Protein AF-A0A1V9ZNE9-F1 (afdb_monomer)

Nearest PDB structures (foldseek):
  8hpk-assembly1_A  TM=1.799E-01  e=5.594E+00  Oxalobacter formigenes

InterPro domains:
  IPR006694 Fatty acid hydroxylase [PF04116] (125-257)
  IPR006694 Fatty acid hydroxylase [PF04116] (416-547)
  IPR050307 Sterol desaturase-related [PTHR11863] (35-259)

Radius of gyration: 28.85 Å; Cα contacts (8 Å, |Δi|>4): 715; chains: 1; bounding box: 55×77×63 Å

Secondary structure (DSSP, 8-state):
--HHHHHHHHHS--HHHHHHHHHHHHHS-HHIIIIIIHHHHHHIIIIIHHHHHHHHHT-GGGGGGBSSTTS---HHHHHHHHHHHHHHIIIIIHHHHHHHHHHHHHTT-B-SSSPPPHHHHHHHHHHHHHHHHHHHHHHHHHHTSTTTTTTTTTTGGG-SS--GGGGG---HHHHHHHHHHHHHHHHHH--BHHHHHHHHHHHHHHHHHHHSSB--TTSHHHH-TTS-HHHHHHHHHHH-SS---SS-SHHHHHHT---S-SS-SHHHHHHHHHHHHTT-TTHHHHHHHHHHHHHHHHHHH---GGGHHHHHHHHHHS-HHIIIIIIHHHHHHHHHHHHHHHHHHHHT-GGGGGGBSSTT-PPPHHHHHHHHHHHHHHIIIIIHHHHHHHHHHHHHTT-B-SSSPPPHHHHHHHHHHHHHHHHHHHHHHHHHHTSTTTTTTTTTTGGG-SS--GGGGG-S-HHHHHHHHHHHHHHHHHH--BHHHHHHHHHHHHHHHHHHHS-B--TT-HHHHSTTB-HHHHHHHHHHHSSS---SSBSHHHHHHTTTHHHHHHHHHHHHTT------TTHHHHS------

Sequence (581 aa):
MNPITYFVQSYDTLEAFEHYWVVLNENFSEFTIYYWCTLALSTLCLFGGSLFCAMLDSIPTLRKYKLQPTKPPNVAMYLCCLKLAVFNHLLVHMGLLAISIPLFQYLEISVIAPLPKPSTIIWQFIVCMICEDFCTYWTHRFLHWKKIYKYIHKLHHEYQAPFGMTSIYTHPIEEFIIVSGMMAGPYLVCRHILSIWIWTSYRTFETLEAHSGYDFPFAPGHFIPILSGPARHDYHHDKFDGNYGSMFPFWDWICGTDYRNPIGLSILCLRYCVRMLERSSTFCHLSFSFMDIIASTIQKYDTLEALEPYWAVLNAHCSEYTIYFWCTCAVSTLNLFGGSLVCAILDCIPALRKYKIQPTKPPTVGMYLRCLKLAILNHLLVHMGLLVTNIPLFQYLDISVTLPLPKPSSVFMQLILCMICEDFMFYWVHRFLHWKKIYKYIHKVHHEYQAPFGLTSIYTHPFEETLVMAAMISGPLLFCRHILSFWVWMSYRILETIDAHSGYDFPISLHRVIPIISGAVRHDYHHEKFDCNFGSMFSFWDWFCGTDAVFRKIQWEKAVKGEESSLDIFDYFTMPKIKSV

Solvent-accessible surface area (backbone atoms only — not comparable to full-atom values): 30984 Å² total; per-residue (Å²): 132,60,73,63,60,56,55,49,64,74,63,50,54,53,64,90,53,42,60,61,48,50,52,49,54,76,77,40,54,71,66,45,48,66,45,56,50,46,48,53,50,51,50,46,45,49,55,49,49,24,50,51,37,55,54,52,76,70,38,76,85,51,49,85,33,32,74,54,71,91,56,74,86,51,71,67,59,55,56,55,29,47,57,51,31,53,49,39,46,66,53,46,50,50,47,50,51,61,65,40,48,65,52,38,61,73,62,56,44,32,84,63,82,78,69,74,31,58,48,55,41,53,52,39,46,54,50,26,53,55,40,21,32,53,39,41,24,56,50,46,50,53,39,61,33,84,91,46,15,82,80,37,45,44,60,44,50,70,46,39,60,37,36,18,53,46,62,51,25,54,34,64,70,49,48,50,53,54,55,53,27,60,43,50,18,42,73,74,62,45,50,32,50,67,48,44,50,55,45,52,46,50,51,48,49,50,47,29,45,31,19,37,34,42,54,56,93,82,42,64,33,78,80,41,60,68,36,39,43,24,62,44,43,38,50,19,39,64,63,74,64,45,37,45,33,61,56,35,46,64,62,14,60,71,68,74,28,43,74,89,62,76,65,79,61,65,66,66,40,54,57,47,54,53,55,49,69,76,68,49,87,73,63,70,61,61,50,53,62,40,48,49,53,51,46,49,55,42,61,74,68,34,61,48,68,92,51,44,69,61,49,50,53,47,57,75,76,40,55,70,65,45,49,67,46,58,49,46,49,49,54,52,49,48,38,49,56,48,49,24,47,52,40,55,53,51,76,70,39,76,88,52,48,84,32,32,75,58,66,90,57,75,88,50,72,69,56,51,56,54,28,48,57,47,30,52,49,40,45,63,56,48,52,49,44,49,48,63,70,41,48,66,52,38,61,73,65,55,39,37,84,61,86,75,72,73,32,54,62,57,41,50,50,37,40,54,52,24,51,57,43,20,29,56,44,32,24,54,52,46,50,53,40,59,34,83,92,46,15,82,80,34,47,45,56,43,48,69,45,43,64,40,36,18,53,46,60,52,26,52,32,68,71,51,49,53,53,54,48,53,21,61,46,50,19,40,75,74,59,39,53,33,49,67,43,42,49,53,44,50,46,51,50,47,43,48,46,25,46,28,20,35,27,45,56,56,95,81,38,63,28,71,77,42,44,50,37,36,39,17,70,47,40,32,48,18,36,64,69,65,82,38,41,46,38,63,51,37,42,60,64,15,58,76,70,54,37,30,57,68,61,52,50,54,30,49,55,29,46,74,71,74,40,90,54,81,70,41,62,61,50,74,73,75,53,80,68,76,75,87,128

pLDDT: mean 85.42, std 15.39, range [34.12, 97.44]

Structure (mmCIF, N/CA/C/O backbone):
data_AF-A0A1V9ZNE9-F1
#
_entry.id   AF-A0A1V9ZNE9-F1
#
loop_
_atom_site.group_PDB
_atom_site.id
_atom_site.type_symbol
_atom_site.label_atom_id
_atom_site.label_alt_id
_atom_site.label_comp_id
_atom_site.label_asym_id
_atom_site.label_entity_id
_atom_site.label_seq_id
_atom_site.pdbx_PDB_ins_code
_atom_site.Cartn_x
_atom_site.Cartn_y
_atom_site.Cartn_z
_atom_site.occupancy
_atom_site.B_iso_or_equiv
_atom_site.auth_seq_id
_atom_site.auth_comp_id
_atom_site.auth_asym_id
_atom_site.auth_atom_id
_atom_site.pdbx_PDB_model_num
ATOM 1 N N . MET A 1 1 ? 2.927 23.445 -34.138 1.00 47.28 1 MET A N 1
ATOM 2 C CA . MET A 1 1 ? 2.984 23.531 -32.661 1.00 47.28 1 MET A CA 1
ATOM 3 C C . MET A 1 1 ? 1.568 23.748 -32.150 1.00 47.28 1 MET A C 1
ATOM 5 O O . MET A 1 1 ? 0.883 24.598 -32.702 1.00 47.28 1 MET A O 1
ATOM 9 N N . ASN A 1 2 ? 1.097 22.942 -31.194 1.00 46.50 2 ASN A N 1
ATOM 10 C CA . ASN A 1 2 ? -0.248 23.074 -30.621 1.00 46.50 2 ASN A CA 1
ATOM 11 C C . ASN A 1 2 ? -0.296 24.346 -29.731 1.00 46.50 2 ASN A C 1
ATOM 13 O O . ASN A 1 2 ? 0.620 24.520 -28.925 1.00 46.50 2 ASN A O 1
ATOM 17 N N . PRO A 1 3 ? -1.310 25.230 -29.856 1.00 39.09 3 PRO A N 1
ATOM 18 C CA . PRO A 1 3 ? -1.438 26.462 -29.062 1.00 39.09 3 PRO A CA 1
ATOM 19 C C . PRO A 1 3 ? -1.342 26.247 -27.547 1.00 39.09 3 PRO A C 1
ATOM 21 O O . PRO A 1 3 ? -0.860 27.114 -26.825 1.00 39.09 3 PRO A O 1
ATOM 24 N N . ILE A 1 4 ? -1.746 25.070 -27.066 1.00 39.81 4 ILE A N 1
ATOM 25 C CA . ILE A 1 4 ? -1.694 24.726 -25.645 1.00 39.81 4 ILE A CA 1
ATOM 26 C C . ILE A 1 4 ? -0.266 24.386 -25.197 1.00 39.81 4 ILE A C 1
ATOM 28 O O . ILE A 1 4 ? 0.125 24.717 -24.084 1.00 39.81 4 ILE A O 1
ATOM 32 N N . THR A 1 5 ? 0.553 23.792 -26.068 1.00 39.88 5 THR A N 1
ATOM 33 C CA . THR A 1 5 ? 1.974 23.537 -25.777 1.00 39.88 5 THR A CA 1
ATOM 34 C C . THR A 1 5 ? 2.748 24.848 -25.626 1.00 39.88 5 THR A C 1
ATOM 36 O O . THR A 1 5 ? 3.584 24.952 -24.736 1.00 39.88 5 THR A O 1
ATOM 39 N N . TYR A 1 6 ? 2.412 25.866 -26.429 1.00 38.25 6 TYR A N 1
ATOM 40 C CA . TYR A 1 6 ? 2.955 27.221 -26.277 1.00 38.25 6 TYR A CA 1
ATOM 41 C C . TYR A 1 6 ? 2.477 27.878 -24.971 1.00 38.25 6 TYR A C 1
ATOM 43 O O . TYR A 1 6 ? 3.281 28.466 -24.259 1.00 38.25 6 TYR A O 1
ATOM 51 N N . PHE A 1 7 ? 1.198 27.705 -24.610 1.00 40.41 7 PHE A N 1
ATOM 52 C CA . PHE A 1 7 ? 0.625 28.234 -23.365 1.00 40.41 7 PHE A CA 1
ATOM 53 C C . PHE A 1 7 ? 1.251 27.605 -22.105 1.00 40.41 7 PHE A C 1
ATOM 55 O O . PHE A 1 7 ? 1.555 28.300 -21.147 1.00 40.41 7 PHE A O 1
ATOM 62 N N . VAL A 1 8 ? 1.500 26.293 -22.086 1.00 46.03 8 VAL A N 1
ATOM 63 C CA . VAL A 1 8 ? 2.139 25.619 -20.937 1.00 46.03 8 VAL A CA 1
ATOM 64 C C . VAL A 1 8 ? 3.619 25.990 -20.834 1.00 46.03 8 VAL A C 1
ATOM 66 O O . VAL A 1 8 ? 4.097 26.267 -19.740 1.00 46.03 8 VAL A O 1
ATOM 69 N N . GLN A 1 9 ? 4.337 26.074 -21.960 1.00 47.53 9 GLN A N 1
ATOM 70 C CA . GLN A 1 9 ? 5.734 26.524 -21.968 1.00 47.53 9 GLN A CA 1
ATOM 71 C C . GLN A 1 9 ? 5.891 27.985 -21.529 1.00 47.53 9 GLN A C 1
ATOM 73 O O . GLN A 1 9 ? 6.892 28.301 -20.899 1.00 47.53 9 GLN A O 1
ATOM 78 N N . SER A 1 10 ? 4.914 28.858 -21.803 1.00 49.44 10 SER A N 1
ATOM 79 C CA . SER A 1 10 ? 4.980 30.270 -21.404 1.00 49.44 10 SER A CA 1
ATOM 80 C C . SER A 1 10 ? 4.686 30.533 -19.921 1.00 49.44 10 SER A C 1
ATOM 82 O O . SER A 1 10 ? 4.943 31.640 -19.461 1.00 49.44 10 SER A O 1
ATOM 84 N N . TYR A 1 11 ? 4.123 29.563 -19.182 1.00 53.66 11 TYR A N 1
ATOM 85 C CA . TYR A 1 11 ? 3.752 29.714 -17.760 1.00 53.66 11 TYR A CA 1
ATOM 86 C C . TYR A 1 11 ? 4.406 28.689 -16.811 1.00 53.66 11 TYR A C 1
ATOM 88 O O . TYR A 1 11 ? 4.315 28.855 -15.597 1.00 53.66 11 TYR A O 1
ATOM 96 N N . ASP A 1 12 ? 5.079 27.648 -17.319 1.00 57.81 12 ASP A N 1
ATOM 97 C CA . ASP A 1 12 ? 5.848 26.673 -16.515 1.00 57.81 12 ASP A CA 1
ATOM 98 C C . ASP A 1 12 ? 7.299 27.134 -16.264 1.00 57.81 12 ASP A C 1
ATOM 100 O O . ASP A 1 12 ? 8.198 26.328 -16.014 1.00 57.81 12 ASP A O 1
ATOM 104 N N . THR A 1 13 ? 7.538 28.445 -16.328 1.00 65.25 13 THR A N 1
ATOM 105 C CA . THR A 1 13 ? 8.817 29.067 -15.988 1.00 65.25 13 THR A CA 1
ATOM 106 C C . THR A 1 13 ? 8.611 30.117 -14.902 1.00 65.25 13 THR A C 1
ATOM 108 O O . THR A 1 13 ? 7.599 30.815 -14.849 1.00 65.25 13 THR A O 1
ATOM 111 N N . LEU A 1 14 ? 9.579 30.217 -13.992 1.00 71.25 14 LEU A N 1
ATOM 112 C CA . LEU A 1 14 ? 9.636 31.279 -12.987 1.00 71.25 14 LEU A CA 1
ATOM 113 C C . LEU A 1 14 ? 10.514 32.443 -13.474 1.00 71.25 14 LEU A C 1
ATOM 115 O O . LEU A 1 14 ? 11.045 33.173 -12.648 1.00 71.25 14 LEU A O 1
ATOM 119 N N . GLU A 1 15 ? 10.657 32.643 -14.790 1.00 72.62 15 GLU A N 1
ATOM 120 C CA . GLU A 1 15 ? 11.562 33.638 -15.405 1.00 72.62 15 GLU A CA 1
ATOM 121 C C . GLU A 1 15 ? 11.383 35.052 -14.827 1.00 72.62 15 GLU A C 1
ATOM 123 O O . GLU A 1 15 ? 12.358 35.750 -14.553 1.00 72.62 15 GLU A O 1
ATOM 128 N N . ALA A 1 16 ? 10.139 35.458 -14.546 1.00 70.38 16 ALA A N 1
ATOM 129 C CA . ALA A 1 16 ? 9.845 36.749 -13.915 1.00 70.38 16 ALA A CA 1
ATOM 130 C C . ALA A 1 16 ? 10.444 36.889 -12.498 1.00 70.38 16 ALA A C 1
ATOM 132 O O . ALA A 1 16 ? 10.744 37.997 -12.056 1.00 70.38 16 ALA A O 1
ATOM 133 N N . PHE A 1 17 ? 10.627 35.772 -11.791 1.00 75.88 17 PHE A N 1
ATOM 134 C CA . PHE A 1 17 ? 11.255 35.697 -10.471 1.00 75.88 17 PHE A CA 1
ATOM 135 C C . PHE A 1 17 ? 12.752 35.375 -10.539 1.00 75.88 17 PHE A C 1
ATOM 137 O O . PHE A 1 17 ? 13.480 35.701 -9.601 1.00 75.88 17 PHE A O 1
ATOM 144 N N . GLU A 1 18 ? 13.232 34.791 -11.642 1.00 81.38 18 GLU A N 1
ATOM 145 C CA . GLU A 1 18 ? 14.645 34.443 -11.822 1.00 81.38 18 GLU A CA 1
ATOM 146 C C . GLU A 1 18 ? 15.549 35.667 -11.746 1.00 81.38 18 GLU A C 1
ATOM 148 O O . GLU A 1 18 ? 16.607 35.580 -11.134 1.00 81.38 18 GLU A O 1
ATOM 153 N N . HIS A 1 19 ? 15.126 36.825 -12.263 1.00 80.50 19 HIS A N 1
ATOM 154 C CA . HIS A 1 19 ? 15.922 38.048 -12.139 1.00 80.50 19 HIS A CA 1
ATOM 155 C C . HIS A 1 19 ? 16.188 38.422 -10.669 1.00 80.50 19 HIS A C 1
ATOM 157 O O . HIS A 1 19 ? 17.327 38.700 -10.299 1.00 80.50 19 HIS A O 1
ATOM 163 N N . TYR A 1 20 ? 15.168 38.360 -9.807 1.00 83.19 20 TYR A N 1
ATOM 164 C CA . TYR A 1 20 ? 15.330 38.617 -8.371 1.00 83.19 20 TYR A CA 1
ATOM 165 C C . TYR A 1 20 ? 16.184 37.547 -7.687 1.00 83.19 20 TYR A C 1
ATOM 167 O O . TYR A 1 20 ? 16.946 37.851 -6.770 1.00 83.19 20 TYR A O 1
ATOM 175 N N . TRP A 1 21 ? 16.078 36.298 -8.142 1.00 87.81 21 TRP A N 1
ATOM 176 C CA . TRP A 1 21 ? 16.867 35.190 -7.619 1.00 87.81 21 TRP A CA 1
ATOM 177 C C . TRP A 1 21 ? 18.348 35.296 -7.999 1.00 87.81 21 TRP A C 1
ATOM 179 O O . TRP A 1 21 ? 19.220 35.057 -7.169 1.00 87.81 21 TRP A O 1
ATOM 189 N N . VAL A 1 22 ? 18.649 35.727 -9.227 1.00 85.44 22 VAL A N 1
ATOM 190 C CA . VAL A 1 22 ? 20.015 36.029 -9.676 1.00 85.44 22 VAL A CA 1
ATOM 191 C C . VAL A 1 22 ? 20.612 37.148 -8.829 1.00 85.44 22 VAL A C 1
ATOM 193 O O . VAL A 1 22 ? 21.712 36.977 -8.316 1.00 85.44 22 VAL A O 1
ATOM 196 N N . VAL A 1 23 ? 19.866 38.230 -8.575 1.00 85.69 23 VAL A N 1
ATOM 197 C CA . VAL A 1 23 ? 20.317 39.304 -7.671 1.00 85.69 23 VAL A CA 1
ATOM 198 C C . VAL A 1 23 ? 20.616 38.758 -6.271 1.00 85.69 23 VAL A C 1
ATOM 200 O O . VAL A 1 23 ? 21.634 39.110 -5.679 1.00 85.69 23 VAL A O 1
ATOM 203 N N . LEU A 1 24 ? 19.772 37.876 -5.732 1.00 85.44 24 LEU A N 1
ATOM 204 C CA . LEU A 1 24 ? 20.017 37.238 -4.436 1.00 85.44 24 LEU A CA 1
ATOM 205 C C . LEU A 1 24 ? 21.321 36.414 -4.445 1.00 85.44 24 LEU A C 1
ATOM 207 O O . LEU A 1 24 ? 22.127 36.544 -3.526 1.00 85.44 24 LEU A O 1
ATOM 211 N N . ASN A 1 25 ? 21.571 35.649 -5.507 1.00 86.62 25 ASN A N 1
ATOM 212 C CA . ASN A 1 25 ? 22.773 34.822 -5.662 1.00 86.62 25 ASN A CA 1
ATOM 213 C C . ASN A 1 25 ? 24.056 35.627 -5.909 1.00 86.62 25 ASN A C 1
ATOM 215 O O . ASN A 1 25 ? 25.136 35.190 -5.524 1.00 86.62 25 ASN A O 1
ATOM 219 N N . GLU A 1 26 ? 23.956 36.797 -6.540 1.00 88.56 26 GLU A N 1
ATOM 220 C CA . GLU A 1 26 ? 25.091 37.704 -6.748 1.00 88.56 26 GLU A CA 1
ATOM 221 C C . GLU A 1 26 ? 25.496 38.430 -5.458 1.00 88.56 26 GLU A C 1
ATOM 223 O O . GLU A 1 26 ? 26.668 38.756 -5.271 1.00 88.56 26 GLU A O 1
ATOM 228 N N . ASN A 1 27 ? 24.539 38.680 -4.558 1.00 91.31 27 ASN A N 1
ATOM 229 C CA . ASN A 1 27 ? 24.769 39.446 -3.330 1.00 91.31 27 ASN A CA 1
ATOM 230 C C . ASN A 1 27 ? 25.056 38.577 -2.097 1.00 91.31 27 ASN A C 1
ATOM 232 O O . ASN A 1 27 ? 25.618 39.078 -1.120 1.00 91.31 27 ASN A O 1
ATOM 236 N N . PHE A 1 28 ? 24.690 37.294 -2.115 1.00 93.44 28 PHE A N 1
ATOM 237 C CA . PHE A 1 28 ? 24.854 36.398 -0.972 1.00 93.44 28 PHE A CA 1
ATOM 238 C C . PHE A 1 28 ? 25.607 35.124 -1.341 1.00 93.44 28 PHE A C 1
ATOM 240 O O . PHE A 1 28 ? 25.345 34.488 -2.356 1.00 93.44 28 PHE A O 1
ATOM 247 N N . SER A 1 29 ? 26.523 34.708 -0.462 1.00 93.81 29 SER A N 1
ATOM 248 C CA . SER A 1 29 ? 27.171 33.404 -0.589 1.00 93.81 29 SER A CA 1
ATOM 249 C C . SER A 1 29 ? 26.166 32.265 -0.417 1.00 93.81 29 SER A C 1
ATOM 251 O O . SER A 1 29 ? 25.190 32.390 0.323 1.00 93.81 29 SER A O 1
ATOM 253 N N . GLU A 1 30 ? 26.461 31.111 -1.012 1.00 91.00 30 GLU A N 1
ATOM 254 C CA . GLU A 1 30 ? 25.652 29.896 -0.864 1.00 91.00 30 GLU A CA 1
ATOM 255 C C . GLU A 1 30 ? 25.427 29.522 0.614 1.00 91.00 30 GLU A C 1
ATOM 257 O O . GLU A 1 30 ? 24.307 29.211 1.013 1.00 91.00 30 GLU A O 1
ATOM 262 N N . PHE A 1 31 ? 26.451 29.670 1.465 1.00 93.19 31 PHE A N 1
ATOM 263 C CA . PHE A 1 31 ? 26.307 29.505 2.916 1.00 93.19 31 PHE A CA 1
ATOM 264 C C . PHE A 1 31 ? 25.274 30.470 3.516 1.00 93.19 31 PHE A C 1
ATOM 266 O O . PHE A 1 31 ? 24.458 30.069 4.343 1.00 93.19 31 PHE A O 1
ATOM 273 N N . THR A 1 32 ? 25.296 31.741 3.108 1.00 95.00 32 THR A N 1
ATOM 274 C CA . THR A 1 32 ? 24.338 32.742 3.595 1.00 95.00 32 THR A CA 1
ATOM 275 C C . THR A 1 32 ? 22.912 32.382 3.189 1.00 95.00 32 THR A C 1
ATOM 277 O O . THR A 1 32 ? 22.004 32.501 4.010 1.00 95.00 32 THR A O 1
ATOM 280 N N . ILE A 1 33 ? 22.720 31.868 1.973 1.00 93.44 33 ILE A N 1
ATOM 281 C CA . ILE A 1 33 ? 21.411 31.421 1.487 1.00 93.44 33 ILE A CA 1
ATOM 282 C C . ILE A 1 33 ? 20.943 30.186 2.267 1.00 93.44 33 ILE A C 1
ATOM 284 O O . ILE A 1 33 ? 19.847 30.194 2.830 1.00 93.44 33 ILE A O 1
ATOM 288 N N . TYR A 1 34 ? 21.778 29.147 2.371 1.00 93.19 34 TYR A N 1
ATOM 289 C CA . TYR A 1 34 ? 21.414 27.934 3.104 1.00 93.19 34 TYR A CA 1
ATOM 290 C C . TYR A 1 34 ? 21.128 28.187 4.570 1.00 93.19 34 TYR A C 1
ATOM 292 O O . TYR A 1 34 ? 20.164 27.633 5.092 1.00 93.19 34 TYR A O 1
ATOM 300 N N . TYR A 1 35 ? 21.950 28.994 5.232 1.00 95.19 35 TYR A N 1
ATOM 301 C CA . TYR A 1 35 ? 21.864 29.169 6.670 1.00 95.19 35 TYR A CA 1
ATOM 302 C C . TYR A 1 35 ? 21.014 30.380 7.047 1.00 95.19 35 TYR A C 1
ATOM 304 O O . TYR A 1 35 ? 19.928 30.231 7.598 1.00 95.19 35 TYR A O 1
ATOM 312 N N . TRP A 1 36 ? 21.469 31.593 6.738 1.00 94.94 36 TRP A N 1
ATOM 313 C CA . TRP A 1 36 ? 20.833 32.810 7.242 1.00 94.94 36 TRP A CA 1
ATOM 314 C C . TRP A 1 36 ? 19.489 33.105 6.580 1.00 94.94 36 TRP A C 1
ATOM 316 O O . TRP A 1 36 ? 18.545 33.458 7.286 1.00 94.94 36 TRP A O 1
ATOM 326 N N . CYS A 1 37 ? 19.363 32.926 5.263 1.00 94.44 37 CYS A N 1
ATOM 327 C CA . CYS A 1 37 ? 18.088 33.153 4.579 1.00 94.44 37 CYS A CA 1
ATOM 328 C C . CYS A 1 37 ? 17.046 32.090 4.956 1.00 94.44 37 CYS A C 1
ATOM 330 O O . CYS A 1 37 ? 15.913 32.448 5.277 1.00 94.44 37 CYS A O 1
ATOM 332 N N . THR A 1 38 ? 17.426 30.806 5.006 1.00 93.88 38 THR A N 1
ATOM 333 C CA . THR A 1 38 ? 16.529 29.737 5.486 1.00 93.88 38 THR A CA 1
ATOM 334 C C . THR A 1 38 ? 16.110 29.961 6.938 1.00 93.88 38 THR A C 1
ATOM 336 O O . THR A 1 38 ? 14.929 29.822 7.259 1.00 93.88 38 THR A O 1
ATOM 339 N N . LEU A 1 39 ? 17.048 30.348 7.813 1.00 94.44 39 LEU A N 1
ATOM 340 C CA . LEU A 1 39 ? 16.741 30.661 9.206 1.00 94.44 39 LEU A CA 1
ATOM 341 C C . LEU A 1 39 ? 15.738 31.812 9.277 1.00 94.44 39 LEU A C 1
ATOM 343 O O . LEU A 1 39 ? 14.674 31.624 9.854 1.00 94.44 39 LEU A O 1
ATOM 347 N N . ALA A 1 40 ? 16.013 32.941 8.618 1.00 95.25 40 ALA A N 1
ATOM 348 C CA . ALA A 1 40 ? 15.128 34.105 8.609 1.00 95.25 40 ALA A CA 1
ATOM 349 C C . ALA A 1 40 ? 13.717 33.776 8.095 1.00 95.25 40 ALA A C 1
ATOM 351 O O . ALA A 1 40 ? 12.732 34.199 8.702 1.00 95.25 40 ALA A O 1
ATOM 352 N N . LEU A 1 41 ? 13.610 32.985 7.021 1.00 94.88 41 LEU A N 1
ATOM 353 C CA . LEU A 1 41 ? 12.326 32.512 6.503 1.00 94.88 41 LEU A CA 1
ATOM 354 C C . LEU A 1 41 ? 11.588 31.660 7.543 1.00 94.88 41 LEU A C 1
ATOM 356 O O . LEU A 1 41 ? 10.417 31.913 7.823 1.00 94.88 41 LEU A O 1
ATOM 360 N N . SER A 1 42 ? 12.272 30.686 8.150 1.00 91.75 42 SER A N 1
ATOM 361 C CA . SER A 1 42 ? 11.678 29.824 9.177 1.00 91.75 42 SER A CA 1
ATOM 362 C C . SER A 1 42 ? 11.228 30.620 10.408 1.00 91.75 42 SER A C 1
ATOM 364 O O . SER A 1 42 ? 10.124 30.406 10.906 1.00 91.75 42 SER A O 1
ATOM 366 N N . THR A 1 43 ? 12.025 31.600 10.855 1.00 93.88 43 THR A N 1
ATOM 367 C CA . THR A 1 43 ? 11.687 32.515 11.952 1.00 93.88 43 THR A CA 1
ATOM 368 C C . THR A 1 43 ? 10.433 33.318 11.611 1.00 93.88 43 THR A C 1
ATOM 370 O O . THR A 1 43 ? 9.524 33.419 12.436 1.00 93.88 43 THR A O 1
ATOM 373 N N . LEU A 1 44 ? 10.358 33.870 10.395 1.00 94.81 44 LEU A N 1
ATOM 374 C CA . LEU A 1 44 ? 9.219 34.666 9.945 1.00 94.81 44 LEU A CA 1
ATOM 375 C C . LEU A 1 44 ? 7.937 33.831 9.876 1.00 94.81 44 LEU A C 1
ATOM 377 O O . LEU A 1 44 ? 6.916 34.254 10.414 1.00 94.81 44 LEU A O 1
ATOM 381 N N . CYS A 1 45 ? 7.985 32.649 9.255 1.00 94.06 45 CYS A N 1
ATOM 382 C CA . CYS A 1 45 ? 6.835 31.748 9.183 1.00 94.06 45 CYS A CA 1
ATOM 383 C C . CYS A 1 45 ? 6.348 31.367 10.584 1.00 94.06 45 CYS A C 1
ATOM 385 O O . CYS A 1 45 ? 5.155 31.459 10.874 1.00 94.06 45 CYS A O 1
ATOM 387 N N . LEU A 1 46 ? 7.276 31.002 11.467 1.00 91.31 46 LEU A N 1
ATOM 388 C CA . LEU A 1 46 ? 6.945 30.458 12.772 1.00 91.31 46 LEU A CA 1
ATOM 389 C C . LEU A 1 46 ? 6.424 31.514 13.752 1.00 91.31 46 LEU A C 1
ATOM 391 O O . LEU A 1 46 ? 5.299 31.414 14.251 1.00 91.31 46 LEU A O 1
ATOM 395 N N . PHE A 1 47 ? 7.222 32.547 14.027 1.00 93.19 47 PHE A N 1
ATOM 396 C CA . PHE A 1 47 ? 6.844 33.584 14.988 1.00 93.19 47 PHE A CA 1
ATOM 397 C C . PHE A 1 47 ? 5.818 34.551 14.398 1.00 93.19 47 PHE A C 1
ATOM 399 O O . PHE A 1 47 ? 4.907 3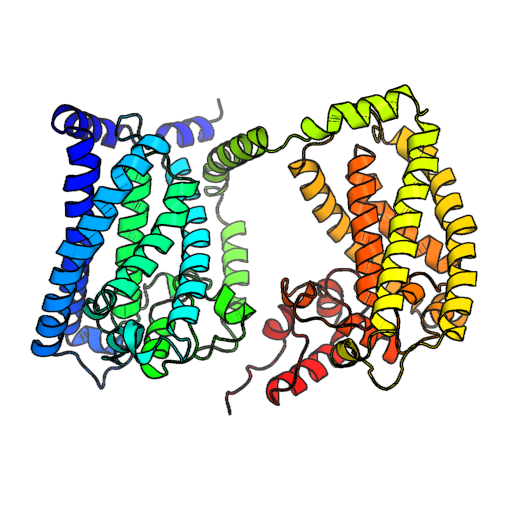4.977 15.108 1.00 93.19 47 PHE A O 1
ATOM 406 N N . GLY A 1 48 ? 5.909 34.856 13.099 1.00 92.62 48 GLY A N 1
ATOM 407 C CA . GLY A 1 48 ? 4.915 35.675 12.405 1.00 92.62 48 GLY A CA 1
ATOM 408 C C . GLY A 1 48 ? 3.552 34.989 12.342 1.00 92.62 48 GLY A C 1
ATOM 409 O O . GLY A 1 48 ? 2.540 35.608 12.667 1.00 92.62 48 GLY A O 1
ATOM 410 N N . GLY A 1 49 ? 3.511 33.694 12.016 1.00 91.19 49 GLY A N 1
ATOM 411 C CA . GLY A 1 49 ? 2.270 32.921 12.021 1.00 91.19 49 GLY A CA 1
ATOM 412 C C . GLY A 1 49 ? 1.688 32.709 13.428 1.00 91.19 49 GLY A C 1
ATOM 413 O O . GLY A 1 49 ? 0.473 32.799 13.617 1.00 91.19 49 GLY A O 1
ATOM 414 N N . SER A 1 50 ? 2.537 32.540 14.448 1.00 91.25 50 SER A N 1
ATOM 415 C CA . SER A 1 50 ? 2.098 32.502 15.854 1.00 91.25 50 SER A CA 1
ATOM 416 C C . SER A 1 50 ? 1.497 33.835 16.311 1.00 91.25 50 SER A C 1
ATOM 418 O O . SER A 1 50 ? 0.458 33.854 16.975 1.00 91.25 50 SER A O 1
ATOM 420 N N . LEU A 1 51 ? 2.115 34.960 15.930 1.00 91.06 51 LEU A N 1
ATOM 421 C CA . LEU A 1 51 ? 1.584 36.297 16.199 1.00 91.06 51 LEU A CA 1
ATOM 422 C C . LEU A 1 51 ? 0.242 36.508 15.492 1.00 91.06 51 LEU A C 1
ATOM 424 O O . LEU A 1 51 ? -0.693 37.025 16.102 1.00 91.06 51 LEU A O 1
ATOM 428 N N . PHE A 1 52 ? 0.120 36.059 14.242 1.00 91.00 52 PHE A N 1
ATOM 429 C CA . PHE A 1 52 ? -1.144 36.092 13.513 1.00 91.00 52 PHE A CA 1
ATOM 430 C C . PHE A 1 52 ? -2.246 35.328 14.263 1.00 91.00 52 PHE A C 1
ATOM 432 O O . PHE A 1 52 ? -3.323 35.879 14.481 1.00 91.00 52 PHE A O 1
ATOM 439 N N . CYS A 1 53 ? -1.970 34.120 14.768 1.00 90.38 53 CYS A N 1
ATOM 440 C CA . CYS A 1 53 ? -2.929 33.371 15.591 1.00 90.38 53 CYS A CA 1
ATOM 441 C C . CYS A 1 53 ? -3.335 34.128 16.872 1.00 90.38 53 CYS A C 1
ATOM 443 O O . CYS A 1 53 ? -4.519 34.172 17.212 1.00 90.38 53 CYS A O 1
ATOM 445 N N . ALA A 1 54 ? -2.386 34.789 17.543 1.00 90.19 54 ALA A N 1
ATOM 446 C CA . ALA A 1 54 ? -2.669 35.620 18.717 1.00 90.19 54 ALA A CA 1
ATOM 447 C C . ALA A 1 54 ? -3.561 36.832 18.388 1.00 90.19 54 ALA A C 1
ATOM 449 O O . ALA A 1 54 ? -4.428 37.221 19.179 1.00 90.19 54 ALA A O 1
ATOM 450 N N . MET A 1 55 ? -3.388 37.419 17.200 1.00 90.31 55 MET A N 1
ATOM 451 C CA . MET A 1 55 ? -4.271 38.475 16.706 1.00 90.31 55 MET A CA 1
ATOM 452 C C . MET A 1 55 ? -5.692 37.950 16.480 1.00 90.31 55 MET A C 1
ATOM 454 O O . MET A 1 55 ? -6.642 38.631 16.862 1.00 90.31 55 MET A O 1
ATOM 458 N N . LEU A 1 56 ? -5.857 36.738 15.933 1.00 90.19 56 LEU A N 1
ATOM 459 C CA . LEU A 1 56 ? -7.179 36.120 15.754 1.00 90.19 56 LEU A CA 1
ATOM 460 C C . LEU A 1 56 ? -7.912 35.944 17.094 1.00 90.19 56 LEU A C 1
ATOM 462 O O . LEU A 1 56 ? -9.092 36.282 17.187 1.00 90.19 56 LEU A O 1
ATOM 466 N N . ASP A 1 57 ? -7.208 35.515 18.149 1.00 89.44 57 ASP A N 1
ATOM 467 C CA . ASP A 1 57 ? -7.763 35.390 19.511 1.00 89.44 57 ASP A CA 1
ATOM 468 C C . ASP A 1 57 ? -8.253 36.713 20.112 1.00 89.44 57 ASP A C 1
ATOM 470 O O . ASP A 1 57 ? -9.147 36.728 20.966 1.00 89.44 57 ASP A O 1
ATOM 474 N N . SER A 1 58 ? -7.716 37.832 19.629 1.00 87.00 58 SER A N 1
ATOM 475 C CA . SER A 1 58 ? -8.098 39.171 20.073 1.00 87.00 58 SER A CA 1
ATOM 476 C C . SER A 1 58 ? -9.366 39.698 19.388 1.00 87.00 58 SER A C 1
ATOM 478 O O . SER A 1 58 ? -9.894 40.723 19.815 1.00 87.00 58 SER A O 1
ATOM 480 N N . ILE A 1 59 ? -9.891 39.018 18.357 1.00 89.75 59 ILE A N 1
ATOM 481 C CA . ILE A 1 59 ? -11.056 39.460 17.574 1.00 89.75 59 ILE A CA 1
ATOM 482 C C . ILE A 1 59 ? -12.327 38.725 18.051 1.00 89.75 59 ILE A C 1
ATOM 484 O O . ILE A 1 59 ? -12.524 37.549 17.731 1.00 89.75 59 ILE A O 1
ATOM 488 N N . PRO A 1 60 ? -13.266 39.392 18.759 1.00 88.00 60 PRO A N 1
ATOM 489 C CA . PRO A 1 60 ? -14.422 38.716 19.358 1.00 88.00 60 PRO A CA 1
ATOM 490 C C . PRO A 1 60 ? -15.341 38.012 18.352 1.00 88.00 60 PRO A C 1
ATOM 492 O O . PRO A 1 60 ? -15.909 36.969 18.668 1.00 88.00 60 PRO A O 1
ATOM 495 N N . THR A 1 61 ? -15.476 38.545 17.133 1.00 90.19 61 THR A N 1
ATOM 496 C CA . THR A 1 61 ? -16.352 37.979 16.092 1.00 90.19 61 THR A CA 1
ATOM 497 C C . THR A 1 61 ? -15.846 36.651 15.528 1.00 90.19 61 THR A C 1
ATOM 499 O O . THR A 1 61 ? -16.643 35.910 14.951 1.00 90.19 61 THR A O 1
ATOM 502 N N . LEU A 1 62 ? -14.560 36.325 15.703 1.00 89.12 62 LEU A N 1
ATOM 503 C CA . LEU A 1 62 ? -13.972 35.063 15.246 1.00 89.12 62 LEU A CA 1
ATOM 504 C C . LEU A 1 62 ? -14.136 33.928 16.261 1.00 89.12 62 LEU A C 1
ATOM 506 O O . LEU A 1 62 ? -14.032 32.767 15.878 1.00 89.12 62 LEU A O 1
ATOM 510 N N . ARG A 1 63 ? -14.500 34.224 17.519 1.00 86.50 63 ARG A N 1
ATOM 511 C CA . ARG A 1 63 ? -14.691 33.211 18.578 1.00 86.50 63 ARG A CA 1
ATOM 512 C C . ARG A 1 63 ? -15.717 32.134 18.232 1.00 86.50 63 ARG A C 1
ATOM 514 O O . ARG A 1 63 ? -15.622 31.029 18.747 1.00 86.50 63 ARG A O 1
ATOM 521 N N . LYS A 1 64 ? -16.668 32.426 17.338 1.00 89.56 64 LYS A N 1
ATOM 522 C CA . LYS A 1 64 ? -17.630 31.436 16.822 1.00 89.56 64 LYS A CA 1
ATOM 523 C C . LYS A 1 64 ? -16.977 30.268 16.069 1.00 89.56 64 LYS A C 1
ATOM 525 O O . LYS A 1 64 ? -17.614 29.235 15.926 1.00 89.56 64 LYS A O 1
ATOM 530 N N . TYR A 1 65 ? -15.750 30.446 15.580 1.00 90.00 65 TYR A N 1
ATOM 531 C CA . TYR A 1 65 ? -14.964 29.414 14.899 1.00 90.00 65 TYR A CA 1
ATOM 532 C C . TYR A 1 65 ? -13.952 28.738 15.834 1.00 90.00 65 TYR A C 1
ATOM 534 O O . TYR A 1 65 ? -13.178 27.898 15.387 1.00 90.00 65 TYR A O 1
ATOM 542 N N . LYS A 1 66 ? -13.909 29.115 17.120 1.00 91.81 66 LYS A N 1
ATOM 543 C CA . LYS A 1 66 ? -13.006 28.501 18.096 1.00 91.81 66 LYS A CA 1
ATOM 544 C C . LYS A 1 66 ? -13.544 27.123 18.481 1.00 91.81 66 LYS A C 1
ATOM 546 O O . LYS A 1 66 ? -14.717 26.996 18.826 1.00 91.81 66 LYS A O 1
ATOM 551 N N . LEU A 1 67 ? -12.679 26.116 18.466 1.00 91.00 67 LEU A N 1
ATOM 552 C CA . LEU A 1 67 ? -13.040 24.729 18.763 1.00 91.00 67 LEU A CA 1
ATOM 553 C C . LEU A 1 67 ? -13.352 24.507 20.251 1.00 91.00 67 LEU A C 1
ATOM 555 O O . LEU A 1 67 ? -14.332 23.845 20.587 1.00 91.00 67 LEU A O 1
ATOM 559 N N . GLN A 1 68 ? -12.573 25.133 21.139 1.00 91.31 68 GLN A N 1
ATOM 560 C CA . GLN A 1 68 ? -12.762 25.095 22.595 1.00 91.31 68 GLN A CA 1
ATOM 561 C C . GLN A 1 68 ? -13.036 26.507 23.160 1.00 91.31 68 GLN A C 1
ATOM 563 O O . GLN A 1 68 ? -12.180 27.099 23.822 1.00 91.31 68 GLN A O 1
ATOM 568 N N . PRO A 1 69 ? -14.229 27.094 22.926 1.00 86.69 69 PRO A N 1
ATOM 569 C CA . PRO A 1 69 ? -14.510 28.505 23.229 1.00 86.69 69 PRO A CA 1
ATOM 570 C C . PRO A 1 69 ? -14.532 28.842 24.730 1.00 86.69 69 PRO A C 1
ATOM 572 O O . PRO A 1 69 ? -14.452 30.013 25.098 1.00 86.69 69 PRO A O 1
ATOM 575 N N . THR A 1 70 ? -14.633 27.839 25.606 1.00 87.56 70 THR A N 1
ATOM 576 C CA . THR A 1 70 ? -14.640 28.002 27.069 1.00 87.56 70 THR A CA 1
ATOM 577 C C . THR A 1 70 ? -13.241 28.102 27.685 1.00 87.56 70 THR A C 1
ATOM 579 O O . THR A 1 70 ? -13.132 28.430 28.865 1.00 87.56 70 THR A O 1
ATOM 582 N N . LYS A 1 71 ? -12.178 27.852 26.908 1.00 88.56 71 LYS A N 1
ATOM 583 C CA . LYS A 1 71 ? -10.776 27.864 27.357 1.00 88.56 71 LYS A CA 1
ATOM 584 C C . LYS A 1 71 ? -9.928 28.859 26.532 1.00 88.56 71 LYS A C 1
ATOM 586 O O . LYS A 1 71 ? -9.015 28.439 25.826 1.00 88.56 71 LYS A O 1
ATOM 591 N N . PRO A 1 72 ? -10.225 30.175 26.547 1.00 85.69 72 PRO A N 1
ATOM 592 C CA . PRO A 1 72 ? -9.459 31.142 25.764 1.00 85.69 72 PRO A CA 1
ATOM 593 C C . PRO A 1 72 ? -8.030 31.306 26.314 1.00 85.69 72 PRO A C 1
ATOM 595 O O . PRO A 1 72 ? -7.849 31.336 27.536 1.00 85.69 72 PRO A O 1
ATOM 598 N N . PRO A 1 73 ? -7.017 31.471 25.446 1.00 90.56 73 PRO A N 1
ATOM 599 C CA . PRO A 1 73 ? -5.658 31.732 25.895 1.00 90.56 73 PRO A CA 1
ATOM 600 C C . PRO A 1 73 ? -5.524 33.147 26.473 1.00 90.56 73 PRO A C 1
ATOM 602 O O . PRO A 1 73 ? -6.265 34.066 26.118 1.00 90.56 73 PRO A O 1
ATOM 605 N N . ASN A 1 74 ? -4.546 33.334 27.360 1.00 90.56 74 ASN A N 1
ATOM 606 C CA . ASN A 1 74 ? -4.197 34.635 27.931 1.00 90.56 74 ASN A CA 1
ATOM 607 C C . ASN A 1 74 ? -2.727 34.997 27.657 1.00 90.56 74 ASN A C 1
ATOM 609 O O . ASN A 1 74 ? -1.921 34.160 27.251 1.00 90.56 74 ASN A O 1
ATOM 613 N N . VAL A 1 75 ? -2.365 36.259 27.904 1.00 89.81 75 VAL A N 1
ATOM 614 C CA . VAL A 1 75 ? -1.019 36.787 27.619 1.00 89.81 75 VAL A CA 1
ATOM 615 C C . VAL A 1 75 ? 0.082 36.014 28.355 1.00 89.81 75 VAL A C 1
ATOM 617 O O . VAL A 1 75 ? 1.153 35.797 27.793 1.00 89.81 75 VAL A O 1
ATOM 620 N N . ALA A 1 76 ? -0.164 35.552 29.585 1.00 92.88 76 ALA A N 1
ATOM 621 C CA . ALA A 1 76 ? 0.833 34.797 30.341 1.00 92.88 76 ALA A CA 1
ATOM 622 C C . ALA A 1 76 ? 1.144 33.438 29.689 1.00 92.88 76 ALA A C 1
ATOM 624 O O . ALA A 1 76 ? 2.308 33.044 29.649 1.00 92.88 76 ALA A O 1
ATOM 625 N N . MET A 1 77 ? 0.138 32.767 29.117 1.00 94.38 77 MET A N 1
ATOM 626 C CA . MET A 1 77 ? 0.317 31.510 28.374 1.00 94.38 77 MET A CA 1
ATOM 627 C C . MET A 1 77 ? 1.155 31.727 27.107 1.00 94.38 77 MET A C 1
ATOM 629 O O . MET A 1 77 ? 2.104 30.985 26.859 1.00 94.38 77 MET A O 1
ATOM 633 N N . TYR A 1 78 ? 0.874 32.797 26.353 1.00 91.38 78 TYR A N 1
ATOM 634 C CA . TYR A 1 78 ? 1.676 33.185 25.188 1.00 91.38 78 TYR A CA 1
ATOM 635 C C . TYR A 1 78 ? 3.136 33.471 25.559 1.00 91.38 78 TYR A C 1
ATOM 637 O O . TYR A 1 78 ? 4.045 32.968 24.904 1.00 91.38 78 TYR A O 1
ATOM 645 N N . LEU A 1 79 ? 3.374 34.232 26.633 1.00 91.50 79 LEU A N 1
ATOM 646 C CA . LEU A 1 79 ? 4.726 34.533 27.114 1.00 91.50 79 LEU A CA 1
ATOM 647 C C . LEU A 1 79 ? 5.458 33.289 27.633 1.00 91.50 79 LEU A C 1
ATOM 649 O O . LEU A 1 79 ? 6.677 33.200 27.491 1.00 91.50 79 LEU A O 1
ATOM 653 N N . CYS A 1 80 ? 4.741 32.337 28.237 1.00 93.62 80 CYS A N 1
ATOM 654 C CA . CYS A 1 80 ? 5.304 31.057 28.657 1.00 93.62 80 CYS A CA 1
ATOM 655 C C . CYS A 1 80 ? 5.786 30.251 27.445 1.00 93.62 80 CYS A C 1
ATOM 657 O O . CYS A 1 80 ? 6.961 29.883 27.387 1.00 93.62 80 CYS A O 1
ATOM 659 N N . CYS A 1 81 ? 4.916 30.071 26.446 1.00 94.44 81 CYS A N 1
ATOM 660 C CA . CYS A 1 81 ? 5.250 29.317 25.242 1.00 94.44 81 CYS A CA 1
ATOM 661 C C . CYS A 1 81 ? 6.384 29.981 24.452 1.00 94.44 81 CYS A C 1
ATOM 663 O O . CYS A 1 81 ? 7.320 29.307 24.032 1.00 94.44 81 CYS A O 1
ATOM 665 N N . LEU A 1 82 ? 6.357 31.314 24.337 1.00 92.56 82 LEU A N 1
ATOM 666 C CA . LEU A 1 82 ? 7.371 32.089 23.623 1.00 92.56 82 LEU A CA 1
ATOM 667 C C . LEU A 1 82 ? 8.785 31.876 24.185 1.00 92.56 82 LEU A C 1
ATOM 669 O O . LEU A 1 82 ? 9.734 31.772 23.414 1.00 92.56 82 LEU A O 1
ATOM 673 N N . LYS A 1 83 ? 8.947 31.795 25.513 1.00 92.94 83 LYS A N 1
ATOM 674 C CA . LYS A 1 83 ? 10.268 31.585 26.134 1.00 92.94 83 LYS A CA 1
ATOM 675 C C . LYS A 1 83 ? 10.901 30.267 25.691 1.00 92.94 83 LYS A C 1
ATOM 677 O O . LYS A 1 83 ? 12.078 30.252 25.336 1.00 92.94 83 LYS A O 1
ATOM 682 N N . LEU A 1 84 ? 10.126 29.182 25.706 1.00 93.81 84 LEU A N 1
ATOM 683 C CA . LEU A 1 84 ? 10.611 27.870 25.281 1.00 93.81 84 LEU A CA 1
ATOM 684 C C . LEU A 1 84 ? 10.789 27.803 23.761 1.00 93.81 84 LEU A C 1
ATOM 686 O O . LEU A 1 84 ? 11.801 27.292 23.295 1.00 93.81 84 LEU A O 1
ATOM 690 N N . ALA A 1 85 ? 9.869 28.391 22.997 1.00 92.19 85 ALA A N 1
ATOM 691 C CA . ALA A 1 85 ? 9.965 28.473 21.544 1.00 92.19 85 ALA A CA 1
ATOM 692 C C . ALA A 1 85 ? 11.248 29.183 21.084 1.00 92.19 85 ALA A C 1
ATOM 694 O O . ALA A 1 85 ? 11.949 28.693 20.205 1.00 92.19 85 ALA A O 1
ATOM 695 N N . VAL A 1 86 ? 11.602 30.314 21.708 1.00 93.75 86 VAL A N 1
ATOM 696 C CA . VAL A 1 86 ? 12.861 31.022 21.422 1.00 93.75 86 VAL A CA 1
ATOM 697 C C . VAL A 1 86 ? 14.068 30.154 21.778 1.00 93.75 86 VAL A C 1
ATOM 699 O O . VAL A 1 86 ? 15.019 30.094 21.002 1.00 93.75 86 VAL A O 1
ATOM 702 N N . PHE A 1 87 ? 14.029 29.441 22.907 1.00 94.06 87 PHE A N 1
ATOM 703 C CA . PHE A 1 87 ? 15.091 28.505 23.279 1.00 94.06 87 PHE A CA 1
ATOM 704 C C . PHE A 1 87 ? 15.260 27.378 22.243 1.00 94.06 87 PHE A C 1
ATOM 706 O O . PHE A 1 87 ? 16.373 27.155 21.768 1.00 94.06 87 PHE A O 1
ATOM 713 N N . ASN A 1 88 ? 14.170 26.720 21.838 1.00 93.31 88 ASN A N 1
ATOM 714 C CA . ASN A 1 88 ? 14.187 25.663 20.823 1.00 93.31 88 ASN A CA 1
ATOM 715 C C . ASN A 1 88 ? 14.655 26.193 19.463 1.00 93.31 88 ASN A C 1
ATOM 717 O O . ASN A 1 88 ? 15.455 25.547 18.790 1.00 93.31 88 ASN A O 1
ATOM 721 N N . HIS A 1 89 ? 14.233 27.395 19.076 1.00 92.19 89 HIS A N 1
ATOM 722 C CA . HIS A 1 89 ? 14.652 28.004 17.820 1.00 92.19 89 HIS A CA 1
ATOM 723 C C . HIS A 1 89 ? 16.164 28.285 17.792 1.00 92.19 89 HIS A C 1
ATOM 725 O O . HIS A 1 89 ? 16.845 27.940 16.826 1.00 92.19 89 HIS A O 1
ATOM 731 N N . LEU A 1 90 ? 16.708 28.854 18.873 1.00 91.25 90 LEU A N 1
ATOM 732 C CA . LEU A 1 90 ? 18.135 29.176 18.971 1.00 91.25 90 LEU A CA 1
ATOM 733 C C . LEU A 1 90 ? 19.023 27.935 19.113 1.00 91.25 90 LEU A C 1
ATOM 735 O O . LEU A 1 90 ? 20.137 27.926 18.598 1.00 91.25 90 LEU A O 1
ATOM 739 N N . LEU A 1 91 ? 18.563 26.901 19.822 1.00 90.50 91 LEU A N 1
ATOM 740 C CA . LEU A 1 91 ? 19.366 25.706 20.082 1.00 90.50 91 LEU A CA 1
ATOM 741 C C . LEU A 1 91 ? 19.155 24.619 19.022 1.00 90.50 91 LEU A C 1
ATOM 743 O O . LEU A 1 91 ? 20.117 24.128 18.435 1.00 90.50 91 LEU A O 1
ATOM 747 N N . VAL A 1 92 ? 17.902 24.229 18.789 1.00 91.94 92 VAL A N 1
ATOM 748 C CA . VAL A 1 92 ? 17.547 23.072 17.959 1.00 91.94 92 VAL A CA 1
ATOM 749 C C . VAL A 1 92 ? 17.494 23.454 16.486 1.00 91.94 92 VAL A C 1
ATOM 751 O O . VAL A 1 92 ? 18.178 22.817 15.693 1.00 91.94 92 VAL A O 1
ATOM 754 N N . HIS A 1 93 ? 16.750 24.497 16.097 1.00 90.44 93 HIS A N 1
ATOM 755 C CA . HIS A 1 93 ? 16.602 24.837 14.670 1.00 90.44 93 HIS A CA 1
ATOM 756 C C . HIS A 1 93 ? 17.908 25.331 14.058 1.00 90.44 93 HIS A C 1
ATOM 758 O O . HIS A 1 93 ? 18.310 24.838 13.007 1.00 90.44 93 HIS A O 1
ATOM 764 N N . MET A 1 94 ? 18.604 26.256 14.726 1.00 93.31 94 MET A N 1
ATOM 765 C CA . MET A 1 94 ? 19.918 26.713 14.263 1.00 93.31 94 MET A CA 1
ATOM 766 C C . MET A 1 94 ? 20.930 25.559 14.205 1.00 93.31 94 MET A C 1
ATOM 768 O O . MET A 1 94 ? 21.657 25.430 13.221 1.00 93.31 94 MET A O 1
ATOM 772 N N . GLY A 1 95 ? 20.942 24.682 15.217 1.00 92.31 95 GLY A N 1
ATOM 773 C CA . GLY A 1 95 ? 21.817 23.509 15.248 1.00 92.31 95 GLY A CA 1
ATOM 774 C C . GLY A 1 95 ? 21.525 22.516 14.120 1.00 92.31 95 GLY A C 1
ATOM 775 O O . GLY A 1 95 ? 22.437 22.116 13.398 1.00 92.31 95 GLY A O 1
ATOM 776 N N . LEU A 1 96 ? 20.255 22.157 13.919 1.00 91.62 96 LEU A N 1
ATOM 777 C CA . LEU A 1 96 ? 19.823 21.270 12.837 1.00 91.62 96 LEU A CA 1
ATOM 778 C C . LEU A 1 96 ? 20.120 21.856 11.462 1.00 91.62 96 LEU A C 1
ATOM 780 O O . LEU A 1 96 ? 20.589 21.134 10.583 1.00 91.62 96 LEU A O 1
ATOM 784 N N . LEU A 1 97 ? 19.899 23.157 11.273 1.00 92.62 97 LEU A N 1
ATOM 785 C CA . LEU A 1 97 ? 20.212 23.818 10.015 1.00 92.62 97 LEU A CA 1
ATOM 786 C C . LEU A 1 97 ? 21.718 23.790 9.737 1.00 92.62 97 LEU A C 1
ATOM 788 O O . LEU A 1 97 ? 22.113 23.457 8.625 1.00 92.62 97 LEU A O 1
ATOM 792 N N . ALA A 1 98 ? 22.561 24.040 10.747 1.00 92.81 98 ALA A N 1
ATOM 793 C CA . ALA A 1 98 ? 24.015 23.939 10.611 1.00 92.81 98 ALA A CA 1
ATOM 794 C C . ALA A 1 98 ? 24.461 22.517 10.223 1.00 92.81 98 ALA A C 1
ATOM 796 O O . ALA A 1 98 ? 25.296 22.354 9.334 1.00 92.81 98 ALA A O 1
ATOM 797 N N . ILE A 1 99 ? 23.868 21.488 10.841 1.00 90.38 99 ILE A N 1
ATOM 798 C CA . ILE A 1 99 ? 24.125 20.071 10.525 1.00 90.38 99 ILE A CA 1
ATOM 799 C C . ILE A 1 99 ? 23.615 19.699 9.123 1.00 90.38 99 ILE A C 1
ATOM 801 O O . ILE A 1 99 ? 24.173 18.812 8.479 1.00 90.38 99 ILE A O 1
ATOM 805 N N . SER A 1 100 ? 22.580 20.379 8.630 1.00 90.31 100 SER A N 1
ATOM 806 C CA . SER A 1 100 ? 21.984 20.100 7.321 1.00 90.31 100 SER A CA 1
ATOM 807 C C . SER A 1 100 ? 22.797 20.671 6.156 1.00 90.31 100 SER A C 1
ATOM 809 O O . SER A 1 100 ? 22.657 20.177 5.044 1.00 90.31 100 SER A O 1
ATOM 811 N N . ILE A 1 101 ? 23.690 21.647 6.374 1.00 91.44 101 ILE A N 1
ATOM 812 C CA . ILE A 1 101 ? 24.491 22.251 5.288 1.00 91.44 101 ILE A CA 1
ATOM 813 C C . ILE A 1 101 ? 25.384 21.221 4.571 1.00 91.44 101 ILE A C 1
ATOM 815 O O . ILE A 1 101 ? 25.291 21.138 3.345 1.00 91.44 101 ILE A O 1
ATOM 819 N N . PRO A 1 102 ? 26.205 20.396 5.261 1.00 91.19 102 PRO A N 1
ATOM 820 C CA . PRO A 1 102 ? 26.966 19.342 4.589 1.00 91.19 102 PRO A CA 1
ATOM 821 C C . PRO A 1 102 ? 26.075 18.362 3.820 1.00 91.19 102 PRO A C 1
ATOM 823 O O . PRO A 1 102 ? 26.465 17.862 2.768 1.00 91.19 102 PRO A O 1
ATOM 826 N N . LEU A 1 103 ? 24.864 18.103 4.324 1.00 88.25 103 LEU A N 1
ATOM 827 C CA . LEU A 1 103 ? 23.899 17.244 3.647 1.00 88.25 103 LEU A CA 1
ATOM 828 C C . LEU A 1 103 ? 23.328 17.914 2.389 1.00 88.25 103 LEU A C 1
ATOM 830 O O . LEU A 1 103 ? 23.202 17.246 1.369 1.00 88.25 103 LEU A O 1
ATOM 834 N N . PHE A 1 104 ? 23.037 19.217 2.418 1.00 91.38 104 PHE A N 1
ATOM 835 C CA . PHE A 1 104 ? 22.617 19.969 1.229 1.00 91.38 104 PHE A CA 1
ATOM 836 C C . PHE A 1 104 ? 23.681 19.922 0.136 1.00 91.38 104 PHE A C 1
ATOM 838 O O . PHE A 1 104 ? 23.352 19.686 -1.023 1.00 91.38 104 PHE A O 1
ATOM 845 N N . GLN A 1 105 ? 24.949 20.070 0.520 1.00 88.62 105 GLN A N 1
ATOM 846 C CA . GLN A 1 105 ? 26.079 19.964 -0.398 1.00 88.62 105 GLN A CA 1
ATOM 847 C C . GLN A 1 105 ? 26.208 18.547 -0.969 1.00 88.62 105 GLN A C 1
ATOM 849 O O . GLN A 1 105 ? 26.344 18.384 -2.177 1.00 88.62 105 GLN A O 1
ATOM 854 N N . TYR A 1 106 ? 26.107 17.516 -0.124 1.00 88.50 106 TYR A N 1
ATOM 855 C CA . TYR A 1 106 ? 26.162 16.115 -0.556 1.00 88.50 106 TYR A CA 1
ATOM 856 C C . TYR A 1 106 ? 25.009 15.728 -1.493 1.00 88.50 106 TYR A C 1
ATOM 858 O O . TYR A 1 106 ? 25.193 14.947 -2.422 1.00 88.50 106 TYR A O 1
ATOM 866 N N . LEU A 1 107 ? 23.813 16.267 -1.252 1.00 85.88 107 LEU A N 1
ATOM 867 C CA . LEU A 1 107 ? 22.631 16.041 -2.082 1.00 85.88 107 LEU A CA 1
ATOM 868 C C . LEU A 1 107 ? 22.576 16.957 -3.311 1.00 85.88 107 LEU A C 1
ATOM 870 O O . LEU A 1 107 ? 21.595 16.884 -4.055 1.00 85.88 107 LEU A O 1
ATOM 874 N N . GLU A 1 108 ? 23.590 17.796 -3.526 1.00 92.38 108 GLU A N 1
ATOM 875 C CA . GLU A 1 108 ? 23.656 18.739 -4.645 1.00 92.38 108 GLU A CA 1
ATOM 876 C C . GLU A 1 108 ? 22.387 19.608 -4.736 1.00 92.38 108 GLU A C 1
ATOM 878 O O . GLU A 1 108 ? 21.811 19.811 -5.807 1.00 92.38 108 GLU A O 1
ATOM 883 N N . ILE A 1 109 ? 21.895 20.089 -3.588 1.00 92.38 109 ILE A N 1
ATOM 884 C CA . ILE A 1 109 ? 20.801 21.062 -3.569 1.00 92.38 109 ILE A CA 1
ATOM 885 C C . ILE A 1 109 ? 21.317 22.330 -4.244 1.00 92.38 109 ILE A C 1
ATOM 887 O O . ILE A 1 109 ? 22.351 22.842 -3.860 1.00 92.38 109 ILE A O 1
ATOM 891 N N . SER A 1 110 ? 20.628 22.847 -5.256 1.00 92.62 110 SER A N 1
ATOM 892 C CA . SER A 1 110 ? 21.034 24.098 -5.898 1.00 92.62 110 SER A CA 1
ATOM 893 C C . SER A 1 110 ? 20.455 25.314 -5.169 1.00 92.62 110 SER A C 1
ATOM 895 O O . SER A 1 110 ? 19.294 25.311 -4.749 1.00 92.62 110 SER A O 1
ATOM 897 N N . VAL A 1 111 ? 21.240 26.387 -5.073 1.00 92.25 111 VAL A N 1
ATOM 898 C CA . VAL A 1 111 ? 20.746 27.750 -4.788 1.00 92.25 111 VAL A CA 1
ATOM 899 C C . VAL A 1 111 ? 20.749 28.634 -6.032 1.00 92.25 111 VAL A C 1
ATOM 901 O O . VAL A 1 111 ? 20.168 29.715 -6.016 1.00 92.25 111 VAL A O 1
ATOM 904 N N . ILE A 1 112 ? 21.401 28.194 -7.108 1.00 88.44 112 ILE A N 1
ATOM 905 C CA . ILE A 1 112 ? 21.579 28.981 -8.325 1.00 88.44 112 ILE A CA 1
ATOM 906 C C . ILE A 1 112 ? 20.473 28.717 -9.346 1.00 88.44 112 ILE A C 1
ATOM 908 O O . ILE A 1 112 ? 19.889 27.633 -9.381 1.00 88.44 112 ILE A O 1
ATOM 912 N N . ALA A 1 113 ? 20.217 29.719 -10.190 1.00 82.25 113 ALA A N 1
ATOM 913 C CA . ALA A 1 113 ? 19.310 29.604 -11.328 1.00 82.25 113 ALA A CA 1
ATOM 914 C C . ALA A 1 113 ? 19.802 28.528 -12.332 1.00 82.25 113 ALA A C 1
ATOM 916 O O . ALA A 1 113 ? 21.013 28.297 -12.422 1.00 82.25 113 ALA A O 1
ATOM 917 N N . PRO A 1 114 ? 18.905 27.893 -13.113 1.00 86.81 114 PRO A N 1
ATOM 918 C CA . PRO A 1 114 ? 17.475 28.190 -13.247 1.00 86.81 114 PRO A CA 1
ATOM 919 C C . PRO A 1 114 ? 16.646 27.732 -12.044 1.00 86.81 114 PRO A C 1
ATOM 921 O O . PRO A 1 114 ? 16.968 26.742 -11.384 1.00 86.81 114 PRO A O 1
ATOM 924 N N . LEU A 1 115 ? 15.559 28.454 -11.770 1.00 86.94 115 LEU A N 1
ATOM 925 C CA . LEU A 1 115 ? 14.630 28.056 -10.717 1.00 86.94 115 LEU A CA 1
ATOM 926 C C . LEU A 1 115 ? 13.910 26.754 -11.108 1.00 86.94 115 LEU A C 1
ATOM 928 O O . LEU A 1 115 ? 13.647 26.514 -12.291 1.00 86.94 115 LEU A O 1
ATOM 932 N N . PRO A 1 116 ? 13.545 25.898 -10.135 1.00 85.19 116 PRO A N 1
ATOM 933 C CA . PRO A 1 116 ? 12.757 24.716 -10.425 1.00 85.19 116 PRO A CA 1
ATOM 934 C C . PRO A 1 116 ? 11.425 25.153 -11.029 1.00 85.19 116 PRO A C 1
ATOM 936 O O . PRO A 1 116 ? 10.759 26.058 -10.522 1.00 85.19 116 PRO A O 1
ATOM 939 N N . LYS A 1 117 ? 11.030 24.489 -12.114 1.00 83.38 117 LYS A N 1
ATOM 940 C CA . LYS A 1 117 ? 9.738 24.738 -12.751 1.00 83.38 117 LYS A CA 1
ATOM 941 C C . LYS A 1 117 ? 8.607 24.587 -11.727 1.00 83.38 117 LYS A C 1
ATOM 943 O O . LYS A 1 117 ? 8.708 23.710 -10.862 1.00 83.38 117 LYS A O 1
ATOM 948 N N . PRO A 1 118 ? 7.513 25.360 -11.828 1.00 79.88 118 PRO A N 1
ATOM 949 C CA . PRO A 1 118 ? 6.346 25.180 -10.970 1.00 79.88 118 PRO A CA 1
ATOM 950 C C . PRO A 1 118 ? 5.874 23.721 -10.918 1.00 79.88 118 PRO A C 1
ATOM 952 O O . PRO A 1 118 ? 5.609 23.199 -9.837 1.00 79.88 118 PRO A O 1
ATOM 955 N N . SER A 1 119 ? 5.866 23.025 -12.060 1.00 72.31 119 SER A N 1
ATOM 956 C CA . SER A 1 119 ? 5.574 21.587 -12.127 1.00 72.31 119 SER A CA 1
ATOM 957 C C . SER A 1 119 ? 6.518 20.728 -11.272 1.00 72.31 119 SER A C 1
ATOM 959 O O . SER A 1 119 ? 6.053 19.823 -10.576 1.00 72.31 119 SER A O 1
ATOM 961 N N . THR A 1 120 ? 7.820 21.040 -11.256 1.00 77.69 120 THR A N 1
ATOM 962 C CA . THR A 1 120 ? 8.819 20.374 -10.407 1.00 77.69 120 THR A CA 1
ATOM 963 C C . THR A 1 120 ? 8.532 20.571 -8.922 1.00 77.69 120 THR A C 1
ATOM 965 O O . THR A 1 120 ? 8.542 19.616 -8.147 1.00 77.69 120 THR A O 1
ATOM 968 N N . ILE A 1 121 ? 8.247 21.812 -8.530 1.00 82.31 121 ILE A N 1
ATOM 969 C CA . ILE A 1 121 ? 7.945 22.162 -7.139 1.00 82.31 121 ILE A CA 1
ATOM 970 C C . ILE A 1 121 ? 6.692 21.412 -6.669 1.00 82.31 121 ILE A C 1
ATOM 972 O O . ILE A 1 121 ? 6.700 20.836 -5.584 1.00 82.31 121 ILE A O 1
ATOM 976 N N . ILE A 1 122 ? 5.634 21.372 -7.488 1.00 80.31 122 ILE A N 1
ATOM 977 C CA . ILE A 1 122 ? 4.353 20.738 -7.137 1.00 80.31 122 ILE A CA 1
ATOM 978 C C . ILE A 1 122 ? 4.525 19.251 -6.826 1.00 80.31 122 ILE A C 1
ATOM 980 O O . ILE A 1 122 ? 3.985 18.765 -5.833 1.00 80.31 122 ILE A O 1
ATOM 984 N N . TRP A 1 123 ? 5.271 18.505 -7.641 1.00 76.31 123 TRP A N 1
ATOM 985 C CA . TRP A 1 123 ? 5.412 17.077 -7.376 1.00 76.31 123 TRP A CA 1
ATOM 986 C C . TRP A 1 123 ? 6.326 16.771 -6.200 1.00 76.31 123 TRP A C 1
ATOM 988 O O . TRP A 1 123 ? 6.031 15.860 -5.425 1.00 76.31 123 TRP A O 1
ATOM 998 N N . GLN A 1 124 ? 7.408 17.543 -6.048 1.00 85.62 124 GLN A N 1
ATOM 999 C CA . GLN A 1 124 ? 8.291 17.437 -4.888 1.00 85.62 124 GLN A CA 1
ATOM 1000 C C . GLN A 1 124 ? 7.474 17.654 -3.623 1.00 85.62 124 GLN A C 1
ATOM 1002 O O . GLN A 1 124 ? 7.552 16.859 -2.695 1.00 85.62 124 GLN A O 1
ATOM 1007 N N . PHE A 1 125 ? 6.612 18.668 -3.638 1.00 86.38 125 PHE A N 1
ATOM 1008 C CA . PHE A 1 125 ? 5.702 18.977 -2.552 1.00 86.38 125 PHE A CA 1
ATOM 1009 C C . PHE A 1 125 ? 4.761 17.810 -2.214 1.00 86.38 125 PHE A C 1
ATOM 1011 O O . PHE A 1 125 ? 4.641 17.467 -1.044 1.00 86.38 125 PHE A O 1
ATOM 1018 N N . ILE A 1 126 ? 4.154 17.144 -3.205 1.00 83.75 126 ILE A N 1
ATOM 1019 C CA . ILE A 1 126 ? 3.289 15.970 -2.969 1.00 83.75 126 ILE A CA 1
ATOM 1020 C C . ILE A 1 126 ? 4.065 14.822 -2.310 1.00 83.75 126 ILE A C 1
ATOM 1022 O O . ILE A 1 126 ? 3.578 14.223 -1.352 1.00 83.75 126 ILE A O 1
ATOM 1026 N N . VAL A 1 127 ? 5.276 14.515 -2.788 1.00 78.19 127 VAL A N 1
ATOM 1027 C CA . VAL A 1 127 ? 6.107 13.471 -2.164 1.00 78.19 127 VAL A CA 1
ATOM 1028 C C . VAL A 1 127 ? 6.501 13.876 -0.744 1.00 78.19 127 VAL A C 1
ATOM 1030 O O . VAL A 1 127 ? 6.428 13.050 0.164 1.00 78.19 127 VAL A O 1
ATOM 1033 N N . CYS A 1 128 ? 6.843 15.148 -0.524 1.00 89.94 128 CYS A N 1
ATOM 1034 C CA . CYS A 1 128 ? 7.118 15.671 0.808 1.00 89.94 128 CYS A CA 1
ATOM 1035 C C . CYS A 1 128 ? 5.923 15.503 1.756 1.00 89.94 128 CYS A C 1
ATOM 1037 O O . CYS A 1 128 ? 6.139 15.060 2.881 1.00 89.94 128 CYS A O 1
ATOM 1039 N N . MET A 1 129 ? 4.687 15.759 1.303 1.00 88.50 129 MET A N 1
ATOM 1040 C CA . MET A 1 129 ? 3.473 15.516 2.098 1.00 88.50 129 MET A CA 1
ATOM 1041 C C . MET A 1 129 ? 3.346 14.048 2.519 1.00 88.50 129 MET A C 1
ATOM 1043 O O . MET A 1 129 ? 3.060 13.766 3.676 1.00 88.50 129 MET A O 1
ATOM 1047 N N . ILE A 1 130 ? 3.580 13.104 1.603 1.00 84.31 130 ILE A N 1
ATOM 1048 C CA . ILE A 1 130 ? 3.467 11.665 1.895 1.00 84.31 130 ILE A CA 1
ATOM 1049 C C . ILE A 1 130 ? 4.550 11.216 2.886 1.00 84.31 130 ILE A C 1
ATOM 1051 O O . ILE A 1 130 ? 4.261 10.491 3.839 1.00 84.31 130 ILE A O 1
ATOM 1055 N N . CYS A 1 131 ? 5.800 11.634 2.661 1.00 85.44 131 CYS A N 1
ATOM 1056 C CA . CYS A 1 131 ? 6.921 11.289 3.533 1.00 85.44 131 CYS A CA 1
ATOM 1057 C C . CYS A 1 131 ? 6.755 11.880 4.935 1.00 85.44 131 CYS A C 1
ATOM 1059 O O . CYS A 1 131 ? 6.976 11.176 5.919 1.00 85.44 131 CYS A O 1
ATOM 1061 N N . GLU A 1 132 ? 6.370 13.153 5.029 1.00 90.81 132 GLU A N 1
ATOM 1062 C CA . GLU A 1 132 ? 6.165 13.813 6.316 1.00 90.81 132 GLU A CA 1
ATOM 1063 C C . GLU A 1 132 ? 5.002 13.198 7.078 1.00 90.81 132 GLU A C 1
ATOM 1065 O O . GLU A 1 132 ? 5.185 12.879 8.245 1.00 90.81 132 GLU A O 1
ATOM 1070 N N . ASP A 1 133 ? 3.864 12.934 6.437 1.00 89.56 133 ASP A N 1
ATOM 1071 C CA . ASP A 1 133 ? 2.711 12.361 7.131 1.00 89.56 133 ASP A CA 1
ATOM 1072 C C . ASP A 1 133 ? 3.025 10.969 7.706 1.00 89.56 133 ASP A C 1
ATOM 1074 O O . ASP A 1 133 ? 2.684 10.670 8.853 1.00 89.56 133 ASP A O 1
ATOM 1078 N N . PHE A 1 134 ? 3.777 10.147 6.959 1.00 86.75 134 PHE A N 1
ATOM 1079 C CA . PHE A 1 134 ? 4.320 8.884 7.464 1.00 86.75 134 PHE A CA 1
ATOM 1080 C C . PHE A 1 134 ? 5.243 9.103 8.671 1.00 86.75 134 PHE A C 1
ATOM 1082 O O . PHE A 1 134 ? 5.042 8.498 9.727 1.00 86.75 134 PHE A O 1
ATOM 1089 N N . CYS A 1 135 ? 6.264 9.955 8.536 1.00 88.88 135 CYS A N 1
ATOM 1090 C CA . CYS A 1 135 ? 7.234 10.195 9.603 1.00 88.88 135 CYS A CA 1
ATOM 1091 C C . CYS A 1 135 ? 6.568 10.762 10.862 1.00 88.88 135 CYS A C 1
ATOM 1093 O O . CYS A 1 135 ? 6.832 10.280 11.968 1.00 88.88 135 CYS A O 1
ATOM 1095 N N . THR A 1 136 ? 5.688 11.746 10.704 1.00 90.12 136 THR A N 1
ATOM 1096 C CA . THR A 1 136 ? 4.977 12.408 11.794 1.00 90.12 136 THR A CA 1
ATOM 1097 C C . THR A 1 136 ? 4.058 11.433 12.506 1.00 90.12 136 THR A C 1
ATOM 1099 O O . THR A 1 136 ? 4.158 11.320 13.721 1.00 90.12 136 THR A O 1
ATOM 1102 N N . TYR A 1 137 ? 3.263 10.630 11.794 1.00 91.38 137 TYR A N 1
ATOM 1103 C CA . TYR A 1 137 ? 2.392 9.648 12.440 1.00 91.38 137 TYR A CA 1
ATOM 1104 C C . TYR A 1 137 ? 3.161 8.686 13.365 1.00 91.38 137 TYR A C 1
ATOM 1106 O O . TYR A 1 137 ? 2.819 8.518 14.541 1.00 91.38 137 TYR A O 1
ATOM 1114 N N . TRP A 1 138 ? 4.228 8.060 12.860 1.00 90.00 138 TRP A N 1
ATOM 1115 C CA . TRP A 1 138 ? 4.972 7.059 13.630 1.00 90.00 138 TRP A CA 1
ATOM 1116 C C . TRP A 1 138 ? 5.771 7.670 14.776 1.00 90.00 138 TRP A C 1
ATOM 1118 O O . TRP A 1 138 ? 5.806 7.098 15.868 1.00 90.00 138 TRP A O 1
ATOM 1128 N N . THR A 1 139 ? 6.395 8.827 14.555 1.00 92.12 139 THR A N 1
ATOM 1129 C CA . THR A 1 139 ? 7.140 9.520 15.613 1.00 92.12 139 THR A CA 1
ATOM 1130 C C . THR A 1 139 ? 6.203 10.067 16.683 1.00 92.12 139 THR A C 1
ATOM 1132 O O . THR A 1 139 ? 6.466 9.866 17.865 1.00 92.12 139 THR A O 1
ATOM 1135 N N . HIS A 1 140 ? 5.068 10.649 16.302 1.00 93.12 140 HIS A N 1
ATOM 1136 C CA . HIS A 1 140 ? 4.059 11.147 17.228 1.00 93.12 140 HIS A CA 1
ATOM 1137 C C . HIS A 1 140 ? 3.466 10.010 18.069 1.00 93.12 140 HIS A C 1
ATOM 1139 O O . HIS A 1 140 ? 3.473 10.069 19.300 1.00 93.12 140 HIS A O 1
ATOM 1145 N N . ARG A 1 141 ? 3.072 8.895 17.442 1.00 91.31 141 ARG A N 1
ATOM 1146 C CA . ARG A 1 141 ? 2.607 7.703 18.169 1.00 91.31 141 ARG A CA 1
ATOM 1147 C C . ARG A 1 141 ? 3.676 7.137 19.108 1.00 91.31 141 ARG A C 1
ATOM 1149 O O . ARG A 1 141 ? 3.361 6.712 20.220 1.00 91.31 141 ARG A O 1
ATOM 1156 N N . PHE A 1 142 ? 4.940 7.129 18.684 1.00 91.50 142 PHE A N 1
ATOM 1157 C CA . PHE A 1 142 ? 6.056 6.716 19.534 1.00 91.50 142 PHE A CA 1
ATOM 1158 C C . PHE A 1 142 ? 6.223 7.646 20.741 1.00 91.50 142 PHE A C 1
ATOM 1160 O O . PHE A 1 142 ? 6.379 7.154 21.856 1.00 91.50 142 PHE A O 1
ATOM 1167 N N . LEU A 1 143 ? 6.122 8.963 20.550 1.00 93.75 143 LEU A N 1
ATOM 1168 C CA . LEU A 1 143 ? 6.178 9.975 21.610 1.00 93.75 143 LEU A CA 1
ATOM 1169 C C . LEU A 1 143 ? 5.070 9.805 22.665 1.00 93.75 143 LEU A C 1
ATOM 1171 O O . LEU A 1 143 ? 5.298 10.081 23.844 1.00 93.75 143 LEU A O 1
ATOM 1175 N N . HIS A 1 144 ? 3.923 9.239 22.283 1.00 93.31 144 HIS A N 1
ATOM 1176 C CA . HIS A 1 144 ? 2.841 8.829 23.192 1.00 93.31 144 HIS A CA 1
ATOM 1177 C C . HIS A 1 144 ? 3.057 7.487 23.895 1.00 93.31 144 HIS A C 1
ATOM 1179 O O . HIS A 1 144 ? 2.261 7.071 24.743 1.00 93.31 144 HIS A O 1
ATOM 1185 N N . TRP A 1 145 ? 4.156 6.789 23.617 1.00 91.94 145 TRP A N 1
ATOM 1186 C CA . TRP A 1 145 ? 4.461 5.553 24.319 1.00 91.94 145 TRP A CA 1
ATOM 1187 C C . TRP A 1 145 ? 4.682 5.823 25.810 1.00 91.94 145 TRP A C 1
ATOM 1189 O O . TRP A 1 145 ? 5.527 6.630 26.207 1.00 91.94 145 TRP A O 1
ATOM 1199 N N . LYS A 1 146 ? 3.957 5.082 26.661 1.00 90.69 146 LYS A N 1
ATOM 1200 C CA . LYS A 1 146 ? 3.892 5.273 28.126 1.00 90.69 146 LYS A CA 1
ATOM 1201 C C . LYS A 1 146 ? 5.250 5.457 28.814 1.00 90.69 146 LYS A C 1
ATOM 1203 O O . LYS A 1 146 ? 5.329 6.127 29.842 1.00 90.69 146 LYS A O 1
ATOM 1208 N N . LYS A 1 147 ? 6.314 4.844 28.282 1.00 93.31 147 LYS A N 1
ATOM 1209 C CA . LYS A 1 147 ? 7.664 4.926 28.858 1.00 93.31 147 LYS A CA 1
ATOM 1210 C C . LYS A 1 147 ? 8.354 6.271 28.617 1.00 93.31 147 LYS A C 1
ATOM 1212 O O . LYS A 1 147 ? 9.172 6.652 29.449 1.00 93.31 147 LYS A O 1
ATOM 1217 N N . ILE A 1 148 ? 8.027 6.977 27.533 1.00 94.44 148 ILE A N 1
ATOM 1218 C CA . ILE A 1 148 ? 8.703 8.223 27.139 1.00 94.44 148 ILE A CA 1
ATOM 1219 C C . ILE A 1 148 ? 7.802 9.458 27.220 1.00 94.44 148 ILE A C 1
ATOM 1221 O O . ILE A 1 148 ? 8.308 10.539 27.515 1.00 94.44 148 ILE A O 1
ATOM 1225 N N . TYR A 1 149 ? 6.481 9.294 27.068 1.00 94.88 149 TYR A N 1
ATOM 1226 C CA . TYR A 1 149 ? 5.498 10.384 27.054 1.00 94.88 149 TYR A CA 1
ATOM 1227 C C . TYR A 1 149 ? 5.716 11.407 28.169 1.00 94.88 149 TYR A C 1
ATOM 1229 O O . TYR A 1 149 ? 5.885 12.596 27.916 1.00 94.88 149 TYR A O 1
ATOM 1237 N N . LYS A 1 150 ? 5.805 10.937 29.420 1.00 95.94 150 LYS A N 1
ATOM 1238 C CA . LYS A 1 150 ? 5.922 11.813 30.595 1.00 95.94 150 LYS A CA 1
ATOM 1239 C C . LYS A 1 150 ? 7.195 12.671 30.633 1.00 95.94 150 LYS A C 1
ATOM 1241 O O . LYS A 1 150 ? 7.234 13.608 31.421 1.00 95.94 150 LYS A O 1
ATOM 1246 N N . TYR A 1 151 ? 8.220 12.314 29.859 1.00 96.00 151 TYR A N 1
ATOM 1247 C CA . TYR A 1 151 ? 9.518 12.992 29.839 1.00 96.00 151 TYR A CA 1
ATOM 1248 C C . TYR A 1 151 ? 9.687 13.928 28.644 1.00 96.00 151 TYR A C 1
ATOM 1250 O O . TYR A 1 151 ? 10.425 14.899 28.750 1.00 96.00 151 TYR A O 1
ATOM 1258 N N . ILE A 1 152 ? 9.046 13.611 27.517 1.00 95.31 152 ILE A N 1
ATOM 1259 C CA . ILE A 1 152 ? 9.262 14.311 26.250 1.00 95.31 152 ILE A CA 1
ATOM 1260 C C . ILE A 1 152 ? 7.969 15.021 25.837 1.00 95.31 152 ILE A C 1
ATOM 1262 O O . ILE A 1 152 ? 7.893 16.241 25.901 1.00 95.31 152 ILE A O 1
ATOM 1266 N N . HIS A 1 153 ? 6.922 14.256 25.532 1.00 95.81 153 HIS A N 1
ATOM 1267 C CA . HIS A 1 153 ? 5.736 14.774 24.850 1.00 95.81 153 HIS A CA 1
ATOM 1268 C C . HIS A 1 153 ? 4.642 15.339 25.766 1.00 95.81 153 HIS A C 1
ATOM 1270 O O . HIS A 1 153 ? 3.775 16.091 25.336 1.00 95.81 153 HIS A O 1
ATOM 1276 N N . LYS A 1 154 ? 4.688 15.047 27.071 1.00 95.50 154 LYS A N 1
ATOM 1277 C CA . LYS A 1 154 ? 3.726 15.598 28.039 1.00 95.50 154 LYS A CA 1
ATOM 1278 C C . LYS A 1 154 ? 3.759 17.132 28.104 1.00 95.50 154 LYS A C 1
ATOM 1280 O O . LYS A 1 154 ? 2.734 17.729 28.409 1.00 95.50 154 LYS A O 1
ATOM 1285 N N . LEU A 1 155 ? 4.915 17.751 27.845 1.00 95.38 155 LEU A N 1
ATOM 1286 C CA . LEU A 1 155 ? 5.064 19.211 27.823 1.00 95.38 155 LEU A CA 1
ATOM 1287 C C . LEU A 1 155 ? 4.230 19.845 26.701 1.00 95.38 155 LEU A C 1
ATOM 1289 O O . LEU A 1 155 ? 3.532 20.823 26.943 1.00 95.38 155 LEU A O 1
ATOM 1293 N N . HIS A 1 156 ? 4.239 19.234 25.514 1.00 95.44 156 HIS A N 1
ATOM 1294 C CA . HIS A 1 156 ? 3.413 19.652 24.379 1.00 95.44 156 HIS A CA 1
ATOM 1295 C C . HIS A 1 156 ? 1.915 19.655 24.714 1.00 95.44 156 HIS A C 1
ATOM 1297 O O . HIS A 1 156 ? 1.177 20.563 24.337 1.00 95.44 156 HIS A O 1
ATOM 1303 N N . HIS A 1 157 ? 1.499 18.677 25.517 1.00 95.00 157 HIS A N 1
ATOM 1304 C CA . HIS A 1 157 ? 0.127 18.468 25.981 1.00 95.00 157 HIS A CA 1
ATOM 1305 C C . HIS A 1 157 ? -0.260 19.254 27.242 1.00 95.00 157 HIS A C 1
ATOM 1307 O O . HIS A 1 157 ? -1.330 19.024 27.807 1.00 95.00 157 HIS A O 1
ATOM 1313 N N . GLU A 1 158 ? 0.577 20.187 27.715 1.00 94.44 158 GLU A N 1
ATOM 1314 C CA . GLU A 1 158 ? 0.253 21.028 28.879 1.00 94.44 158 GLU A CA 1
ATOM 1315 C C . GLU A 1 158 ? -1.039 21.834 28.661 1.00 94.44 158 GLU A C 1
ATOM 1317 O O . GLU A 1 158 ? -1.836 22.017 29.586 1.00 94.44 158 GLU A O 1
ATOM 1322 N N . TYR A 1 159 ? -1.279 22.259 27.419 1.00 94.31 159 TYR A N 1
ATOM 1323 C CA . TYR A 1 159 ? -2.438 23.050 27.030 1.00 94.31 159 TYR A CA 1
ATOM 1324 C C . TYR A 1 159 ? -3.436 22.222 26.213 1.00 94.31 159 TYR A C 1
ATOM 1326 O O . TYR A 1 159 ? -3.394 22.215 24.991 1.00 94.31 159 TYR A O 1
ATOM 1334 N N . GLN A 1 160 ? -4.410 21.612 26.895 1.00 93.50 160 GLN A N 1
ATOM 1335 C CA . GLN A 1 160 ? -5.499 20.839 26.264 1.00 93.50 160 GLN A CA 1
ATOM 1336 C C . GLN A 1 160 ? -6.307 21.597 25.202 1.00 93.50 160 GLN A C 1
ATOM 1338 O O . GLN A 1 160 ? -6.923 20.987 24.333 1.00 93.50 160 GLN A O 1
ATOM 1343 N N . ALA A 1 161 ? -6.379 22.923 25.330 1.00 94.00 161 ALA A N 1
ATOM 1344 C CA . ALA A 1 161 ? -6.911 23.806 24.304 1.00 94.00 161 ALA A CA 1
ATOM 1345 C C . ALA A 1 161 ? -5.725 24.470 23.601 1.00 94.00 161 ALA A C 1
ATOM 1347 O O . ALA A 1 161 ? -5.208 25.466 24.126 1.00 94.00 161 ALA A O 1
ATOM 1348 N N . PRO A 1 162 ? -5.263 23.921 22.465 1.00 94.12 162 PRO A N 1
ATOM 1349 C CA . PRO A 1 162 ? -4.128 24.485 21.768 1.00 94.12 162 PRO A CA 1
ATOM 1350 C C . PRO A 1 162 ? -4.480 25.871 21.212 1.00 94.12 162 PRO A C 1
ATOM 1352 O O . PRO A 1 162 ? -5.630 26.206 20.904 1.00 94.12 162 PRO A O 1
ATOM 1355 N N . PHE A 1 163 ? -3.456 26.704 21.120 1.00 93.12 163 PHE A N 1
ATOM 1356 C CA . PHE A 1 163 ? -3.483 28.018 20.486 1.00 93.12 163 PHE A CA 1
ATOM 1357 C C . PHE A 1 163 ? -2.167 28.170 19.728 1.00 93.12 163 PHE A C 1
ATOM 1359 O O . PHE A 1 163 ? -1.185 27.578 20.142 1.00 93.12 163 PHE A O 1
ATOM 1366 N N . GLY A 1 164 ? -2.103 28.949 18.642 1.00 90.69 164 GLY A N 1
ATOM 1367 C CA . GLY A 1 164 ? -1.024 28.824 17.639 1.00 90.69 164 GLY A CA 1
ATOM 1368 C C . GLY A 1 164 ? 0.415 28.681 18.175 1.00 90.69 164 GLY A C 1
ATOM 1369 O O . GLY A 1 164 ? 1.180 27.887 17.638 1.00 90.69 164 GLY A O 1
ATOM 1370 N N . MET A 1 165 ? 0.777 29.355 19.275 1.00 91.00 165 MET A N 1
ATOM 1371 C CA . MET A 1 165 ? 2.107 29.253 19.906 1.00 91.00 165 MET A CA 1
ATOM 1372 C C . MET A 1 165 ? 2.415 27.874 20.543 1.00 91.00 165 MET A C 1
ATOM 1374 O O . MET A 1 165 ? 3.580 27.548 20.749 1.00 91.00 165 MET A O 1
ATOM 1378 N N . THR A 1 166 ? 1.411 27.047 20.852 1.00 92.38 166 THR A N 1
ATOM 1379 C CA . THR A 1 166 ? 1.604 25.689 21.394 1.00 92.38 166 THR A CA 1
ATOM 1380 C C . THR A 1 166 ? 2.167 24.715 20.363 1.00 92.38 166 THR A C 1
ATOM 1382 O O . THR A 1 166 ? 2.765 23.718 20.756 1.00 92.38 166 THR A O 1
ATOM 1385 N N . SER A 1 167 ? 2.068 25.032 19.064 1.00 90.56 167 SER A N 1
ATOM 1386 C CA . SER A 1 167 ? 2.679 24.253 17.970 1.00 90.56 167 SER A CA 1
ATOM 1387 C C . SER A 1 167 ? 4.182 24.017 18.137 1.00 90.56 167 SER A C 1
ATOM 1389 O O . SER A 1 167 ? 4.704 23.030 17.637 1.00 90.56 167 SER A O 1
ATOM 1391 N N . ILE A 1 168 ? 4.856 24.914 18.859 1.00 85.62 168 ILE A N 1
ATOM 1392 C CA . ILE A 1 168 ? 6.303 24.915 19.117 1.00 85.62 168 ILE A CA 1
ATOM 1393 C C . ILE A 1 168 ? 6.633 24.936 20.608 1.00 85.62 168 ILE A C 1
ATOM 1395 O O . ILE A 1 168 ? 7.763 25.213 21.020 1.00 85.62 168 ILE A O 1
ATOM 1399 N N . TYR A 1 169 ? 5.630 24.667 21.442 1.00 93.50 169 TYR A N 1
ATOM 1400 C CA . TYR A 1 169 ? 5.814 24.470 22.868 1.00 93.50 169 TYR A CA 1
ATOM 1401 C C . TYR A 1 169 ? 6.131 22.999 23.134 1.00 93.50 169 TYR A C 1
ATOM 1403 O O . TYR A 1 169 ? 5.285 22.228 23.570 1.00 93.50 169 TYR A O 1
ATOM 1411 N N . THR A 1 170 ? 7.350 22.596 22.801 1.00 94.62 170 THR A N 1
ATOM 1412 C CA . THR A 1 170 ? 7.778 21.191 22.762 1.00 94.62 170 THR A CA 1
ATOM 1413 C C . THR A 1 170 ? 9.075 20.999 23.540 1.00 94.62 170 THR A C 1
ATOM 1415 O O . THR A 1 170 ? 9.867 21.926 23.742 1.00 94.62 170 THR A O 1
ATOM 1418 N N . HIS A 1 171 ? 9.330 19.774 23.998 1.00 96.31 171 HIS A N 1
ATOM 1419 C CA . HIS A 1 171 ? 10.633 19.438 24.569 1.00 96.31 171 HIS A CA 1
ATOM 1420 C C . HIS A 1 171 ? 11.721 19.499 23.467 1.00 96.31 171 HIS A C 1
ATOM 1422 O O . HIS A 1 171 ? 11.462 19.043 22.358 1.00 96.31 171 HIS A O 1
ATOM 1428 N N . PRO A 1 172 ? 12.967 19.952 23.724 1.00 95.31 172 PRO A N 1
ATOM 1429 C CA . PRO A 1 172 ? 13.987 20.090 22.668 1.00 95.31 172 PRO A CA 1
ATOM 1430 C C . PRO A 1 172 ? 14.262 18.809 21.855 1.00 95.31 172 PRO A C 1
ATOM 1432 O O . PRO A 1 172 ? 14.525 18.862 20.658 1.00 95.31 172 PRO A O 1
ATOM 1435 N N . ILE A 1 173 ? 14.182 17.640 22.504 1.00 94.88 173 ILE A N 1
ATOM 1436 C CA . ILE A 1 173 ? 14.304 16.326 21.837 1.00 94.88 173 ILE A CA 1
ATOM 1437 C C . ILE A 1 173 ? 13.113 16.047 20.910 1.00 94.88 173 ILE A C 1
ATOM 1439 O O . ILE A 1 173 ? 13.294 15.466 19.846 1.00 94.88 173 ILE A O 1
ATOM 1443 N N . GLU A 1 174 ? 11.904 16.435 21.311 1.00 94.69 174 GLU A N 1
ATOM 1444 C CA . GLU A 1 174 ? 10.717 16.299 20.467 1.00 94.69 174 GLU A CA 1
ATOM 1445 C C . GLU A 1 174 ? 10.836 17.177 19.229 1.00 94.69 174 GLU A C 1
ATOM 1447 O O . GLU A 1 174 ? 10.661 16.676 18.122 1.00 94.69 174 GLU A O 1
ATOM 1452 N N . GLU A 1 175 ? 11.240 18.436 19.413 1.00 92.56 175 GLU A N 1
ATOM 1453 C CA . GLU A 1 175 ? 11.481 19.357 18.303 1.00 92.56 175 GLU A CA 1
ATOM 1454 C C . GLU A 1 175 ? 12.501 18.773 17.318 1.00 92.56 175 GLU A C 1
ATOM 1456 O O . GLU A 1 175 ? 12.272 18.747 16.111 1.00 92.56 175 GLU A O 1
ATOM 1461 N N . PHE A 1 176 ? 13.598 18.204 17.830 1.00 92.81 176 PHE A N 1
ATOM 1462 C CA . PHE A 1 176 ? 14.601 17.548 16.994 1.00 92.81 176 PHE A CA 1
ATOM 1463 C C . PHE A 1 176 ? 14.014 16.399 16.157 1.00 92.81 176 PHE A C 1
ATOM 1465 O O . PHE A 1 176 ? 14.321 16.283 14.968 1.00 92.81 176 PHE A O 1
ATOM 1472 N N . ILE A 1 177 ? 13.175 15.552 16.762 1.00 91.25 177 ILE A N 1
ATOM 1473 C CA . ILE A 1 177 ? 12.543 14.405 16.092 1.00 91.25 177 ILE A CA 1
ATOM 1474 C C . ILE A 1 177 ? 11.572 14.881 15.006 1.00 91.25 177 ILE A C 1
ATOM 1476 O O . ILE A 1 177 ? 11.652 14.405 13.872 1.00 91.25 177 ILE A O 1
ATOM 1480 N N . ILE A 1 178 ? 10.685 15.821 15.339 1.00 90.00 178 ILE A N 1
ATOM 1481 C CA . ILE A 1 178 ? 9.643 16.316 14.431 1.00 90.00 178 ILE A CA 1
ATOM 1482 C C . ILE A 1 178 ? 10.276 17.033 13.236 1.00 90.00 178 ILE A C 1
ATOM 1484 O O . ILE A 1 178 ? 9.961 16.710 12.089 1.00 90.00 178 ILE A O 1
ATOM 1488 N N . VAL A 1 179 ? 11.232 17.938 13.475 1.00 90.50 179 VAL A N 1
ATOM 1489 C CA . VAL A 1 179 ? 11.920 18.671 12.399 1.00 90.50 179 VAL A CA 1
ATOM 1490 C C . VAL A 1 179 ? 12.717 17.719 11.501 1.00 90.50 179 VAL A C 1
ATOM 1492 O O . VAL A 1 179 ? 12.722 17.882 10.281 1.00 90.50 179 VAL A O 1
ATOM 1495 N N . SER A 1 180 ? 13.339 16.677 12.063 1.00 88.25 180 SER A N 1
ATOM 1496 C CA . SER A 1 180 ? 14.033 15.659 11.260 1.00 88.25 180 SER A CA 1
ATOM 1497 C C . SER A 1 180 ? 13.070 14.889 10.347 1.00 88.25 180 SER A C 1
ATOM 1499 O O . SER A 1 180 ? 13.376 14.681 9.173 1.00 88.25 180 SER A O 1
ATOM 1501 N N . GLY A 1 181 ? 11.892 14.502 10.854 1.00 87.12 181 GLY A N 1
ATOM 1502 C CA . GLY A 1 181 ? 10.847 13.843 10.062 1.00 87.12 181 GLY A CA 1
ATOM 1503 C C . GLY A 1 181 ? 10.294 14.736 8.947 1.00 87.12 181 GLY A C 1
ATOM 1504 O O . GLY A 1 181 ? 10.173 14.301 7.803 1.00 87.12 181 GLY A O 1
ATOM 1505 N N . MET A 1 182 ? 10.063 16.014 9.252 1.00 90.19 182 MET A N 1
ATOM 1506 C CA . MET A 1 182 ? 9.632 17.038 8.293 1.00 90.19 182 MET A CA 1
ATOM 1507 C C . MET A 1 182 ? 10.602 17.216 7.111 1.00 90.19 182 MET A C 1
ATOM 1509 O O . MET A 1 182 ? 10.175 17.566 6.007 1.00 90.19 182 MET A O 1
ATOM 1513 N N . MET A 1 183 ? 11.898 16.974 7.320 1.00 91.38 183 MET A N 1
ATOM 1514 C CA . MET A 1 183 ? 12.926 17.118 6.286 1.00 91.38 183 MET A CA 1
ATOM 1515 C C . MET A 1 183 ? 13.184 15.842 5.468 1.00 91.38 183 MET A C 1
ATOM 1517 O O . MET A 1 183 ? 13.862 15.912 4.442 1.00 91.38 183 MET A O 1
ATOM 1521 N N . ALA A 1 184 ? 12.602 14.696 5.844 1.00 87.69 184 ALA A N 1
ATOM 1522 C CA . ALA A 1 184 ? 12.811 13.422 5.150 1.00 87.69 184 ALA A CA 1
ATOM 1523 C C . ALA A 1 184 ? 12.400 13.471 3.665 1.00 87.69 184 ALA A C 1
ATOM 1525 O O . ALA A 1 184 ? 13.156 13.040 2.795 1.00 87.69 184 ALA A O 1
ATOM 1526 N N . GLY A 1 185 ? 11.229 14.045 3.368 1.00 88.06 185 GLY A N 1
ATOM 1527 C CA . GLY A 1 185 ? 10.751 14.253 1.998 1.00 88.06 185 GLY A CA 1
ATOM 1528 C C . GLY A 1 185 ? 11.676 15.160 1.177 1.00 88.06 185 GLY A C 1
ATOM 1529 O O . GLY A 1 185 ? 12.180 14.723 0.139 1.00 88.06 185 GLY A O 1
ATOM 1530 N N . PRO A 1 186 ? 11.980 16.385 1.647 1.00 93.38 186 PRO A N 1
ATOM 1531 C CA . PRO A 1 186 ? 12.933 17.270 0.986 1.00 93.38 186 PRO A CA 1
ATOM 1532 C C . PRO A 1 186 ? 14.279 16.618 0.663 1.00 93.38 186 PRO A C 1
ATOM 1534 O O . PRO A 1 186 ? 14.777 16.797 -0.446 1.00 93.38 186 PRO A O 1
ATOM 1537 N N . TYR A 1 187 ? 14.845 15.824 1.578 1.00 88.62 187 TYR A N 1
ATOM 1538 C CA . TYR A 1 187 ? 16.121 15.131 1.347 1.00 88.62 187 TYR A CA 1
ATOM 1539 C C . TYR A 1 187 ? 16.035 14.052 0.269 1.00 88.62 187 TYR A C 1
ATOM 1541 O O . TYR A 1 187 ? 17.026 13.766 -0.405 1.00 88.62 187 TYR A O 1
ATOM 1549 N N . LEU A 1 188 ? 14.854 13.468 0.076 1.00 85.06 188 LEU A N 1
ATOM 1550 C CA . LEU A 1 188 ? 14.627 12.460 -0.948 1.00 85.06 188 LEU A CA 1
ATOM 1551 C C . LEU A 1 188 ? 14.541 13.091 -2.346 1.00 85.06 188 LEU A C 1
ATOM 1553 O O . LEU A 1 188 ? 15.181 12.607 -3.286 1.00 85.06 188 LEU A O 1
ATOM 1557 N N . VAL A 1 189 ? 13.764 14.173 -2.489 1.00 84.62 189 VAL A N 1
ATOM 1558 C CA . VAL A 1 189 ? 13.296 14.629 -3.811 1.00 84.62 189 VAL A CA 1
ATOM 1559 C C . VAL A 1 189 ? 13.638 16.063 -4.202 1.00 84.62 189 VAL A C 1
ATOM 1561 O O . VAL A 1 189 ? 13.704 16.349 -5.402 1.00 84.62 189 VAL A O 1
ATOM 1564 N N . CYS A 1 190 ? 13.856 16.973 -3.252 1.00 90.31 190 CYS A N 1
ATOM 1565 C CA . CYS A 1 190 ? 14.159 18.364 -3.578 1.00 90.31 190 CYS A CA 1
ATOM 1566 C C . CYS A 1 190 ? 15.610 18.486 -4.052 1.00 90.31 190 CYS A C 1
ATOM 1568 O O . CYS A 1 190 ? 16.512 17.894 -3.470 1.00 90.31 190 CYS A O 1
ATOM 1570 N N . ARG A 1 191 ? 15.839 19.272 -5.110 1.00 92.81 191 ARG A N 1
ATOM 1571 C CA . ARG A 1 191 ? 17.183 19.577 -5.652 1.00 92.81 191 ARG A CA 1
ATOM 1572 C C . ARG A 1 191 ? 17.438 21.072 -5.808 1.00 92.81 191 ARG A C 1
ATOM 1574 O O . ARG A 1 191 ? 18.407 21.481 -6.430 1.00 92.81 191 ARG A O 1
ATOM 1581 N N . HIS A 1 192 ? 16.564 21.898 -5.242 1.00 94.50 192 HIS A N 1
ATOM 1582 C CA . HIS A 1 192 ? 16.738 23.342 -5.208 1.00 94.50 192 HIS A CA 1
ATOM 1583 C C . HIS A 1 192 ? 16.179 23.907 -3.899 1.00 94.50 192 HIS A C 1
ATOM 1585 O O . HIS A 1 192 ? 15.116 23.473 -3.440 1.00 94.50 192 HIS A O 1
ATOM 1591 N N . ILE A 1 193 ? 16.871 24.885 -3.311 1.00 95.06 193 ILE A N 1
ATOM 1592 C CA . ILE A 1 193 ? 16.533 25.455 -1.999 1.00 95.06 193 ILE A CA 1
ATOM 1593 C C . ILE A 1 193 ? 15.135 26.086 -1.982 1.00 95.06 193 ILE A C 1
ATOM 1595 O O . ILE A 1 193 ? 14.421 25.961 -0.996 1.00 95.06 193 ILE A O 1
ATOM 1599 N N . LEU A 1 194 ? 14.695 26.673 -3.102 1.00 94.44 194 LEU A N 1
ATOM 1600 C CA . LEU A 1 194 ? 13.337 27.210 -3.258 1.00 94.44 194 LEU A CA 1
ATOM 1601 C C . LEU A 1 194 ? 12.246 26.156 -2.993 1.00 94.44 194 LEU A C 1
ATOM 1603 O O . LEU A 1 194 ? 11.284 26.453 -2.292 1.00 94.44 194 LEU A O 1
ATOM 1607 N N . SER A 1 195 ? 12.391 24.927 -3.503 1.00 94.44 195 SER A N 1
ATOM 1608 C CA . SER A 1 195 ? 11.417 23.854 -3.245 1.00 94.44 195 SER A CA 1
ATOM 1609 C C . SER A 1 195 ? 11.379 23.481 -1.764 1.00 94.44 195 SER A C 1
ATOM 1611 O O . SER A 1 195 ? 10.308 23.234 -1.212 1.00 94.44 195 SER A O 1
ATOM 1613 N N . ILE A 1 196 ? 12.547 23.481 -1.109 1.00 95.56 196 ILE A N 1
ATOM 1614 C CA . ILE A 1 196 ? 12.658 23.253 0.334 1.00 95.56 196 ILE A CA 1
ATOM 1615 C C . ILE A 1 196 ? 11.970 24.390 1.093 1.00 95.56 196 ILE A C 1
ATOM 1617 O O . ILE A 1 196 ? 11.168 24.107 1.968 1.00 95.56 196 ILE A O 1
ATOM 1621 N N . TRP A 1 197 ? 12.218 25.653 0.741 1.00 96.50 197 TRP A N 1
ATOM 1622 C CA . TRP A 1 197 ? 11.579 26.818 1.360 1.00 96.50 197 TRP A CA 1
ATOM 1623 C C . TRP A 1 197 ? 10.059 26.807 1.213 1.00 96.50 197 TRP A C 1
ATOM 1625 O O . TRP A 1 197 ? 9.353 27.031 2.189 1.00 96.50 197 TRP A O 1
ATOM 1635 N N . ILE A 1 198 ? 9.539 26.492 0.026 1.00 95.69 198 ILE A N 1
ATOM 1636 C CA . ILE A 1 198 ? 8.091 26.390 -0.201 1.00 95.69 198 ILE A CA 1
ATOM 1637 C C . ILE A 1 198 ? 7.486 25.298 0.684 1.00 95.69 198 ILE A C 1
ATOM 1639 O O . ILE A 1 198 ? 6.473 25.530 1.348 1.00 95.69 198 ILE A O 1
ATOM 1643 N N . TRP A 1 199 ? 8.126 24.128 0.730 1.00 95.44 199 TRP A N 1
ATOM 1644 C CA . TRP A 1 199 ? 7.710 23.033 1.597 1.00 95.44 199 TRP A CA 1
ATOM 1645 C C . TRP A 1 199 ? 7.745 23.424 3.078 1.00 95.44 199 TRP A C 1
ATOM 1647 O O . TRP A 1 199 ? 6.747 23.264 3.779 1.00 95.44 199 TRP A O 1
ATOM 1657 N N . THR A 1 200 ? 8.867 23.957 3.567 1.00 94.19 200 THR A N 1
ATOM 1658 C CA . THR A 1 200 ? 9.037 24.249 4.992 1.00 94.19 200 THR A CA 1
ATOM 1659 C C . THR A 1 200 ? 8.143 25.389 5.457 1.00 94.19 200 THR A C 1
ATOM 1661 O O . THR A 1 200 ? 7.576 25.302 6.548 1.00 94.19 200 THR A O 1
ATOM 1664 N N . SER A 1 201 ? 7.933 26.415 4.628 1.00 95.31 201 SER A N 1
ATOM 1665 C CA . SER A 1 201 ? 6.955 27.469 4.893 1.00 95.31 201 SER A CA 1
ATOM 1666 C C . SER A 1 201 ? 5.541 26.908 4.992 1.00 95.31 201 SER A C 1
ATOM 1668 O O . SER A 1 201 ? 4.871 27.146 5.996 1.00 95.31 201 SER A O 1
ATOM 1670 N N . TYR A 1 202 ? 5.093 26.131 3.997 1.00 93.44 202 TYR A N 1
ATOM 1671 C CA . TYR A 1 202 ? 3.766 25.513 4.032 1.00 93.44 202 TYR A CA 1
ATOM 1672 C C . TYR A 1 202 ? 3.585 24.640 5.269 1.00 93.44 202 TYR A C 1
ATOM 1674 O O . TYR A 1 202 ? 2.616 24.809 6.004 1.00 93.44 202 TYR A O 1
ATOM 1682 N N . ARG A 1 203 ? 4.540 23.742 5.521 1.00 92.25 203 ARG A N 1
ATOM 1683 C CA . ARG A 1 203 ? 4.470 22.809 6.639 1.00 92.25 203 ARG A CA 1
ATOM 1684 C C . ARG A 1 203 ? 4.367 23.542 7.971 1.00 92.25 203 ARG A C 1
ATOM 1686 O O . ARG A 1 203 ? 3.555 23.151 8.800 1.00 92.25 203 ARG A O 1
ATOM 1693 N N . THR A 1 204 ? 5.132 24.619 8.147 1.00 92.38 204 THR A N 1
ATOM 1694 C CA . THR A 1 204 ? 5.076 25.458 9.353 1.00 92.38 204 THR A CA 1
ATOM 1695 C C . THR A 1 204 ? 3.695 26.095 9.526 1.00 92.38 204 THR A C 1
ATOM 1697 O O . THR A 1 204 ? 3.141 26.076 10.624 1.00 92.38 204 THR A O 1
ATOM 1700 N N . PHE A 1 205 ? 3.114 26.641 8.452 1.00 90.81 205 PHE A N 1
ATOM 1701 C CA . PHE A 1 205 ? 1.769 27.218 8.507 1.00 90.81 205 PHE A CA 1
ATOM 1702 C C . PHE A 1 205 ? 0.690 26.171 8.783 1.00 90.81 205 PHE A C 1
ATOM 1704 O O . PHE A 1 205 ? -0.226 26.458 9.547 1.00 90.81 205 PHE A O 1
ATOM 1711 N N . GLU A 1 206 ? 0.814 24.965 8.231 1.00 89.94 206 GLU A N 1
ATOM 1712 C CA . GLU A 1 206 ? -0.100 23.855 8.514 1.00 89.94 206 GLU A CA 1
ATOM 1713 C C . GLU A 1 206 ? -0.026 23.441 9.992 1.00 89.94 206 GLU A C 1
ATOM 1715 O O . GLU A 1 206 ? -1.066 23.334 10.639 1.00 89.94 206 GLU A O 1
ATOM 1720 N N . THR A 1 207 ? 1.178 23.344 10.584 1.00 91.12 207 THR A N 1
ATOM 1721 C CA . THR A 1 207 ? 1.322 23.069 12.028 1.00 91.12 207 THR A CA 1
ATOM 1722 C C . THR A 1 207 ? 0.623 24.145 12.854 1.00 91.12 207 THR A C 1
ATOM 1724 O O . THR A 1 207 ? -0.085 23.845 13.816 1.00 91.12 207 THR A O 1
ATOM 1727 N N . LEU A 1 208 ? 0.818 25.416 12.494 1.00 92.12 208 LEU A N 1
ATOM 1728 C CA . LEU A 1 208 ? 0.206 26.545 13.189 1.00 92.12 208 LEU A CA 1
ATOM 1729 C C . LEU A 1 208 ? -1.317 26.533 13.061 1.00 92.12 208 LEU A C 1
ATOM 1731 O O . LEU A 1 208 ? -2.005 26.781 14.049 1.00 92.12 208 LEU A O 1
ATOM 1735 N N . GLU A 1 209 ? -1.846 26.220 11.876 1.00 89.56 209 GLU A N 1
ATOM 1736 C CA . GLU A 1 209 ? -3.280 26.049 11.650 1.00 89.56 209 GLU A CA 1
ATOM 1737 C C . GLU A 1 209 ? -3.825 24.934 12.546 1.00 89.56 209 GLU A C 1
ATOM 1739 O O . GLU A 1 209 ? -4.769 25.182 13.303 1.00 89.56 209 GLU A O 1
ATOM 1744 N N . ALA A 1 210 ? -3.174 23.765 12.555 1.00 89.62 210 ALA A N 1
ATOM 1745 C CA . ALA A 1 210 ? -3.566 22.605 13.350 1.00 89.62 210 ALA A CA 1
ATOM 1746 C C . ALA A 1 210 ? -3.634 22.891 14.862 1.00 89.62 210 ALA A C 1
ATOM 1748 O O . ALA A 1 210 ? -4.478 22.335 15.562 1.00 89.62 210 ALA A O 1
ATOM 1749 N N . HIS A 1 211 ? -2.789 23.798 15.364 1.00 93.38 211 HIS A N 1
ATOM 1750 C CA . HIS A 1 211 ? -2.754 24.207 16.774 1.00 93.38 211 HIS A CA 1
ATOM 1751 C C . HIS A 1 211 ? -3.468 25.531 17.053 1.00 93.38 211 HIS A C 1
ATOM 1753 O O . HIS A 1 211 ? -3.528 25.968 18.198 1.00 93.38 211 HIS A O 1
ATOM 1759 N N . SER A 1 212 ? -4.012 26.208 16.044 1.00 91.94 212 SER A N 1
ATOM 1760 C CA . SER A 1 212 ? -4.609 27.540 16.212 1.00 91.94 212 SER A CA 1
ATOM 1761 C C . SER A 1 212 ? -5.819 27.541 17.159 1.00 91.94 212 SER A C 1
ATOM 1763 O O . SER A 1 212 ? -6.190 28.582 17.719 1.00 91.94 212 SER A O 1
ATOM 1765 N N . GLY A 1 213 ? -6.454 26.377 17.328 1.00 91.19 213 GLY A N 1
ATOM 1766 C CA . GLY A 1 213 ? -7.721 26.209 18.032 1.00 91.19 213 GLY A CA 1
ATOM 1767 C C . GLY A 1 213 ? -8.914 26.788 17.263 1.00 91.19 213 GLY A C 1
ATOM 1768 O O . GLY A 1 213 ? -9.984 26.955 17.852 1.00 91.19 213 GLY A O 1
ATOM 1769 N N . TYR A 1 214 ? -8.737 27.131 15.982 1.00 90.94 214 TYR A N 1
ATOM 1770 C CA . TYR A 1 214 ? -9.785 27.607 15.083 1.00 90.94 214 TYR A CA 1
ATOM 1771 C C . TYR A 1 214 ? -10.089 26.584 13.997 1.00 90.94 214 TYR A C 1
ATOM 1773 O O . TYR A 1 214 ? -9.190 25.962 13.446 1.00 90.94 214 TYR A O 1
ATOM 1781 N N . ASP A 1 215 ? -11.365 26.484 13.645 1.00 89.56 215 ASP A N 1
ATOM 1782 C CA . ASP A 1 215 ? -11.834 25.756 12.474 1.00 89.56 215 ASP A CA 1
ATOM 1783 C C . ASP A 1 215 ? -12.635 26.710 11.582 1.00 89.56 215 ASP A C 1
ATOM 1785 O O . ASP A 1 215 ? -13.836 26.937 11.762 1.00 89.56 215 ASP A O 1
ATOM 1789 N N . PHE A 1 216 ? -11.926 27.373 10.668 1.00 84.94 216 PHE A N 1
ATOM 1790 C CA . PHE A 1 216 ? -12.532 28.339 9.760 1.00 84.94 216 PHE A CA 1
ATOM 1791 C C . PHE A 1 216 ? -13.244 27.632 8.602 1.00 84.94 216 PHE A C 1
ATOM 1793 O O . PHE A 1 216 ? -12.726 26.654 8.075 1.00 84.94 216 PHE A O 1
ATOM 1800 N N . PRO A 1 217 ? -14.363 28.179 8.090 1.00 79.19 217 PRO A N 1
ATOM 1801 C CA . PRO A 1 217 ? -15.113 27.568 6.987 1.00 79.19 217 PRO A CA 1
ATOM 1802 C C . PRO A 1 217 ? -14.333 27.507 5.663 1.00 79.19 217 PRO A C 1
ATOM 1804 O O . PRO A 1 217 ? -14.771 26.850 4.725 1.00 79.19 217 PRO A O 1
ATOM 1807 N N . PHE A 1 218 ? -13.209 28.221 5.570 1.00 78.75 218 PHE A N 1
ATOM 1808 C CA . PHE A 1 218 ? -12.309 28.226 4.420 1.00 78.75 218 PHE A CA 1
ATOM 1809 C C . PHE A 1 218 ? -11.019 27.422 4.655 1.00 78.75 218 PHE A C 1
ATOM 1811 O O . PHE A 1 218 ? -10.115 27.488 3.824 1.00 78.75 218 PHE A O 1
ATOM 1818 N N . ALA A 1 219 ? -10.901 26.692 5.769 1.00 73.62 219 ALA A N 1
ATOM 1819 C CA . ALA A 1 219 ? -9.751 25.821 5.992 1.00 73.62 219 ALA A CA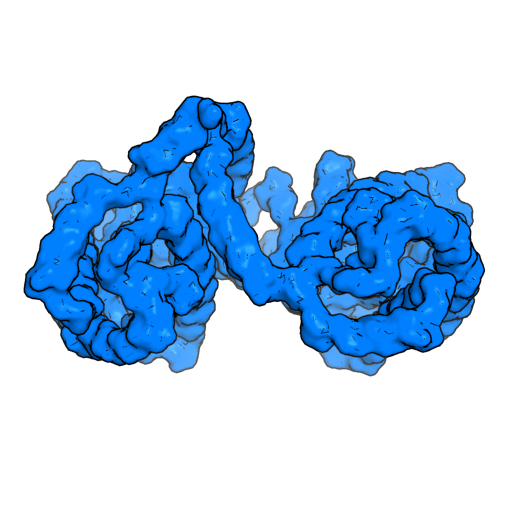 1
ATOM 1820 C C . ALA A 1 219 ? -9.686 24.743 4.888 1.00 73.62 219 ALA A C 1
ATOM 1822 O O . ALA A 1 219 ? -10.734 24.197 4.514 1.00 73.62 219 ALA A O 1
ATOM 1823 N N . PRO A 1 220 ? -8.493 24.397 4.365 1.00 68.88 220 PRO A N 1
ATOM 1824 C CA . PRO A 1 220 ? -8.346 23.438 3.269 1.00 68.88 220 PRO A CA 1
ATOM 1825 C C . PRO A 1 220 ? -9.034 22.092 3.520 1.00 68.88 220 PRO A C 1
ATOM 1827 O O . PRO A 1 220 ? -9.571 21.507 2.583 1.00 68.88 220 PRO A O 1
ATOM 1830 N N . GLY A 1 221 ? -9.096 21.632 4.775 1.00 66.31 221 GLY A N 1
ATOM 1831 C CA . GLY A 1 221 ? -9.784 20.393 5.161 1.00 66.31 221 GLY A CA 1
ATOM 1832 C C . GLY A 1 221 ? -11.289 20.364 4.861 1.00 66.31 221 GLY A C 1
ATOM 1833 O O . GLY A 1 221 ? -11.843 19.285 4.662 1.00 66.31 221 GLY A O 1
ATOM 1834 N N . HIS A 1 222 ? -11.954 21.522 4.736 1.00 69.31 222 HIS A N 1
ATOM 1835 C CA . HIS A 1 222 ? -13.365 21.589 4.312 1.00 69.31 222 HIS A CA 1
ATOM 1836 C C . HIS A 1 222 ? -13.545 21.411 2.801 1.00 69.31 222 HIS A C 1
ATOM 1838 O O . HIS A 1 222 ? -14.623 21.021 2.352 1.00 69.31 222 HIS A O 1
ATOM 1844 N N . PHE A 1 223 ? -12.501 21.680 2.012 1.00 61.66 223 PHE A N 1
ATOM 1845 C CA . PHE A 1 223 ? -12.518 21.565 0.548 1.00 61.66 223 PHE A CA 1
ATOM 1846 C C . PHE A 1 223 ? -11.820 20.302 0.037 1.00 61.66 223 PHE A C 1
ATOM 1848 O O . PHE A 1 223 ? -12.171 19.799 -1.030 1.00 61.66 223 PHE A O 1
ATOM 1855 N N . ILE A 1 224 ? -10.854 19.781 0.802 1.00 63.34 224 ILE A N 1
ATOM 1856 C CA . ILE A 1 224 ? -10.058 18.588 0.505 1.00 63.34 224 ILE A CA 1
ATOM 1857 C C . ILE A 1 224 ? -10.253 17.578 1.654 1.00 63.34 224 ILE A C 1
ATOM 1859 O O . ILE A 1 224 ? -9.468 17.544 2.598 1.00 63.34 224 ILE A O 1
ATOM 1863 N N . PRO A 1 225 ? -11.292 16.726 1.579 1.00 55.28 225 PRO A N 1
ATOM 1864 C CA . PRO A 1 225 ? -11.700 15.801 2.647 1.00 55.28 225 PRO A CA 1
ATOM 1865 C C . PRO A 1 225 ? -10.692 14.722 3.059 1.00 55.28 225 PRO A C 1
ATOM 1867 O O . PRO A 1 225 ? -10.963 13.970 3.994 1.00 55.28 225 PRO A O 1
ATOM 1870 N N . ILE A 1 226 ? -9.569 14.596 2.350 1.00 66.62 226 ILE A N 1
ATOM 1871 C CA . ILE A 1 226 ? -8.463 13.729 2.768 1.00 66.62 226 ILE A CA 1
ATOM 1872 C C . ILE A 1 226 ? -7.534 14.416 3.776 1.00 66.62 226 ILE A C 1
ATOM 1874 O O . ILE A 1 226 ? -6.704 13.733 4.357 1.00 66.62 226 ILE A O 1
ATOM 1878 N N . LEU A 1 227 ? -7.663 15.726 4.003 1.00 73.44 227 LEU A N 1
ATOM 1879 C CA . LEU A 1 227 ? -6.848 16.445 4.980 1.00 73.44 227 LEU A CA 1
ATOM 1880 C C . LEU A 1 227 ? -7.474 16.378 6.380 1.00 73.44 227 LEU A C 1
ATOM 1882 O O . LEU A 1 227 ? -8.687 16.518 6.537 1.00 73.44 227 LEU A O 1
ATOM 1886 N N . SER A 1 228 ? -6.647 16.168 7.405 1.00 74.50 228 SER A N 1
ATOM 1887 C CA . SER A 1 228 ? -7.081 15.972 8.796 1.00 74.50 228 SER A CA 1
ATOM 1888 C C . SER A 1 228 ? -7.712 17.215 9.430 1.00 74.50 228 SER A C 1
ATOM 1890 O O . SER A 1 228 ? -8.653 17.070 10.216 1.00 74.50 228 SER A O 1
ATOM 1892 N N . GLY A 1 229 ? -7.249 18.409 9.046 1.00 83.38 229 GLY A N 1
ATOM 1893 C CA . GLY A 1 229 ? -7.746 19.700 9.527 1.00 83.38 229 GLY A CA 1
ATOM 1894 C C . GLY A 1 229 ? -7.493 19.964 11.025 1.00 83.38 229 GLY A C 1
ATOM 1895 O O . GLY A 1 229 ? -7.198 19.045 11.793 1.00 83.38 229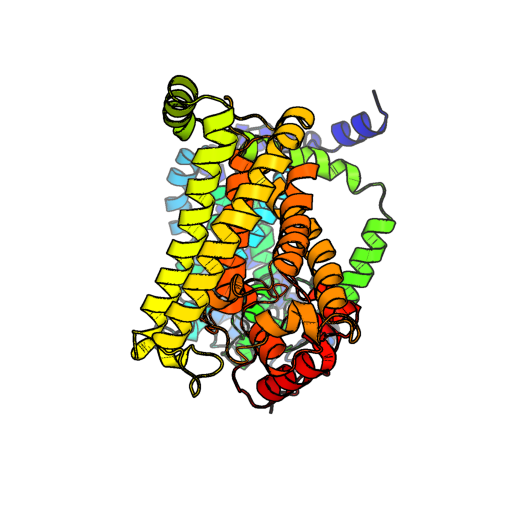 GLY A O 1
ATOM 1896 N N . PRO A 1 230 ? -7.666 21.217 11.488 1.00 87.31 230 PRO A N 1
ATOM 1897 C CA . PRO A 1 230 ? -7.314 21.629 12.854 1.00 87.31 230 PRO A CA 1
ATOM 1898 C C . PRO A 1 230 ? -8.183 20.989 13.938 1.00 87.31 230 PRO A C 1
ATOM 1900 O O . PRO A 1 230 ? -7.740 20.738 15.057 1.00 87.31 230 PRO A O 1
ATOM 1903 N N . ALA A 1 231 ? -9.419 20.641 13.584 1.00 86.75 231 ALA A N 1
ATOM 1904 C CA . ALA A 1 231 ? -10.317 19.881 14.431 1.00 86.75 231 ALA A CA 1
ATOM 1905 C C . ALA A 1 231 ? -9.664 18.576 14.929 1.00 86.75 231 ALA A C 1
ATOM 1907 O O . ALA A 1 231 ? -9.676 18.278 16.121 1.00 86.75 231 ALA A O 1
ATOM 1908 N N . ARG A 1 232 ? -9.057 17.762 14.067 1.00 87.12 232 ARG A N 1
ATOM 1909 C CA . ARG A 1 232 ? -8.529 16.472 14.533 1.00 87.12 232 ARG A CA 1
ATOM 1910 C C . ARG A 1 232 ? -7.463 16.605 15.609 1.00 87.12 232 ARG A C 1
ATOM 1912 O O . ARG A 1 232 ? -7.540 15.877 16.601 1.00 87.12 232 ARG A O 1
ATOM 1919 N N . HIS A 1 233 ? -6.549 17.547 15.427 1.00 91.00 233 HIS A N 1
ATOM 1920 C CA . HIS A 1 233 ? -5.446 17.769 16.350 1.00 91.00 233 HIS A CA 1
ATOM 1921 C C . HIS A 1 233 ? -5.889 18.441 17.656 1.00 91.00 233 HIS A C 1
ATOM 1923 O O . HIS A 1 233 ? -5.438 18.077 18.735 1.00 91.00 233 HIS A O 1
ATOM 1929 N N . ASP A 1 234 ? -6.870 19.340 17.609 1.00 91.94 234 ASP A N 1
ATOM 1930 C CA . ASP A 1 234 ? -7.482 19.902 18.823 1.00 91.94 234 ASP A CA 1
ATOM 1931 C C . ASP A 1 234 ? -8.119 18.819 19.720 1.00 91.94 234 ASP A C 1
ATOM 1933 O O . ASP A 1 234 ? -7.986 18.859 20.941 1.00 91.94 234 ASP A O 1
ATOM 1937 N N . TYR A 1 235 ? -8.747 17.796 19.128 1.00 89.94 235 TYR A N 1
ATOM 1938 C CA . TYR A 1 235 ? -9.275 16.660 19.900 1.00 89.94 235 TYR A CA 1
ATOM 1939 C C . TYR A 1 235 ? -8.162 15.784 20.476 1.00 89.94 235 TYR A C 1
ATOM 1941 O O . TYR A 1 235 ? -8.290 15.288 21.596 1.00 89.94 235 TYR A O 1
ATOM 1949 N N . HIS A 1 236 ? -7.072 15.612 19.723 1.00 92.56 236 HIS A N 1
ATOM 1950 C CA . HIS A 1 236 ? -5.879 14.934 20.209 1.00 92.56 236 HIS A CA 1
ATOM 1951 C C . HIS A 1 236 ? -5.336 15.607 21.481 1.00 92.56 236 HIS A C 1
ATOM 1953 O O . HIS A 1 236 ? -5.097 14.924 22.472 1.00 92.56 236 HIS A O 1
ATOM 1959 N N . HIS A 1 237 ? -5.239 16.940 21.500 1.00 93.44 237 HIS A N 1
ATOM 1960 C CA . HIS A 1 237 ? -4.833 17.715 22.683 1.00 93.44 237 HIS A CA 1
ATOM 1961 C C . HIS A 1 237 ? -5.809 17.598 23.869 1.00 93.44 237 HIS A C 1
ATOM 1963 O O . HIS A 1 237 ? -5.386 17.666 25.020 1.00 93.44 237 HIS A O 1
ATOM 1969 N N . ASP A 1 238 ? -7.109 17.388 23.635 1.00 90.44 238 ASP A N 1
ATOM 1970 C CA . ASP A 1 238 ? -8.085 17.199 24.723 1.00 90.44 238 ASP A CA 1
ATOM 1971 C C . ASP A 1 238 ? -8.048 15.780 25.324 1.00 90.44 238 ASP A C 1
ATOM 1973 O O . ASP A 1 238 ? -8.232 15.611 26.533 1.00 90.44 238 ASP A O 1
ATOM 1977 N N . LYS A 1 239 ? -7.837 14.745 24.493 1.00 89.31 239 LYS A N 1
ATOM 1978 C CA . LYS A 1 239 ? -7.917 13.329 24.911 1.00 89.31 239 LYS A CA 1
ATOM 1979 C C . LYS A 1 239 ? -6.580 12.638 25.130 1.00 89.31 239 LYS A C 1
ATOM 1981 O O . LYS A 1 239 ? -6.544 11.658 25.871 1.00 89.31 239 LYS A O 1
ATOM 1986 N N . PHE A 1 240 ? -5.510 13.138 24.522 1.00 88.00 240 PHE A N 1
ATOM 1987 C CA . PHE A 1 240 ? -4.142 12.609 24.573 1.00 88.00 240 PHE A CA 1
ATOM 1988 C C . PHE A 1 240 ? -3.953 11.188 24.019 1.00 88.00 240 PHE A C 1
ATOM 1990 O O . PHE A 1 240 ? -2.865 10.628 24.123 1.00 88.00 240 PHE A O 1
ATOM 1997 N N . ASP A 1 241 ? -4.994 10.583 23.453 1.00 83.06 241 ASP A N 1
ATOM 1998 C CA . ASP A 1 241 ? -4.983 9.217 22.938 1.00 83.06 241 ASP A CA 1
ATOM 1999 C C . ASP A 1 241 ? -5.616 9.220 21.543 1.00 83.06 241 ASP A C 1
ATOM 2001 O O . ASP A 1 241 ? -6.738 9.701 21.394 1.00 83.06 241 ASP A O 1
ATOM 2005 N N . GLY A 1 242 ? -4.873 8.734 20.541 1.00 86.38 242 GLY A N 1
ATOM 2006 C CA . GLY A 1 242 ? -5.219 8.703 19.108 1.00 86.38 242 GLY A CA 1
ATOM 2007 C C . GLY A 1 242 ? -5.179 10.033 18.356 1.00 86.38 242 GLY A C 1
ATOM 2008 O O . GLY A 1 242 ? -4.823 11.052 18.925 1.00 86.38 242 GLY A O 1
ATOM 2009 N N . ASN A 1 243 ? -5.541 10.022 17.072 1.00 89.50 243 ASN A N 1
ATOM 2010 C CA . ASN A 1 243 ? -5.423 11.118 16.106 1.00 89.50 243 ASN A CA 1
ATOM 2011 C C . ASN A 1 243 ? -3.974 11.621 15.971 1.00 89.50 243 ASN A C 1
ATOM 2013 O O . ASN A 1 243 ? -3.702 12.807 16.147 1.00 89.50 243 ASN A O 1
ATOM 2017 N N . TYR A 1 244 ? -3.035 10.710 15.716 1.00 90.19 244 TYR A N 1
ATOM 2018 C CA . TYR A 1 244 ? -1.606 11.019 15.646 1.00 90.19 244 TYR A CA 1
ATOM 2019 C C . TYR A 1 244 ? -1.161 11.591 14.290 1.00 90.19 244 TYR A C 1
ATOM 2021 O O . TYR A 1 244 ? -0.080 12.176 14.209 1.00 90.19 244 TYR A O 1
ATOM 2029 N N . GLY A 1 245 ? -1.941 11.395 13.227 1.00 87.81 245 GLY A N 1
ATOM 2030 C CA . GLY A 1 245 ? -1.654 11.887 11.881 1.00 87.81 245 GLY A CA 1
ATOM 2031 C C . GLY A 1 245 ? -1.770 13.407 11.793 1.00 87.81 245 GLY A C 1
ATOM 2032 O O . GLY A 1 245 ? -2.636 14.008 12.429 1.00 87.81 245 GLY A O 1
ATOM 2033 N N . SER A 1 246 ? -0.897 14.026 10.993 1.00 84.62 246 SER A N 1
ATOM 2034 C CA . SER A 1 246 ? -0.867 15.485 10.839 1.00 84.62 246 SER A CA 1
ATOM 2035 C C . SER A 1 246 ? -1.672 15.928 9.629 1.00 84.62 246 SER A C 1
ATOM 2037 O O . SER A 1 246 ? -2.750 16.491 9.788 1.00 84.62 246 SER A O 1
ATOM 2039 N N . MET A 1 247 ? -1.175 15.662 8.418 1.00 83.25 247 MET A N 1
ATOM 2040 C CA . MET A 1 247 ? -1.801 16.163 7.196 1.00 83.25 247 MET A CA 1
ATOM 2041 C C . MET A 1 247 ? -2.960 15.283 6.771 1.00 83.25 247 MET A C 1
ATOM 2043 O O . MET A 1 247 ? -4.016 15.795 6.402 1.00 83.25 247 MET A O 1
ATOM 2047 N N . PHE A 1 248 ? -2.779 13.966 6.840 1.00 86.12 248 PHE A N 1
ATOM 2048 C CA . PHE A 1 248 ? -3.780 12.998 6.443 1.00 86.12 248 PHE A CA 1
ATOM 2049 C C . PHE A 1 248 ? -4.185 12.108 7.622 1.00 86.12 248 PHE A C 1
ATOM 2051 O O . PHE A 1 248 ? -3.402 11.837 8.529 1.00 86.12 248 PHE A O 1
ATOM 2058 N N . PRO A 1 249 ? -5.415 11.585 7.612 1.00 77.81 249 PRO A N 1
ATOM 2059 C CA . PRO A 1 249 ? -5.868 10.642 8.625 1.00 77.81 249 PRO A CA 1
ATOM 2060 C C . PRO A 1 249 ? -5.627 9.185 8.260 1.00 77.81 249 PRO A C 1
ATOM 2062 O O . PRO A 1 249 ? -6.081 8.294 8.973 1.00 77.81 249 PRO A O 1
ATOM 2065 N N . PHE A 1 250 ? -4.965 8.925 7.130 1.00 77.75 250 PHE A N 1
ATOM 2066 C CA . PHE A 1 250 ? -4.815 7.581 6.585 1.00 77.75 250 PHE A CA 1
ATOM 2067 C C . PHE A 1 250 ? -4.205 6.623 7.605 1.00 77.75 250 PHE A C 1
ATOM 2069 O O . PHE A 1 250 ? -4.720 5.526 7.798 1.00 77.75 250 PHE A O 1
ATOM 2076 N N . TRP A 1 251 ? -3.156 7.048 8.305 1.00 77.75 251 TRP A N 1
ATOM 2077 C CA . TRP A 1 251 ? -2.489 6.206 9.291 1.00 77.75 251 TRP A CA 1
ATOM 2078 C C . TRP A 1 251 ? -3.308 5.977 10.553 1.00 77.75 251 TRP A C 1
ATOM 2080 O O . TRP A 1 251 ? -3.284 4.868 11.091 1.00 77.75 251 TRP A O 1
ATOM 2090 N N . ASP A 1 252 ? -4.073 6.980 10.987 1.00 77.75 252 ASP A N 1
ATOM 2091 C CA . ASP A 1 252 ? -5.007 6.808 12.094 1.00 77.75 252 ASP A CA 1
ATOM 2092 C C . ASP A 1 252 ? -6.129 5.835 11.743 1.00 77.75 252 ASP A C 1
ATOM 2094 O O . ASP A 1 252 ? -6.539 5.033 12.579 1.00 77.75 252 ASP A O 1
ATOM 2098 N N . TRP A 1 253 ? -6.588 5.835 10.492 1.00 74.44 253 TRP A N 1
ATOM 2099 C CA . TRP A 1 253 ? -7.535 4.837 10.001 1.00 74.44 253 TRP A CA 1
ATOM 2100 C C . TRP A 1 253 ? -6.915 3.442 9.957 1.00 74.44 253 TRP A C 1
ATOM 2102 O O . TRP A 1 253 ? -7.490 2.506 10.505 1.00 74.44 253 TRP A O 1
ATOM 2112 N N . ILE A 1 254 ? -5.721 3.316 9.367 1.00 66.12 254 ILE A N 1
ATOM 2113 C CA . ILE A 1 254 ? -4.994 2.042 9.230 1.00 66.12 254 ILE A CA 1
ATOM 2114 C C . ILE A 1 254 ? -4.715 1.414 10.600 1.00 66.12 254 ILE A C 1
ATOM 2116 O O . ILE A 1 254 ? -4.801 0.201 10.769 1.00 66.12 254 ILE A O 1
ATOM 2120 N N . CYS A 1 255 ? -4.370 2.229 11.593 1.00 66.69 255 CYS A N 1
ATOM 2121 C CA . CYS A 1 255 ? -3.971 1.745 12.909 1.00 66.69 255 CYS A CA 1
ATOM 2122 C C . CYS A 1 255 ? -5.091 1.747 13.952 1.00 66.69 255 CYS A C 1
ATOM 2124 O O . CYS A 1 255 ? -4.821 1.388 15.101 1.00 66.69 255 CYS A O 1
ATOM 2126 N N . GLY A 1 256 ? -6.302 2.171 13.579 1.00 67.88 256 GLY A N 1
ATOM 2127 C CA . GLY A 1 256 ? -7.444 2.261 14.486 1.00 67.88 256 GLY A CA 1
ATOM 2128 C C . GLY A 1 256 ? -7.278 3.309 15.589 1.00 67.88 256 GLY A C 1
ATOM 2129 O O . GLY A 1 256 ? -7.719 3.081 16.710 1.00 67.88 256 GLY A O 1
ATOM 2130 N N . THR A 1 257 ? -6.619 4.431 15.295 1.00 79.50 257 THR A N 1
ATOM 2131 C CA . THR A 1 257 ? -6.366 5.522 16.246 1.00 79.50 257 THR A CA 1
ATOM 2132 C C . THR A 1 257 ? -7.186 6.787 15.964 1.00 79.50 257 THR A C 1
ATOM 2134 O O . THR A 1 257 ? -6.988 7.770 16.659 1.00 79.50 257 THR A O 1
ATOM 2137 N N . ASP A 1 258 ? -8.132 6.801 15.014 1.00 79.25 258 ASP A N 1
ATOM 2138 C CA . ASP A 1 258 ? -9.030 7.954 14.773 1.00 79.25 258 ASP A CA 1
ATOM 2139 C C . ASP A 1 258 ? -10.273 7.938 15.683 1.00 79.25 258 ASP A C 1
ATOM 2141 O O . ASP A 1 258 ? -11.243 7.219 15.432 1.00 79.25 258 ASP A O 1
ATOM 2145 N N . TYR A 1 259 ? -10.278 8.770 16.723 1.00 70.88 259 TYR A N 1
ATOM 2146 C CA . TYR A 1 259 ? -11.339 8.802 17.735 1.00 70.88 259 TYR A CA 1
ATOM 2147 C C . TYR A 1 259 ? -12.267 10.028 17.651 1.00 70.88 259 TYR A C 1
ATOM 2149 O O . TYR A 1 259 ? -13.342 10.005 18.251 1.00 70.88 259 TYR A O 1
ATOM 2157 N N . ARG A 1 260 ? -11.916 11.091 16.902 1.00 57.62 260 ARG A N 1
ATOM 2158 C CA . ARG A 1 260 ? -12.800 12.277 16.727 1.00 57.62 260 ARG A CA 1
ATOM 2159 C C . ARG A 1 260 ? -13.886 12.025 15.678 1.00 57.62 260 ARG A C 1
ATOM 2161 O O . ARG A 1 260 ? -14.975 12.589 15.766 1.00 57.62 260 ARG A O 1
ATOM 2168 N N . ASN A 1 261 ? -13.589 11.217 14.663 1.00 51.75 261 ASN A N 1
ATOM 2169 C CA . ASN A 1 261 ? -14.492 10.964 13.544 1.00 51.75 261 ASN A CA 1
ATOM 2170 C C . ASN A 1 261 ? -14.401 9.497 13.095 1.00 51.75 261 ASN A C 1
ATOM 2172 O O . ASN A 1 261 ? -14.043 9.244 11.946 1.00 51.75 261 ASN A O 1
ATOM 2176 N N . PRO A 1 262 ? -14.763 8.522 13.958 1.00 41.91 262 PRO A N 1
ATOM 2177 C CA . PRO A 1 262 ? -14.520 7.110 13.674 1.00 41.91 262 PRO A CA 1
ATOM 2178 C C . PRO A 1 262 ? -15.057 6.654 12.312 1.00 41.91 262 PRO A C 1
ATOM 2180 O O . PRO A 1 262 ? -14.445 5.793 11.699 1.00 41.91 262 PRO A O 1
ATOM 2183 N N . ILE A 1 263 ? -16.121 7.270 11.773 1.00 43.97 263 ILE A N 1
ATOM 2184 C CA . ILE A 1 263 ? -16.628 7.010 10.416 1.00 43.97 263 ILE A CA 1
ATOM 2185 C C . ILE A 1 263 ? -17.188 8.296 9.788 1.00 43.97 263 ILE A C 1
ATOM 2187 O O . ILE A 1 263 ? -18.336 8.649 10.014 1.00 43.97 263 ILE A O 1
ATOM 2191 N N . GLY A 1 264 ? -16.476 8.979 8.897 1.00 36.38 264 GLY A N 1
ATOM 2192 C CA . GLY A 1 264 ? -17.161 9.577 7.744 1.00 36.38 264 GLY A CA 1
ATOM 2193 C C . GLY A 1 264 ? -16.918 11.047 7.447 1.00 36.38 264 GLY A C 1
ATOM 2194 O O . GLY A 1 264 ? -17.522 11.919 8.064 1.00 36.38 264 GLY A O 1
ATOM 2195 N N . LEU A 1 265 ? -16.201 11.259 6.343 1.00 37.38 265 LEU A N 1
ATOM 2196 C CA . LEU A 1 265 ? -16.593 12.195 5.285 1.00 37.38 265 LEU A CA 1
ATOM 2197 C C . LEU A 1 265 ? -16.005 11.814 3.902 1.00 37.38 265 LEU A C 1
ATOM 2199 O O . LEU A 1 265 ? -15.804 12.672 3.049 1.00 37.38 265 LEU A O 1
ATOM 2203 N N . SER A 1 266 ? -15.750 10.530 3.630 1.00 43.81 266 SER A N 1
ATOM 2204 C CA . SER A 1 266 ? -15.136 10.069 2.368 1.00 43.81 266 SER A CA 1
ATOM 2205 C C . SER A 1 266 ? -16.084 10.106 1.149 1.00 43.81 266 SER A C 1
ATOM 2207 O O . SER A 1 266 ? -15.634 10.223 0.010 1.00 43.81 266 SER A O 1
ATOM 2209 N N . ILE A 1 267 ? -17.409 10.086 1.356 1.00 36.41 267 ILE A N 1
ATOM 2210 C CA . ILE A 1 267 ? -18.420 9.932 0.281 1.00 36.41 267 ILE A CA 1
ATOM 2211 C C . ILE A 1 267 ? -18.725 11.235 -0.474 1.00 36.41 267 ILE A C 1
ATOM 2213 O O . ILE A 1 267 ? -18.941 11.216 -1.688 1.00 36.41 267 ILE A O 1
ATOM 2217 N N . LEU A 1 268 ? -18.740 12.380 0.216 1.00 35.78 268 LEU A N 1
ATOM 2218 C CA . LEU A 1 268 ? -18.926 13.689 -0.428 1.00 35.78 268 LEU A CA 1
ATOM 2219 C C . LEU A 1 268 ? -17.710 14.047 -1.290 1.00 35.78 268 LEU A C 1
ATOM 2221 O O . LEU A 1 268 ? -17.874 14.595 -2.377 1.00 35.78 268 LEU A O 1
ATOM 2225 N N . CYS A 1 269 ? -16.518 13.629 -0.858 1.00 40.16 269 CYS A N 1
ATOM 2226 C CA . CYS A 1 269 ? -15.265 13.829 -1.572 1.00 40.16 269 CYS A CA 1
ATOM 2227 C C . CYS A 1 269 ? -15.198 13.058 -2.888 1.00 40.16 269 CYS A C 1
ATOM 2229 O O . CYS A 1 269 ? -14.925 13.645 -3.926 1.00 40.16 269 CYS A O 1
ATOM 2231 N N . LEU A 1 270 ? -15.495 11.755 -2.869 1.00 39.34 270 LEU A N 1
ATOM 2232 C CA . LEU A 1 270 ? -15.441 10.912 -4.068 1.00 39.34 270 LEU A CA 1
ATOM 2233 C C . LEU A 1 270 ? -16.444 11.368 -5.136 1.00 39.34 270 LEU A C 1
ATOM 2235 O O . LEU A 1 270 ? -16.115 11.393 -6.319 1.00 39.34 270 LEU A O 1
ATOM 2239 N N . ARG A 1 271 ? -17.636 11.829 -4.731 1.00 37.34 271 ARG A N 1
ATOM 2240 C CA . ARG A 1 271 ? -18.626 12.411 -5.656 1.00 37.34 271 ARG A CA 1
ATOM 2241 C C . ARG A 1 271 ? -18.229 13.797 -6.184 1.00 37.34 271 ARG A C 1
ATOM 2243 O O . ARG A 1 271 ? -18.649 14.153 -7.285 1.00 37.34 271 ARG A O 1
ATOM 2250 N N . TYR A 1 272 ? -17.444 14.572 -5.436 1.00 41.41 272 TYR A N 1
ATOM 2251 C CA . TYR A 1 272 ? -16.986 15.904 -5.848 1.00 41.41 272 TYR A CA 1
ATOM 2252 C C . TYR A 1 272 ? -15.714 15.843 -6.712 1.00 41.41 272 TYR A C 1
ATOM 2254 O O . TYR A 1 272 ? -15.665 16.504 -7.745 1.00 41.41 272 TYR A O 1
ATOM 2262 N N . CYS A 1 273 ? -14.750 14.976 -6.376 1.00 38.69 273 CYS A N 1
ATOM 2263 C CA . CYS A 1 273 ? -13.592 14.631 -7.215 1.00 38.69 273 CYS A CA 1
ATOM 2264 C C . CYS A 1 273 ? -14.045 13.996 -8.538 1.00 38.69 273 CYS A C 1
ATOM 2266 O O . CYS A 1 273 ? -13.621 14.450 -9.596 1.00 38.69 273 CYS A O 1
ATOM 2268 N N . VAL A 1 274 ? -15.015 13.071 -8.442 1.00 44.62 274 VAL A N 1
ATOM 2269 C CA . VAL A 1 274 ? -16.030 12.704 -9.447 1.00 44.62 274 VAL A CA 1
ATOM 2270 C C . VAL A 1 274 ? -16.239 13.750 -10.552 1.00 44.62 274 VAL A C 1
ATOM 2272 O O . VAL A 1 274 ? -15.755 13.706 -11.679 1.00 44.62 274 VAL A O 1
ATOM 2275 N N . ARG A 1 275 ? -16.959 14.785 -10.111 1.00 43.28 275 ARG A N 1
ATOM 2276 C CA . ARG A 1 275 ? -17.492 15.885 -10.912 1.00 43.28 275 ARG A CA 1
ATOM 2277 C C . ARG A 1 275 ? -16.467 16.962 -11.274 1.00 43.28 275 ARG A C 1
ATOM 2279 O O . ARG A 1 275 ? -16.706 17.703 -12.223 1.00 43.28 275 ARG A O 1
ATOM 2286 N N . MET A 1 276 ? -15.365 17.093 -10.531 1.00 38.50 276 MET A N 1
ATOM 2287 C CA . MET A 1 276 ? -14.265 18.007 -10.876 1.00 38.50 276 MET A CA 1
ATOM 2288 C C . MET A 1 276 ? -13.392 17.456 -12.006 1.00 38.50 276 MET A C 1
ATOM 2290 O O . MET A 1 276 ? -13.006 18.216 -12.898 1.00 38.50 276 MET A O 1
ATOM 2294 N N . LEU A 1 277 ? -13.117 16.147 -11.993 1.00 40.66 277 LEU A N 1
ATOM 2295 C CA . LEU A 1 277 ? -12.385 15.464 -13.063 1.00 40.66 277 LEU A CA 1
ATOM 2296 C C . LEU A 1 277 ? -13.174 15.487 -14.379 1.00 40.66 277 LEU A C 1
ATOM 2298 O O . LEU A 1 277 ? -12.590 15.658 -15.443 1.00 40.66 277 LEU A O 1
ATOM 2302 N N . GLU A 1 278 ? -14.506 15.438 -14.309 1.00 46.22 278 GLU A N 1
ATOM 2303 C CA . GLU A 1 278 ? -15.389 15.565 -15.477 1.00 46.22 278 GLU A CA 1
ATOM 2304 C C . GLU A 1 278 ? -15.462 16.990 -16.070 1.00 46.22 278 GLU A C 1
ATOM 2306 O O . GLU A 1 278 ? -15.980 17.158 -17.173 1.00 46.22 278 GLU A O 1
ATOM 2311 N N . ARG A 1 279 ? -14.980 18.034 -15.370 1.00 44.38 279 ARG A N 1
ATOM 2312 C CA . ARG A 1 279 ? -15.219 19.446 -15.749 1.00 44.38 279 ARG A CA 1
ATOM 2313 C C . ARG A 1 279 ? -13.989 20.295 -16.076 1.00 44.38 279 ARG A C 1
ATOM 2315 O O . ARG A 1 279 ? -14.177 21.441 -16.480 1.00 44.38 279 ARG A O 1
ATOM 2322 N N . SER A 1 280 ? -12.758 19.805 -15.931 1.00 41.31 280 SER A N 1
ATOM 2323 C CA . SER A 1 280 ? -11.563 20.650 -16.108 1.00 41.31 280 SER A CA 1
ATOM 2324 C C . SER A 1 280 ? -10.654 20.194 -17.257 1.00 41.31 280 SER A C 1
ATOM 2326 O O . SER A 1 280 ? -9.807 19.321 -17.115 1.00 41.31 280 SER A O 1
ATOM 2328 N N . SER A 1 281 ? -10.772 20.861 -18.409 1.00 42.88 281 SER A N 1
ATOM 2329 C CA . SER A 1 281 ? -9.854 20.710 -19.552 1.00 42.88 281 SER A CA 1
ATOM 2330 C C . SER A 1 281 ? -8.445 21.268 -19.284 1.00 42.88 281 SER A C 1
ATOM 2332 O O . SER A 1 281 ? -7.517 21.010 -20.043 1.00 42.88 281 SER A O 1
ATOM 2334 N N . THR A 1 282 ? -8.264 22.021 -18.198 1.00 44.22 282 THR A N 1
ATOM 2335 C CA . THR A 1 282 ? -7.013 22.692 -17.811 1.00 44.22 282 THR A CA 1
ATOM 2336 C C . THR A 1 282 ? -6.083 21.832 -16.944 1.00 44.22 282 THR A C 1
ATOM 2338 O O . THR A 1 282 ? -4.883 22.090 -16.912 1.00 44.22 282 THR A O 1
ATOM 2341 N N . PHE A 1 283 ? -6.588 20.781 -16.283 1.00 38.28 283 PHE A N 1
ATOM 2342 C CA . PHE A 1 283 ? -5.792 19.895 -15.412 1.00 38.28 283 PHE A CA 1
ATOM 2343 C C . PHE A 1 283 ? -4.909 18.910 -16.203 1.00 38.28 283 PHE A C 1
ATOM 2345 O O . PHE A 1 283 ? -3.904 18.410 -15.706 1.00 38.28 283 PHE A O 1
ATOM 2352 N N . CYS A 1 284 ? -5.252 18.676 -17.472 1.00 38.94 284 CYS A N 1
ATOM 2353 C CA . CYS A 1 284 ? -4.612 17.691 -18.343 1.00 38.94 284 CYS A CA 1
ATOM 2354 C C . CYS A 1 284 ? -3.198 18.090 -18.803 1.00 38.94 284 CYS A C 1
ATOM 2356 O O . CYS A 1 284 ? -2.478 17.271 -19.357 1.00 38.94 284 CYS A O 1
ATOM 2358 N N . HIS A 1 285 ? -2.785 19.343 -18.595 1.00 37.06 285 HIS A N 1
ATOM 2359 C CA . HIS A 1 285 ? -1.525 19.856 -19.133 1.00 37.06 285 HIS A CA 1
ATOM 2360 C C . HIS A 1 285 ? -0.394 19.973 -18.099 1.00 37.06 285 HIS A C 1
ATOM 2362 O O . HIS A 1 285 ? 0.760 19.754 -18.460 1.00 37.06 285 HIS A O 1
ATOM 2368 N N . LEU A 1 286 ? -0.701 20.209 -16.814 1.00 34.50 286 LEU A N 1
ATOM 2369 C CA . LEU A 1 286 ? 0.291 20.149 -15.724 1.00 34.50 286 LEU A CA 1
ATOM 2370 C C . LEU A 1 286 ? 0.762 18.710 -15.436 1.00 34.50 286 LEU A C 1
ATOM 2372 O O . LEU A 1 286 ? 1.872 18.503 -14.949 1.00 34.50 286 LEU A O 1
ATOM 2376 N N . SER A 1 287 ? -0.063 17.711 -15.764 1.00 43.06 287 SER A N 1
ATOM 2377 C CA . SER A 1 287 ? 0.258 16.296 -15.571 1.00 43.06 287 SER A CA 1
ATOM 2378 C C . SER A 1 287 ? 1.399 15.805 -16.461 1.00 43.06 287 SER A C 1
ATOM 2380 O O . SER A 1 287 ? 2.085 14.875 -16.065 1.00 43.06 287 SER A O 1
ATOM 2382 N N . PHE A 1 288 ? 1.650 16.412 -17.626 1.00 39.56 288 PHE A N 1
ATOM 2383 C CA . PHE A 1 288 ? 2.680 15.913 -18.548 1.00 39.56 288 PHE A CA 1
ATOM 2384 C C . PHE A 1 288 ? 4.115 16.141 -18.030 1.00 39.56 288 PHE A C 1
ATOM 2386 O O . PHE A 1 288 ? 4.886 15.193 -17.996 1.00 39.56 288 PHE A O 1
ATOM 2393 N N . SER A 1 289 ? 4.447 17.328 -17.503 1.00 41.50 289 SER A N 1
ATOM 2394 C CA . SER A 1 289 ? 5.794 17.622 -16.957 1.00 41.50 289 SER A CA 1
ATOM 2395 C C . SER A 1 289 ? 6.096 16.856 -15.652 1.00 41.50 289 SER A C 1
ATOM 2397 O O . SER A 1 289 ? 7.212 16.392 -15.419 1.00 41.50 289 SER A O 1
ATOM 2399 N N . PHE A 1 290 ? 5.078 16.647 -14.806 1.00 37.59 290 PHE A N 1
ATOM 2400 C CA . PHE A 1 290 ? 5.164 15.774 -13.626 1.00 37.59 290 PHE A CA 1
ATOM 2401 C C . PHE A 1 290 ? 5.398 14.307 -14.011 1.00 37.59 290 PHE A C 1
ATOM 2403 O O . PHE A 1 290 ? 6.253 13.635 -13.425 1.00 37.59 290 PHE A O 1
ATOM 2410 N N . MET A 1 291 ? 4.676 13.828 -15.029 1.00 41.06 291 MET A N 1
ATOM 2411 C CA . MET A 1 291 ? 4.890 12.497 -15.588 1.00 41.06 291 MET A CA 1
ATOM 2412 C C . MET A 1 291 ? 6.297 12.348 -16.162 1.00 41.06 291 MET A C 1
ATOM 2414 O O . MET A 1 291 ? 6.838 11.262 -16.041 1.00 41.06 291 MET A O 1
ATOM 2418 N N . ASP A 1 292 ? 6.927 13.401 -16.691 1.00 43.16 292 ASP A N 1
ATOM 2419 C CA . ASP A 1 292 ? 8.286 13.328 -17.246 1.00 43.16 292 ASP A CA 1
ATOM 2420 C C . ASP A 1 292 ? 9.381 13.133 -16.173 1.00 43.16 292 ASP A C 1
ATOM 2422 O O . ASP A 1 292 ? 10.374 12.449 -16.421 1.00 43.16 292 ASP A O 1
ATOM 2426 N N . ILE A 1 293 ? 9.212 13.672 -14.957 1.00 43.06 293 ILE A N 1
ATOM 2427 C CA . ILE A 1 293 ? 10.184 13.515 -13.849 1.00 43.06 293 ILE A CA 1
ATOM 2428 C C . ILE A 1 293 ? 9.981 12.201 -13.089 1.00 43.06 293 ILE A C 1
ATOM 2430 O O . ILE A 1 293 ? 10.947 11.524 -12.719 1.00 43.06 293 ILE A O 1
ATOM 2434 N N . ILE A 1 294 ? 8.723 11.794 -12.906 1.00 42.94 294 ILE A N 1
ATOM 2435 C CA . ILE A 1 294 ? 8.422 10.413 -12.529 1.00 42.94 294 ILE A CA 1
ATOM 2436 C C . ILE A 1 294 ? 8.990 9.479 -13.596 1.00 42.94 294 ILE A C 1
ATOM 2438 O O . ILE A 1 294 ? 9.684 8.536 -13.243 1.00 42.94 294 ILE A O 1
ATOM 2442 N N . ALA A 1 295 ? 8.792 9.769 -14.882 1.00 45.94 295 ALA A N 1
ATOM 2443 C CA . ALA A 1 295 ? 9.329 8.965 -15.968 1.00 45.94 295 ALA A CA 1
ATOM 2444 C C . ALA A 1 295 ? 10.857 8.942 -15.968 1.00 45.94 295 ALA A C 1
ATOM 2446 O O . ALA A 1 295 ? 11.395 7.893 -16.283 1.00 45.94 295 ALA A O 1
ATOM 2447 N N . SER A 1 296 ? 11.567 10.007 -15.582 1.00 45.91 296 SER A N 1
ATOM 2448 C CA . SER A 1 296 ? 13.037 10.002 -15.516 1.00 45.91 296 SER A CA 1
ATOM 2449 C C . SER A 1 296 ? 13.584 9.241 -14.301 1.00 45.91 296 SER A C 1
ATOM 2451 O O . SER A 1 296 ? 14.571 8.514 -14.419 1.00 45.91 296 SER A O 1
ATOM 2453 N N . THR A 1 297 ? 12.924 9.333 -13.141 1.00 46.31 297 THR A N 1
ATOM 2454 C CA . THR A 1 297 ? 13.291 8.558 -11.939 1.00 46.31 297 THR A CA 1
ATOM 2455 C C . THR A 1 297 ? 12.941 7.086 -12.101 1.00 46.31 297 THR A C 1
ATOM 2457 O O . THR A 1 297 ? 13.751 6.228 -11.754 1.00 46.31 297 THR A O 1
ATOM 2460 N N . ILE A 1 298 ? 11.766 6.805 -12.677 1.00 53.88 298 ILE A N 1
ATOM 2461 C CA . ILE A 1 298 ? 11.401 5.486 -13.182 1.00 53.88 298 ILE A CA 1
ATOM 2462 C C . ILE A 1 298 ? 12.509 5.069 -14.143 1.00 53.88 298 ILE A C 1
ATOM 2464 O O . ILE A 1 298 ? 13.270 4.204 -13.767 1.00 53.88 298 ILE A O 1
ATOM 2468 N N . GLN A 1 299 ? 12.762 5.745 -15.264 1.00 62.53 299 GLN A N 1
ATOM 2469 C CA . GLN A 1 299 ? 13.813 5.368 -16.227 1.00 62.53 299 GLN A CA 1
ATOM 2470 C C . GLN A 1 299 ? 15.182 5.051 -15.599 1.00 62.53 299 GLN A C 1
ATOM 2472 O O . GLN A 1 299 ? 15.839 4.131 -16.075 1.00 62.53 299 GLN A O 1
ATOM 2477 N N . LYS A 1 300 ? 15.604 5.752 -14.536 1.00 64.00 300 LYS A N 1
ATOM 2478 C CA . LYS A 1 300 ? 16.866 5.479 -13.827 1.00 64.00 300 LYS A CA 1
ATOM 2479 C C . LYS A 1 300 ? 16.882 4.146 -13.062 1.00 64.00 300 LYS A C 1
ATOM 2481 O O . LYS A 1 300 ? 17.925 3.503 -13.013 1.00 64.00 300 LYS A O 1
ATOM 2486 N N . TYR A 1 301 ? 15.772 3.754 -12.437 1.00 67.06 301 TYR A N 1
ATOM 2487 C CA . TYR A 1 301 ? 15.664 2.535 -11.613 1.00 67.06 301 TYR A CA 1
ATOM 2488 C C . TYR A 1 301 ? 14.759 1.455 -12.229 1.00 67.06 301 TYR A C 1
ATOM 2490 O O . TYR A 1 301 ? 14.578 0.379 -11.668 1.00 67.06 301 TYR A O 1
ATOM 2498 N N . ASP A 1 302 ? 14.204 1.736 -13.400 1.00 80.06 302 ASP A N 1
ATOM 2499 C CA . ASP A 1 302 ? 13.274 0.916 -14.164 1.00 80.06 302 ASP A CA 1
ATOM 2500 C C . ASP A 1 302 ? 14.029 0.033 -15.151 1.00 80.06 302 ASP A C 1
ATOM 2502 O O . ASP A 1 302 ? 13.729 -0.033 -16.345 1.00 80.06 302 ASP A O 1
ATOM 2506 N N . THR A 1 303 ? 15.028 -0.659 -14.617 1.00 84.56 303 THR A N 1
ATOM 2507 C CA . THR A 1 303 ? 15.843 -1.617 -15.348 1.00 84.56 303 THR A CA 1
ATOM 2508 C C . THR A 1 303 ? 16.051 -2.877 -14.515 1.00 84.56 303 THR A C 1
ATOM 2510 O O . THR A 1 303 ? 16.169 -2.830 -13.290 1.00 84.56 303 THR A O 1
ATOM 2513 N N . LEU A 1 304 ? 16.075 -4.022 -15.197 1.00 85.94 304 LEU A N 1
ATOM 2514 C CA . LEU A 1 304 ? 16.451 -5.321 -14.638 1.00 85.94 304 LEU A CA 1
ATOM 2515 C C . LEU A 1 304 ? 17.826 -5.773 -15.153 1.00 85.94 304 LEU A C 1
ATOM 2517 O O . LEU A 1 304 ? 18.125 -6.962 -15.104 1.00 85.94 304 LEU A O 1
ATOM 2521 N N . GLU A 1 305 ? 18.677 -4.843 -15.603 1.00 86.94 305 GLU A N 1
ATOM 2522 C CA . GLU A 1 305 ? 20.040 -5.103 -16.109 1.00 86.94 305 GLU A CA 1
ATOM 2523 C C . GLU A 1 305 ? 20.862 -6.038 -15.210 1.00 86.94 305 GLU A C 1
ATOM 2525 O O . GLU A 1 305 ? 21.562 -6.919 -15.699 1.00 86.94 305 GLU A O 1
ATOM 2530 N N . ALA A 1 306 ? 20.728 -5.925 -13.884 1.00 83.56 306 ALA A N 1
ATOM 2531 C CA . ALA A 1 306 ? 21.423 -6.804 -12.940 1.00 83.56 306 ALA A CA 1
ATOM 2532 C C . ALA A 1 306 ? 21.051 -8.298 -13.086 1.00 83.56 306 ALA A C 1
ATOM 2534 O O . ALA A 1 306 ? 21.835 -9.168 -12.703 1.00 83.56 306 ALA A O 1
ATOM 2535 N N . LEU A 1 307 ? 19.867 -8.606 -13.626 1.00 87.06 307 LEU A N 1
ATOM 2536 C CA . LEU A 1 307 ? 19.382 -9.966 -13.876 1.00 87.06 307 LEU A CA 1
ATOM 2537 C C . LEU A 1 307 ? 19.681 -10.456 -15.302 1.00 87.06 307 LEU A C 1
ATOM 2539 O O . LEU A 1 307 ? 19.634 -11.663 -15.550 1.00 87.06 307 LEU A O 1
ATOM 2543 N N . GLU A 1 308 ? 20.018 -9.559 -16.233 1.00 91.75 308 GLU A N 1
ATOM 2544 C CA . GLU A 1 308 ? 20.232 -9.903 -17.643 1.00 91.75 308 GLU A CA 1
ATOM 2545 C C . GLU A 1 308 ? 21.367 -10.909 -17.882 1.00 91.75 308 GLU A C 1
ATOM 2547 O O . GLU A 1 308 ? 21.160 -11.802 -18.702 1.00 91.75 308 GLU A O 1
ATOM 2552 N N . PRO A 1 309 ? 22.513 -10.891 -17.164 1.00 92.69 309 PRO A N 1
ATOM 2553 C CA . PRO A 1 309 ? 23.539 -11.923 -17.329 1.00 92.69 309 PRO A CA 1
ATOM 2554 C C . PRO A 1 309 ? 23.025 -13.334 -17.015 1.00 92.69 309 PRO A C 1
ATOM 2556 O O . PRO A 1 309 ? 23.364 -14.292 -17.708 1.00 92.69 309 PRO A O 1
ATOM 2559 N N . TYR A 1 310 ? 22.168 -13.471 -16.001 1.00 91.31 310 TYR A N 1
ATOM 2560 C CA . TYR A 1 310 ? 21.562 -14.754 -15.634 1.00 91.31 310 TYR A CA 1
ATOM 2561 C C . TYR A 1 310 ? 20.511 -15.183 -16.661 1.00 91.31 310 TYR A C 1
ATOM 2563 O O . TYR A 1 310 ? 20.429 -16.359 -17.018 1.00 91.31 310 TYR A O 1
ATOM 2571 N N . TRP A 1 311 ? 19.739 -14.225 -17.180 1.00 94.88 311 TRP A N 1
ATOM 2572 C CA . TRP A 1 311 ? 18.767 -14.482 -18.238 1.00 94.88 311 TRP A CA 1
ATOM 2573 C C . TRP A 1 311 ? 19.443 -14.863 -19.564 1.00 94.88 311 TRP A C 1
ATOM 2575 O O . TRP A 1 311 ? 19.005 -15.795 -20.232 1.00 94.88 311 TRP A O 1
ATOM 2585 N N . ALA A 1 312 ? 20.573 -14.236 -19.902 1.00 93.75 312 ALA A N 1
ATOM 2586 C CA . ALA A 1 312 ? 21.387 -14.587 -21.063 1.00 93.75 312 ALA A CA 1
ATOM 2587 C C . ALA A 1 312 ? 21.893 -16.034 -20.985 1.00 93.75 312 ALA A C 1
ATOM 2589 O O . ALA A 1 312 ? 21.853 -16.757 -21.981 1.00 93.75 312 ALA A O 1
ATOM 2590 N N . VAL A 1 313 ? 22.309 -16.491 -19.796 1.00 93.00 313 VAL A N 1
ATOM 2591 C CA . VAL A 1 313 ? 22.657 -17.902 -19.567 1.00 93.00 313 VAL A CA 1
ATOM 2592 C C . VAL A 1 313 ? 21.447 -18.803 -19.817 1.00 93.00 313 VAL A C 1
ATOM 2594 O O . VAL A 1 313 ? 21.596 -19.827 -20.482 1.00 93.00 313 VAL A O 1
ATOM 2597 N N . LEU A 1 314 ? 20.252 -18.425 -19.351 1.00 91.56 314 LEU A N 1
ATOM 2598 C CA . LEU A 1 314 ? 19.026 -19.180 -19.615 1.00 91.56 314 LEU A CA 1
ATOM 2599 C C . LEU A 1 314 ? 18.728 -19.259 -21.123 1.00 91.56 314 LEU A C 1
ATOM 2601 O O . LEU A 1 314 ? 18.554 -20.360 -21.640 1.00 91.56 314 LEU A O 1
ATOM 2605 N N . ASN A 1 315 ? 18.749 -18.135 -21.849 1.00 93.19 315 ASN A N 1
ATOM 2606 C CA . ASN A 1 315 ? 18.524 -18.110 -23.301 1.00 93.19 315 ASN A CA 1
ATOM 2607 C C . ASN A 1 315 ? 19.583 -18.894 -24.093 1.00 93.19 315 ASN A C 1
ATOM 2609 O O . ASN A 1 315 ? 19.258 -19.475 -25.123 1.00 93.19 315 ASN A O 1
ATOM 2613 N N . ALA A 1 316 ? 20.835 -18.934 -23.627 1.00 94.25 316 ALA A N 1
ATOM 2614 C CA . ALA A 1 316 ? 21.907 -19.668 -24.299 1.00 94.25 316 ALA A CA 1
ATOM 2615 C C . ALA A 1 316 ? 21.766 -21.196 -24.173 1.00 94.25 316 ALA A C 1
ATOM 2617 O O . ALA A 1 316 ? 22.231 -21.925 -25.048 1.00 94.25 316 ALA A O 1
ATOM 2618 N N . HIS A 1 317 ? 21.138 -21.687 -23.099 1.00 94.31 317 HIS A N 1
ATOM 2619 C CA . HIS A 1 317 ? 21.062 -23.123 -22.796 1.00 94.31 317 HIS A CA 1
ATOM 2620 C C . HIS A 1 317 ? 19.660 -23.723 -22.956 1.00 94.31 317 HIS A C 1
ATOM 2622 O O . HIS A 1 317 ? 19.513 -24.946 -22.938 1.00 94.31 317 HIS A O 1
ATOM 2628 N N . CYS A 1 318 ? 18.621 -22.900 -23.086 1.00 94.75 318 CYS A N 1
ATOM 2629 C CA . CYS A 1 318 ? 17.234 -23.349 -23.182 1.00 94.75 318 CYS A CA 1
ATOM 2630 C C . CYS A 1 318 ? 16.594 -22.908 -24.500 1.00 94.75 318 CYS A C 1
ATOM 2632 O O . CYS A 1 318 ? 16.686 -21.751 -24.897 1.00 94.75 318 CYS A O 1
ATOM 2634 N N . SER A 1 319 ? 15.883 -23.833 -25.151 1.00 95.31 319 SER A N 1
ATOM 2635 C CA . SER A 1 319 ? 15.000 -23.489 -26.271 1.00 95.31 319 SER A CA 1
ATOM 2636 C C . SER A 1 319 ? 13.816 -22.644 -25.789 1.00 95.31 319 SER A C 1
ATOM 2638 O O . SER A 1 319 ? 13.434 -22.731 -24.619 1.00 95.31 319 SER A O 1
ATOM 2640 N N . GLU A 1 320 ? 13.171 -21.893 -26.685 1.00 92.88 320 GLU A N 1
ATOM 2641 C CA . GLU A 1 320 ? 11.945 -21.158 -26.337 1.00 92.88 320 GLU A CA 1
ATOM 2642 C C . GLU A 1 320 ? 10.872 -22.085 -25.760 1.00 92.88 320 GLU A C 1
ATOM 2644 O O . GLU A 1 320 ? 10.258 -21.766 -24.747 1.00 92.88 320 GLU A O 1
ATOM 2649 N N . TYR A 1 321 ? 10.702 -23.278 -26.343 1.00 94.44 321 TYR A N 1
ATOM 2650 C CA . TYR A 1 321 ? 9.789 -24.292 -25.817 1.00 94.44 321 TYR A CA 1
ATOM 2651 C C . TYR A 1 321 ? 10.151 -24.692 -24.382 1.00 94.44 321 TYR A C 1
ATOM 2653 O O . TYR A 1 321 ? 9.272 -24.822 -23.533 1.00 94.44 321 TYR A O 1
ATOM 2661 N N . THR A 1 322 ? 11.442 -24.856 -24.083 1.00 95.56 322 THR A N 1
ATOM 2662 C CA . THR A 1 322 ? 11.912 -25.159 -22.725 1.00 95.56 322 THR A CA 1
ATOM 2663 C C . THR A 1 322 ? 11.530 -24.048 -21.748 1.00 95.56 322 THR A C 1
ATOM 2665 O O . THR A 1 322 ? 11.072 -24.349 -20.649 1.00 95.56 322 THR A O 1
ATOM 2668 N N . ILE A 1 323 ? 11.665 -22.781 -22.147 1.00 95.38 323 ILE A N 1
ATOM 2669 C CA . ILE A 1 323 ? 11.302 -21.639 -21.301 1.00 95.38 323 ILE A CA 1
ATOM 2670 C C . ILE A 1 323 ? 9.780 -21.569 -21.118 1.00 95.38 323 ILE A C 1
ATOM 2672 O O . ILE A 1 323 ? 9.297 -21.531 -19.985 1.00 95.38 323 ILE A O 1
ATOM 2676 N N . TYR A 1 324 ? 9.013 -21.614 -22.211 1.00 94.56 324 TYR A N 1
ATOM 2677 C CA . TYR A 1 324 ? 7.554 -21.543 -22.153 1.00 94.56 324 TYR A CA 1
ATOM 2678 C C . TYR A 1 324 ? 6.939 -22.689 -21.360 1.00 94.56 324 TYR A C 1
ATOM 2680 O O . TYR A 1 324 ? 6.030 -22.447 -20.572 1.00 94.56 324 TYR A O 1
ATOM 2688 N N . PHE A 1 325 ? 7.417 -23.918 -21.560 1.00 96.06 325 PHE A N 1
ATOM 2689 C CA . PHE A 1 325 ? 6.843 -25.100 -20.936 1.00 96.06 325 PHE A CA 1
ATOM 2690 C C . PHE A 1 325 ? 7.544 -25.449 -19.623 1.00 96.06 325 PHE A C 1
ATOM 2692 O O . PHE A 1 325 ? 6.985 -25.248 -18.548 1.00 96.06 325 PHE A O 1
ATOM 2699 N N . TRP A 1 326 ? 8.782 -25.945 -19.684 1.00 95.75 326 TRP A N 1
ATOM 2700 C CA . TRP A 1 326 ? 9.455 -26.533 -18.523 1.00 95.75 326 TRP A CA 1
ATOM 2701 C C . TRP A 1 326 ? 9.780 -25.514 -17.430 1.00 95.75 326 TRP A C 1
ATOM 2703 O O . TRP A 1 326 ? 9.530 -25.795 -16.258 1.00 95.75 326 TRP A O 1
ATOM 2713 N N . CYS A 1 327 ? 10.284 -24.328 -17.781 1.00 95.44 327 CYS A N 1
ATOM 2714 C CA . CYS A 1 327 ? 10.572 -23.295 -16.782 1.00 95.44 327 CYS A CA 1
ATOM 2715 C C . CYS A 1 327 ? 9.281 -22.752 -16.150 1.00 95.44 327 CYS A C 1
ATOM 2717 O O . CYS A 1 327 ? 9.205 -22.635 -14.929 1.00 95.44 327 CYS A O 1
ATOM 2719 N N . THR A 1 328 ? 8.229 -22.516 -16.938 1.00 95.44 328 THR A N 1
ATOM 2720 C CA . THR A 1 328 ? 6.908 -22.132 -16.408 1.00 95.44 328 THR A CA 1
ATOM 2721 C C . THR A 1 328 ? 6.299 -23.210 -15.505 1.00 95.44 328 THR A C 1
ATOM 2723 O O . THR A 1 328 ? 5.762 -22.897 -14.438 1.00 95.44 328 THR A O 1
ATOM 2726 N N . CYS A 1 329 ? 6.407 -24.489 -15.879 1.00 96.00 329 CYS A N 1
ATOM 2727 C CA . CYS A 1 329 ? 6.016 -25.608 -15.022 1.00 96.00 329 CYS A CA 1
ATOM 2728 C C . CYS A 1 329 ? 6.801 -25.597 -13.711 1.00 96.00 329 CYS A C 1
ATOM 2730 O O . CYS A 1 329 ? 6.200 -25.747 -12.653 1.00 96.00 329 CYS A O 1
ATOM 2732 N N . ALA A 1 330 ? 8.115 -25.366 -13.748 1.00 95.38 330 ALA A N 1
ATOM 2733 C CA . ALA A 1 330 ? 8.932 -25.296 -12.541 1.00 95.38 330 ALA A CA 1
ATOM 2734 C C . ALA A 1 330 ? 8.496 -24.146 -11.616 1.00 95.38 330 ALA A C 1
ATOM 2736 O O . ALA A 1 330 ? 8.291 -24.374 -10.424 1.00 95.38 330 ALA A O 1
ATOM 2737 N N . VAL A 1 331 ? 8.280 -22.941 -12.159 1.00 96.00 331 VAL A N 1
ATOM 2738 C CA . VAL A 1 331 ? 7.813 -21.774 -11.387 1.00 96.00 331 VAL A CA 1
ATOM 2739 C C . VAL A 1 331 ? 6.433 -22.036 -10.777 1.00 96.00 331 VAL A C 1
ATOM 2741 O O . VAL A 1 331 ? 6.233 -21.822 -9.582 1.00 96.00 331 VAL A O 1
ATOM 2744 N N . SER A 1 332 ? 5.475 -22.538 -11.561 1.00 95.31 332 SER A N 1
ATOM 2745 C CA . SER A 1 332 ? 4.127 -22.842 -11.055 1.00 95.31 332 SER A CA 1
ATOM 2746 C C . SER A 1 332 ? 4.125 -23.973 -10.021 1.00 95.31 332 SER A C 1
ATOM 2748 O O . SER A 1 332 ? 3.461 -23.845 -8.995 1.00 95.31 332 SER A O 1
ATOM 2750 N N . THR A 1 333 ? 4.909 -25.037 -10.233 1.00 96.19 333 THR A N 1
ATOM 2751 C CA . THR A 1 333 ? 5.077 -26.152 -9.280 1.00 96.19 333 THR A CA 1
ATOM 2752 C C . THR A 1 333 ? 5.640 -25.647 -7.954 1.00 96.19 333 THR A C 1
ATOM 2754 O O . THR A 1 333 ? 5.102 -25.964 -6.892 1.00 96.19 333 THR A O 1
ATOM 2757 N N . LEU A 1 334 ? 6.713 -24.848 -8.011 1.00 96.31 334 LEU A N 1
ATOM 2758 C CA . LEU A 1 334 ? 7.379 -24.319 -6.826 1.00 96.31 334 LEU A CA 1
ATOM 2759 C C . LEU A 1 334 ? 6.438 -23.429 -6.013 1.00 96.31 334 LEU A C 1
ATOM 2761 O O . LEU A 1 334 ? 6.339 -23.609 -4.804 1.00 96.31 334 LEU A O 1
ATOM 2765 N N . ASN A 1 335 ? 5.714 -22.516 -6.664 1.00 96.75 335 ASN A N 1
ATOM 2766 C CA . ASN A 1 335 ? 4.759 -21.651 -5.974 1.00 96.75 335 ASN A CA 1
ATOM 2767 C C . ASN A 1 335 ? 3.593 -22.447 -5.376 1.00 96.75 335 ASN A C 1
ATOM 2769 O O . ASN A 1 335 ? 3.256 -22.255 -4.210 1.00 96.75 335 ASN A O 1
ATOM 2773 N N . LEU A 1 336 ? 3.006 -23.370 -6.145 1.00 95.81 336 LEU A N 1
ATOM 2774 C CA . LEU A 1 336 ? 1.826 -24.121 -5.723 1.00 95.81 336 LEU A CA 1
ATOM 2775 C C . LEU A 1 336 ? 2.128 -25.034 -4.532 1.00 95.81 336 LEU A C 1
ATOM 2777 O O . LEU A 1 336 ? 1.500 -24.931 -3.474 1.00 95.81 336 LEU A O 1
ATOM 2781 N N . PHE A 1 337 ? 3.092 -25.941 -4.699 1.00 96.12 337 PHE A N 1
ATOM 2782 C CA . PHE A 1 337 ? 3.408 -26.928 -3.671 1.00 96.12 337 PHE A CA 1
ATOM 2783 C C . PHE A 1 337 ? 4.269 -26.329 -2.562 1.00 96.12 337 PHE A C 1
ATOM 2785 O O . PHE A 1 337 ? 4.078 -26.690 -1.405 1.00 96.12 337 PHE A O 1
ATOM 2792 N N . GLY A 1 338 ? 5.161 -25.386 -2.879 1.00 95.50 338 GLY A N 1
ATOM 2793 C CA . GLY A 1 338 ? 5.951 -24.665 -1.882 1.00 95.50 338 GLY A CA 1
ATOM 2794 C C . GLY A 1 338 ? 5.081 -23.786 -0.986 1.00 95.50 338 GLY A C 1
ATOM 2795 O O . GLY A 1 338 ? 5.157 -23.913 0.234 1.00 95.50 338 GLY A O 1
ATOM 2796 N N . GLY A 1 339 ? 4.193 -22.968 -1.561 1.00 94.25 339 GLY A N 1
ATOM 2797 C CA . GLY A 1 339 ? 3.246 -22.153 -0.792 1.00 94.25 339 GLY A CA 1
ATOM 2798 C C . GLY A 1 339 ? 2.308 -23.007 0.066 1.00 94.25 339 GLY A C 1
ATOM 2799 O O . GLY A 1 339 ? 2.146 -22.757 1.260 1.00 94.25 339 GLY A O 1
ATOM 2800 N N . SER A 1 340 ? 1.769 -24.093 -0.499 1.00 95.88 340 SER A N 1
ATOM 2801 C CA . SER A 1 340 ? 0.916 -25.027 0.251 1.00 95.88 340 SER A CA 1
ATOM 2802 C C . SER A 1 340 ? 1.667 -25.744 1.380 1.00 95.88 340 SER A C 1
ATOM 2804 O O . SER A 1 340 ? 1.099 -25.971 2.451 1.00 95.88 340 SER A O 1
ATOM 2806 N N . LEU A 1 341 ? 2.941 -26.092 1.164 1.00 94.75 341 LEU A N 1
ATOM 2807 C CA . LEU A 1 341 ? 3.803 -26.687 2.186 1.00 94.75 341 LEU A CA 1
ATOM 2808 C C . LEU A 1 341 ? 4.069 -25.702 3.325 1.00 94.75 341 LEU A C 1
ATOM 2810 O O . LEU A 1 341 ? 4.030 -26.109 4.484 1.00 94.75 341 LEU A O 1
ATOM 2814 N N . VAL A 1 342 ? 4.286 -24.418 3.020 1.00 94.69 342 VAL A N 1
ATOM 2815 C CA . VAL A 1 342 ? 4.401 -23.376 4.049 1.00 94.69 342 VAL A CA 1
ATOM 2816 C C . VAL A 1 342 ? 3.144 -23.365 4.918 1.00 94.69 342 VAL A C 1
ATOM 2818 O O . VAL A 1 342 ? 3.273 -23.495 6.131 1.00 94.69 342 VAL A O 1
ATOM 2821 N N . CYS A 1 343 ? 1.938 -23.331 4.338 1.00 94.12 343 CYS A N 1
ATOM 2822 C CA . CYS A 1 343 ? 0.697 -23.411 5.121 1.00 94.12 343 CYS A CA 1
ATOM 2823 C C . CYS A 1 343 ? 0.624 -24.681 5.987 1.00 94.12 343 CYS A C 1
ATOM 2825 O O . CYS A 1 343 ? 0.301 -24.590 7.167 1.00 94.12 343 CYS A O 1
ATOM 2827 N N . ALA A 1 344 ? 0.994 -25.847 5.446 1.00 94.00 344 ALA A N 1
ATOM 2828 C CA . ALA A 1 344 ? 1.019 -27.099 6.208 1.00 94.00 344 ALA A CA 1
ATOM 2829 C C . ALA A 1 344 ? 1.995 -27.063 7.400 1.00 94.00 344 ALA A C 1
ATOM 2831 O O . ALA A 1 344 ? 1.698 -27.602 8.468 1.00 94.00 344 ALA A O 1
ATOM 2832 N N . ILE A 1 345 ? 3.147 -26.405 7.239 1.00 92.81 345 ILE A N 1
ATOM 2833 C CA . ILE A 1 345 ? 4.094 -26.164 8.333 1.00 92.81 345 ILE A CA 1
ATOM 2834 C C . ILE A 1 345 ? 3.460 -25.245 9.383 1.00 92.81 345 ILE A C 1
ATOM 2836 O O . ILE A 1 345 ? 3.564 -25.540 10.574 1.00 92.81 345 ILE A O 1
ATOM 2840 N N . LEU A 1 346 ? 2.774 -24.171 8.971 1.00 93.12 346 LEU A N 1
ATOM 2841 C CA . LEU A 1 346 ? 2.088 -23.259 9.897 1.00 93.12 346 LEU A CA 1
ATOM 2842 C C . LEU A 1 346 ? 1.024 -23.991 10.731 1.00 93.12 346 LEU A C 1
ATOM 2844 O O . LEU A 1 346 ? 0.974 -23.795 11.949 1.00 93.12 346 LEU A O 1
ATOM 2848 N N . ASP A 1 347 ? 0.253 -24.894 10.116 1.00 92.81 347 ASP A N 1
ATOM 2849 C CA . ASP A 1 347 ? -0.765 -25.715 10.792 1.00 92.81 347 ASP A CA 1
ATOM 2850 C C . ASP A 1 347 ? -0.167 -26.656 11.860 1.00 92.81 347 ASP A C 1
ATOM 2852 O O . ASP A 1 347 ? -0.834 -27.018 12.839 1.00 92.81 347 ASP A O 1
ATOM 2856 N N . CYS A 1 348 ? 1.121 -26.993 11.742 1.00 90.19 348 CYS A N 1
ATOM 2857 C CA . CYS A 1 348 ? 1.847 -27.801 12.723 1.00 90.19 348 CYS A CA 1
ATOM 2858 C C . CYS A 1 348 ? 2.382 -26.996 13.922 1.00 90.19 348 CYS A C 1
ATOM 2860 O O . CYS A 1 348 ? 2.851 -27.605 14.884 1.00 90.19 348 CYS A O 1
ATOM 2862 N N . ILE A 1 349 ? 2.315 -25.657 13.909 1.00 91.81 349 ILE A N 1
ATOM 2863 C CA . ILE A 1 349 ? 2.867 -24.790 14.964 1.00 91.81 349 ILE A CA 1
ATOM 2864 C C . ILE A 1 349 ? 1.743 -24.346 15.922 1.00 91.81 349 ILE A C 1
ATOM 2866 O O . ILE A 1 349 ? 0.956 -23.456 15.586 1.00 91.81 349 ILE A O 1
ATOM 2870 N N . PRO A 1 350 ? 1.668 -24.868 17.168 1.00 89.19 350 PRO A N 1
ATOM 2871 C CA . PRO A 1 350 ? 0.559 -24.565 18.080 1.00 89.19 350 PRO A CA 1
ATOM 2872 C C . PRO A 1 350 ? 0.412 -23.076 18.418 1.00 89.19 350 PRO A C 1
ATOM 2874 O O . PRO A 1 350 ? -0.706 -22.591 18.582 1.00 89.19 350 PRO A O 1
ATOM 2877 N N . ALA A 1 351 ? 1.525 -22.337 18.479 1.00 89.94 351 ALA A N 1
ATOM 2878 C CA . ALA A 1 351 ? 1.541 -20.907 18.791 1.00 89.94 351 ALA A CA 1
ATOM 2879 C C . ALA A 1 351 ? 0.825 -20.037 17.741 1.00 89.94 351 ALA A C 1
ATOM 2881 O O . ALA A 1 351 ? 0.408 -18.920 18.054 1.00 89.94 351 ALA A O 1
ATOM 2882 N N . LEU A 1 352 ? 0.666 -20.541 16.512 1.00 90.50 352 LEU A N 1
ATOM 2883 C CA . LEU A 1 352 ? 0.005 -19.826 15.422 1.00 90.50 352 LEU A CA 1
ATOM 2884 C C . LEU A 1 352 ? -1.503 -20.090 15.358 1.00 90.50 352 LEU A C 1
ATOM 2886 O O . LEU A 1 352 ? -2.204 -19.370 14.656 1.00 90.50 352 LEU A O 1
ATOM 2890 N N . ARG A 1 353 ? -2.040 -21.042 16.137 1.00 88.50 353 ARG A N 1
ATOM 2891 C CA . ARG A 1 353 ? -3.483 -21.368 16.144 1.00 88.50 353 ARG A CA 1
ATOM 2892 C C . ARG A 1 353 ? -4.385 -20.196 16.525 1.00 88.50 353 ARG A C 1
ATOM 2894 O O . ARG A 1 353 ? -5.545 -20.183 16.143 1.00 88.50 353 ARG A O 1
ATOM 2901 N N . LYS A 1 354 ? -3.862 -19.206 17.250 1.00 89.44 354 LYS A N 1
ATOM 2902 C CA . LYS A 1 354 ? -4.590 -17.966 17.565 1.00 89.44 354 LYS A CA 1
ATOM 2903 C C . LYS A 1 354 ? -4.940 -17.127 16.328 1.00 89.44 354 LYS A C 1
ATOM 2905 O O . LYS A 1 354 ? -5.822 -16.292 16.424 1.00 89.44 354 LYS A O 1
ATOM 2910 N N . TYR A 1 355 ? -4.254 -17.348 15.205 1.00 92.44 355 TYR A N 1
ATOM 2911 C CA . TYR A 1 355 ? -4.501 -16.677 13.926 1.00 92.44 355 TYR A CA 1
ATOM 2912 C C . TYR A 1 355 ? -5.368 -17.516 12.973 1.00 92.44 355 TYR A C 1
ATOM 2914 O O . TYR A 1 355 ? -5.591 -17.108 11.838 1.00 92.44 355 TYR A O 1
ATOM 2922 N N . LYS A 1 356 ? -5.828 -18.708 13.382 1.00 93.88 356 LYS A N 1
ATOM 2923 C CA . LYS A 1 356 ? -6.738 -19.526 12.567 1.00 93.88 356 LYS A CA 1
ATOM 2924 C C . LYS A 1 356 ? -8.145 -18.944 12.638 1.00 93.88 356 LYS A C 1
ATOM 2926 O O . LYS A 1 356 ? -8.660 -18.732 13.733 1.00 93.88 356 LYS A O 1
ATOM 2931 N N . ILE A 1 357 ? -8.780 -18.781 11.480 1.00 94.69 357 ILE A N 1
ATOM 2932 C CA . ILE A 1 357 ? -10.141 -18.237 11.369 1.00 94.69 357 ILE A CA 1
ATOM 2933 C C . ILE A 1 357 ? -11.163 -19.205 11.995 1.00 94.69 357 ILE A C 1
ATOM 2935 O O . ILE A 1 357 ? -12.012 -18.796 12.786 1.00 94.69 357 ILE A O 1
ATOM 2939 N N . GLN A 1 358 ? -11.028 -20.509 11.722 1.00 93.62 358 GLN A N 1
ATOM 2940 C CA . GLN A 1 358 ? -11.825 -21.584 12.333 1.00 93.62 358 GLN A CA 1
ATOM 2941 C C . GLN A 1 358 ? -10.951 -22.485 13.238 1.00 93.62 358 GLN A C 1
ATOM 2943 O O . GLN A 1 358 ? -10.585 -23.598 12.848 1.00 93.62 358 GLN A O 1
ATOM 2948 N N . PRO A 1 359 ? -10.606 -22.059 14.472 1.00 88.19 359 PRO A N 1
ATOM 2949 C CA . PRO A 1 359 ? -9.608 -22.737 15.314 1.00 88.19 359 PRO A CA 1
ATOM 2950 C C . PRO A 1 359 ? -10.041 -24.123 15.820 1.00 88.19 359 PRO A C 1
ATOM 2952 O O . PRO A 1 359 ? -9.205 -24.917 16.250 1.00 88.19 359 PRO A O 1
ATOM 2955 N N . THR A 1 360 ? -11.337 -24.438 15.771 1.00 88.50 360 THR A N 1
ATOM 2956 C CA . THR A 1 360 ? -11.900 -25.726 16.212 1.00 88.50 360 THR A CA 1
ATOM 2957 C C . THR A 1 360 ? -11.860 -26.815 15.137 1.00 88.50 360 THR A C 1
ATOM 2959 O O . THR A 1 360 ? -12.184 -27.964 15.436 1.00 88.50 360 THR A O 1
ATOM 2962 N N . LYS A 1 361 ? -11.452 -26.486 13.903 1.00 89.06 361 LYS A N 1
ATOM 2963 C CA . LYS A 1 361 ? -11.420 -27.407 12.755 1.00 89.06 361 LYS A CA 1
ATOM 2964 C C . LYS A 1 361 ? -10.022 -27.475 12.109 1.00 89.06 361 LYS A C 1
ATOM 2966 O O . LYS A 1 361 ? -9.868 -27.088 10.953 1.00 89.06 361 LYS A O 1
ATOM 2971 N N . PRO A 1 362 ? -8.982 -27.935 12.828 1.00 87.56 362 PRO A N 1
ATOM 2972 C CA . PRO A 1 362 ? -7.647 -28.051 12.249 1.00 87.56 362 PRO A CA 1
ATOM 2973 C C . PRO A 1 362 ? -7.607 -29.123 11.144 1.00 87.56 362 PRO A C 1
ATOM 2975 O O . PRO A 1 362 ? -8.271 -30.159 11.273 1.00 87.56 362 PRO A O 1
ATOM 2978 N N . PRO A 1 363 ? -6.813 -28.923 10.078 1.00 93.12 363 PRO A N 1
ATOM 2979 C CA . PRO A 1 363 ? -6.665 -29.923 9.031 1.00 93.12 363 PRO A CA 1
ATOM 2980 C C . PRO A 1 363 ? -5.922 -31.161 9.550 1.00 93.12 363 PRO A C 1
ATOM 2982 O O . PRO A 1 363 ? -4.992 -31.074 10.353 1.00 93.12 363 PRO A O 1
ATOM 2985 N N . THR A 1 364 ? -6.325 -32.341 9.077 1.00 93.69 364 THR A N 1
ATOM 2986 C CA . THR A 1 364 ? -5.649 -33.609 9.396 1.00 93.69 364 THR A CA 1
ATOM 2987 C C . THR A 1 364 ? -4.694 -34.017 8.277 1.00 93.69 364 THR A C 1
ATOM 2989 O O . THR A 1 364 ? -4.885 -33.656 7.116 1.00 93.69 364 THR A O 1
ATOM 2992 N N . VAL A 1 365 ? -3.699 -34.854 8.588 1.00 92.81 365 VAL A N 1
ATOM 2993 C CA . VAL A 1 365 ? -2.779 -35.411 7.575 1.00 92.81 365 VAL A CA 1
ATOM 2994 C C . VAL A 1 365 ? -3.542 -36.138 6.459 1.00 92.81 365 VAL A C 1
ATOM 2996 O O . VAL A 1 365 ? -3.197 -36.010 5.288 1.00 92.81 365 VAL A O 1
ATOM 2999 N N . GLY A 1 366 ? -4.625 -36.850 6.794 1.00 95.69 366 GLY A N 1
ATOM 3000 C CA . GLY A 1 366 ? -5.471 -37.519 5.802 1.00 95.69 366 GLY A CA 1
ATOM 3001 C C . GLY A 1 366 ? -6.130 -36.547 4.817 1.00 95.69 366 GLY A C 1
ATOM 3002 O O . GLY A 1 366 ? -6.201 -36.844 3.625 1.00 95.69 366 GLY A O 1
ATOM 3003 N N . MET A 1 367 ? -6.548 -35.367 5.290 1.00 95.88 367 MET A N 1
ATOM 3004 C CA . MET A 1 367 ? -7.094 -34.305 4.435 1.00 95.88 367 MET A CA 1
ATOM 3005 C C . MET A 1 367 ? -6.023 -33.763 3.484 1.00 95.88 367 MET A C 1
ATOM 3007 O O . MET A 1 367 ? -6.277 -33.672 2.285 1.00 95.88 367 MET A O 1
ATOM 3011 N N . TYR A 1 368 ? -4.803 -33.507 3.974 1.00 94.88 368 TYR A N 1
ATOM 3012 C CA . TYR A 1 368 ? -3.684 -33.105 3.113 1.00 94.88 368 TYR A CA 1
ATOM 3013 C C . TYR A 1 368 ? -3.365 -34.142 2.045 1.00 94.88 368 TYR A C 1
ATOM 3015 O O . TYR A 1 368 ? -3.249 -33.781 0.881 1.00 94.88 368 TYR A O 1
ATOM 3023 N N . LEU A 1 369 ? -3.252 -35.424 2.406 1.00 95.31 369 LEU A N 1
ATOM 3024 C CA . LEU A 1 369 ? -2.940 -36.486 1.444 1.00 95.31 369 LEU A CA 1
ATOM 3025 C C . LEU A 1 369 ? -4.015 -36.603 0.357 1.00 95.31 369 LEU A C 1
ATOM 3027 O O . LEU A 1 369 ? -3.697 -36.808 -0.816 1.00 95.31 369 LEU A O 1
ATOM 3031 N N . ARG A 1 370 ? -5.288 -36.440 0.732 1.00 95.94 370 ARG A N 1
ATOM 3032 C CA . ARG A 1 370 ? -6.401 -36.452 -0.217 1.00 95.94 370 ARG A CA 1
ATOM 3033 C C . ARG A 1 370 ? -6.362 -35.249 -1.157 1.00 95.94 370 ARG A C 1
ATOM 3035 O O . ARG A 1 370 ? -6.472 -35.447 -2.367 1.00 95.94 370 ARG A O 1
ATOM 3042 N N . CYS A 1 371 ? -6.161 -34.042 -0.624 1.00 96.06 371 CYS A N 1
ATOM 3043 C CA . CYS A 1 371 ? -6.023 -32.839 -1.443 1.00 96.06 371 CYS A CA 1
ATOM 3044 C C . CYS A 1 371 ? -4.805 -32.925 -2.359 1.00 96.06 371 CYS A C 1
ATOM 3046 O O . CYS A 1 371 ? -4.923 -32.655 -3.546 1.00 96.06 371 CYS A O 1
ATOM 3048 N N . LEU A 1 372 ? -3.669 -33.399 -1.842 1.00 95.62 372 LEU A N 1
ATOM 3049 C CA . LEU A 1 372 ? -2.424 -33.552 -2.588 1.00 95.62 372 LEU A CA 1
ATOM 3050 C C . LEU A 1 372 ? -2.590 -34.484 -3.788 1.00 95.62 372 LEU A C 1
ATOM 3052 O O . LEU A 1 372 ? -2.112 -34.174 -4.874 1.00 95.62 372 LEU A O 1
ATOM 3056 N N . LYS A 1 373 ? -3.301 -35.605 -3.619 1.00 95.81 373 LYS A N 1
ATOM 3057 C CA . LYS A 1 373 ? -3.553 -36.547 -4.715 1.00 95.81 373 LYS A CA 1
ATOM 3058 C C . LYS A 1 373 ? -4.309 -35.890 -5.874 1.00 95.81 373 LYS A C 1
ATOM 3060 O O . LYS A 1 373 ? -3.926 -36.087 -7.026 1.00 95.81 373 LYS A O 1
ATOM 3065 N N . LEU A 1 374 ? -5.369 -35.131 -5.583 1.00 94.94 374 LEU A N 1
ATOM 3066 C CA . LEU A 1 374 ? -6.136 -34.432 -6.620 1.00 94.94 374 LEU A CA 1
ATOM 3067 C C . LEU A 1 374 ? -5.371 -33.223 -7.176 1.00 94.94 374 LEU A C 1
ATOM 3069 O O . LEU A 1 374 ? -5.363 -33.029 -8.383 1.00 94.94 374 LEU A O 1
ATOM 3073 N N . ALA A 1 375 ? -4.659 -32.481 -6.328 1.00 94.56 375 ALA A N 1
ATOM 3074 C CA . ALA A 1 375 ? -3.811 -31.359 -6.722 1.00 94.56 375 ALA A CA 1
ATOM 3075 C C . ALA A 1 375 ? -2.737 -31.780 -7.733 1.00 94.56 375 ALA A C 1
ATOM 3077 O O . ALA A 1 375 ? -2.559 -31.121 -8.750 1.00 94.56 375 ALA A O 1
ATOM 3078 N N . ILE A 1 376 ? -2.055 -32.907 -7.494 1.00 95.50 376 ILE A N 1
ATOM 3079 C CA . ILE A 1 376 ? -1.078 -33.469 -8.438 1.00 95.50 376 ILE A CA 1
ATOM 3080 C C . ILE A 1 376 ? -1.761 -33.824 -9.761 1.00 95.50 376 ILE A C 1
ATOM 3082 O O . ILE A 1 376 ? -1.222 -33.527 -10.824 1.00 95.50 376 ILE A O 1
ATOM 3086 N N . LEU A 1 377 ? -2.954 -34.424 -9.715 1.00 94.75 377 LEU A N 1
ATOM 3087 C CA . LEU A 1 377 ? -3.701 -34.770 -10.923 1.00 94.75 377 LEU A CA 1
ATOM 3088 C C . LEU A 1 377 ? -4.101 -33.521 -11.725 1.00 94.75 377 LEU A C 1
ATOM 3090 O O . LEU A 1 377 ? -3.856 -33.478 -12.928 1.00 94.75 377 LEU A O 1
ATOM 3094 N N . ASN A 1 378 ? -4.662 -32.500 -11.071 1.00 95.38 378 ASN A N 1
ATOM 3095 C CA . ASN A 1 378 ? -5.027 -31.227 -11.697 1.00 95.38 378 ASN A CA 1
ATOM 3096 C C . ASN A 1 378 ? -3.791 -30.510 -12.250 1.00 95.38 378 ASN A C 1
ATOM 3098 O O . ASN A 1 378 ? -3.799 -30.050 -13.389 1.00 95.38 378 ASN A O 1
ATOM 3102 N N . HIS A 1 379 ? -2.688 -30.498 -11.506 1.00 94.56 379 HIS A N 1
ATOM 3103 C CA . HIS A 1 379 ? -1.449 -29.879 -11.955 1.00 94.56 379 HIS A CA 1
ATOM 3104 C C . HIS A 1 379 ? -0.883 -30.564 -13.213 1.00 94.56 379 HIS A C 1
ATOM 3106 O O . HIS A 1 379 ? -0.578 -29.896 -14.200 1.00 94.56 379 HIS A O 1
ATOM 3112 N N . LEU A 1 380 ? -0.800 -31.898 -13.218 1.00 93.31 380 LEU A N 1
ATOM 3113 C CA . LEU A 1 380 ? -0.252 -32.657 -14.348 1.00 93.31 380 LEU A CA 1
ATOM 3114 C C . LEU A 1 380 ? -1.177 -32.674 -15.571 1.00 93.31 380 LEU A C 1
ATOM 3116 O O . LEU A 1 380 ? -0.691 -32.613 -16.696 1.00 93.31 380 LEU A O 1
ATOM 3120 N N . LEU A 1 381 ? -2.494 -32.791 -15.381 1.00 93.06 381 LEU A N 1
ATOM 3121 C CA . LEU A 1 381 ? -3.432 -32.943 -16.499 1.00 93.06 381 LEU A CA 1
ATOM 3122 C C . LEU A 1 381 ? -4.005 -31.612 -16.977 1.00 93.06 381 LEU A C 1
ATOM 3124 O O . LEU A 1 381 ? -4.077 -31.380 -18.181 1.00 93.06 381 LEU A O 1
ATOM 3128 N N . VAL A 1 382 ? -4.417 -30.746 -16.051 1.00 94.38 382 VAL A N 1
ATOM 3129 C CA . VAL A 1 382 ? -5.073 -29.478 -16.384 1.00 94.38 382 VAL A CA 1
ATOM 3130 C C . VAL A 1 382 ? -4.033 -28.386 -16.582 1.00 94.38 382 VAL A C 1
ATOM 3132 O O . VAL A 1 382 ? -4.015 -27.781 -17.644 1.00 94.38 382 VAL A O 1
ATOM 3135 N N . HIS A 1 383 ? -3.126 -28.145 -15.630 1.00 93.94 383 HIS A N 1
ATOM 3136 C CA . HIS A 1 383 ? -2.237 -26.976 -15.720 1.00 93.94 383 HIS A CA 1
ATOM 3137 C C . HIS A 1 383 ? -1.189 -27.165 -16.815 1.00 93.94 383 HIS A C 1
ATOM 3139 O O . HIS A 1 383 ? -1.039 -26.304 -17.680 1.00 93.94 383 HIS A O 1
ATOM 3145 N N . MET A 1 384 ? -0.497 -28.310 -16.824 1.00 93.75 384 MET A N 1
ATOM 3146 C CA . MET A 1 384 ? 0.461 -28.618 -17.891 1.00 93.75 384 MET A CA 1
ATOM 3147 C C . MET A 1 384 ? -0.239 -28.787 -19.244 1.00 93.75 384 MET A C 1
ATOM 3149 O O . MET A 1 384 ? 0.269 -28.297 -20.250 1.00 93.75 384 MET A O 1
ATOM 3153 N N . GLY A 1 385 ? -1.421 -29.416 -19.278 1.00 92.81 385 GLY A N 1
ATOM 3154 C CA . GLY A 1 385 ? -2.218 -29.543 -20.500 1.00 92.81 385 GLY A CA 1
ATOM 3155 C C . GLY A 1 385 ? -2.606 -28.182 -21.082 1.00 92.81 385 GLY A C 1
ATOM 3156 O O . GLY A 1 385 ? -2.354 -27.917 -22.257 1.00 92.81 385 GLY A O 1
ATOM 3157 N N . LEU A 1 386 ? -3.134 -27.283 -20.247 1.00 91.81 386 LEU A N 1
ATOM 3158 C CA . LEU A 1 386 ? -3.469 -25.917 -20.643 1.00 91.81 386 LEU A CA 1
ATOM 3159 C C . LEU A 1 386 ? -2.233 -25.138 -21.078 1.00 91.81 386 LEU A C 1
ATOM 3161 O O . LEU A 1 386 ? -2.302 -24.417 -22.073 1.00 91.81 386 LEU A O 1
ATOM 3165 N N . LEU A 1 387 ? -1.100 -25.302 -20.398 1.00 92.19 387 LEU A N 1
ATOM 3166 C CA . LEU A 1 387 ? 0.142 -24.655 -20.799 1.00 92.19 387 LEU A CA 1
ATOM 3167 C C . LEU A 1 387 ? 0.556 -25.086 -22.211 1.00 92.19 387 LEU A C 1
ATOM 3169 O O . LEU A 1 387 ? 0.783 -24.215 -23.044 1.00 92.19 387 LEU A O 1
ATOM 3173 N N . VAL A 1 388 ? 0.548 -26.390 -22.523 1.00 93.12 388 VAL A N 1
ATOM 3174 C CA . VAL A 1 388 ? 0.818 -26.886 -23.889 1.00 93.12 388 VAL A CA 1
ATOM 3175 C C . VAL A 1 388 ? -0.128 -26.244 -24.904 1.00 93.12 388 VAL A C 1
ATOM 3177 O O . VAL A 1 388 ? 0.324 -25.778 -25.948 1.00 93.12 388 VAL A O 1
ATOM 3180 N N . THR A 1 389 ? -1.427 -26.163 -24.595 1.00 88.38 389 THR A N 1
ATOM 3181 C CA . THR A 1 389 ? -2.403 -25.547 -25.512 1.00 88.38 389 THR A CA 1
ATOM 3182 C C . THR A 1 389 ? -2.232 -24.035 -25.674 1.00 88.38 389 THR A C 1
ATOM 3184 O O . THR A 1 389 ? -2.632 -23.497 -26.703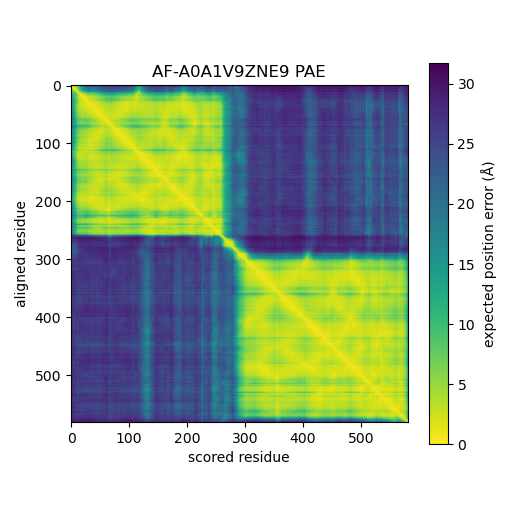 1.00 88.38 389 THR A O 1
ATOM 3187 N N . ASN A 1 390 ? -1.624 -23.349 -24.701 1.00 89.69 390 ASN A N 1
ATOM 3188 C CA . ASN A 1 390 ? -1.397 -21.904 -24.743 1.00 89.69 390 ASN A CA 1
ATOM 3189 C C . ASN A 1 390 ? -0.045 -21.513 -25.359 1.00 89.69 390 ASN A C 1
ATOM 3191 O O . ASN A 1 390 ? 0.104 -20.358 -25.743 1.00 89.69 390 ASN A O 1
ATOM 3195 N N . ILE A 1 391 ? 0.915 -22.432 -25.534 1.00 92.50 391 ILE A N 1
ATOM 3196 C CA . ILE A 1 391 ? 2.205 -22.123 -26.188 1.00 92.50 391 ILE A CA 1
ATOM 3197 C C . ILE A 1 391 ? 2.016 -21.494 -27.582 1.00 92.50 391 ILE A C 1
ATOM 3199 O O . ILE A 1 391 ? 2.609 -20.440 -27.822 1.00 92.50 391 ILE A O 1
ATOM 3203 N N . PRO A 1 392 ? 1.169 -22.035 -28.486 1.00 92.62 392 PRO A N 1
ATOM 3204 C CA . PRO A 1 392 ? 0.927 -21.396 -29.780 1.00 92.62 392 PRO A CA 1
ATOM 3205 C C . PRO A 1 392 ? 0.344 -19.987 -29.646 1.00 92.62 392 PRO A C 1
ATOM 3207 O O . PRO A 1 392 ? 0.633 -19.119 -30.464 1.00 92.62 392 PRO A O 1
ATOM 3210 N N . LEU A 1 393 ? -0.461 -19.743 -28.606 1.00 89.50 393 LEU A N 1
ATOM 3211 C CA . LEU A 1 393 ? -1.033 -18.429 -28.338 1.00 89.50 393 LEU A CA 1
ATOM 3212 C C . LEU A 1 393 ? 0.025 -17.454 -27.807 1.00 89.50 393 LEU A C 1
ATOM 3214 O O . LEU A 1 393 ? 0.043 -16.304 -28.229 1.00 89.50 393 LEU A O 1
ATOM 3218 N N . PHE A 1 394 ? 0.937 -17.909 -26.946 1.00 91.62 394 PHE A N 1
ATOM 3219 C CA . PHE A 1 394 ? 2.075 -17.107 -26.489 1.00 91.62 394 PHE A CA 1
ATOM 3220 C C . PHE A 1 394 ? 2.964 -16.680 -27.657 1.00 91.62 394 PHE A C 1
ATOM 3222 O O . PHE A 1 394 ? 3.341 -15.515 -27.740 1.00 91.62 394 PHE A O 1
ATOM 3229 N N . GLN A 1 395 ? 3.221 -17.595 -28.593 1.00 89.44 395 GLN A N 1
ATOM 3230 C CA . GLN A 1 395 ? 3.969 -17.303 -29.816 1.00 89.44 395 GLN A CA 1
ATOM 3231 C C . GLN A 1 395 ? 3.200 -16.350 -30.740 1.00 89.44 395 GLN A C 1
ATOM 3233 O O . GLN A 1 395 ? 3.770 -15.390 -31.244 1.00 89.44 395 GLN A O 1
ATOM 3238 N N . TYR A 1 396 ? 1.895 -16.569 -30.932 1.00 89.94 396 TYR A N 1
ATOM 3239 C CA . TYR A 1 396 ? 1.048 -15.699 -31.755 1.00 89.94 396 TYR A CA 1
ATOM 3240 C C . TYR A 1 396 ? 0.956 -14.265 -31.210 1.00 89.94 396 TYR A C 1
ATOM 3242 O O . TYR A 1 396 ? 0.901 -13.309 -31.979 1.00 89.94 396 TYR A O 1
ATOM 3250 N N . LEU A 1 397 ? 0.938 -14.115 -29.884 1.00 89.06 397 LEU A N 1
ATOM 3251 C CA . LEU A 1 397 ? 0.872 -12.827 -29.191 1.00 89.06 397 LEU A CA 1
ATOM 3252 C C . LEU A 1 397 ? 2.245 -12.192 -28.943 1.00 89.06 397 LEU A C 1
ATOM 3254 O O . LEU A 1 397 ? 2.301 -11.138 -28.301 1.00 89.06 397 LEU A O 1
ATOM 3258 N N . ASP A 1 398 ? 3.315 -12.817 -29.438 1.00 89.94 398 ASP A N 1
ATOM 3259 C CA . ASP A 1 398 ? 4.694 -12.346 -29.320 1.00 89.94 398 ASP A CA 1
ATOM 3260 C C . ASP A 1 398 ? 5.115 -12.098 -27.856 1.00 89.94 398 ASP A C 1
ATOM 3262 O O . ASP A 1 398 ? 5.643 -11.048 -27.486 1.00 89.94 398 ASP A O 1
ATOM 3266 N N . ILE A 1 399 ? 4.810 -13.055 -26.969 1.00 92.75 399 ILE A N 1
ATOM 3267 C CA . ILE A 1 399 ? 5.251 -13.002 -25.568 1.00 92.75 399 ILE A CA 1
ATOM 3268 C C . ILE A 1 399 ? 6.733 -13.373 -25.508 1.00 92.75 399 ILE A C 1
ATOM 3270 O O . ILE A 1 399 ? 7.079 -14.536 -25.354 1.00 92.75 399 ILE A O 1
ATOM 3274 N N . SER A 1 400 ? 7.615 -12.382 -25.582 1.00 94.88 400 SER A N 1
ATOM 3275 C CA . SER A 1 400 ? 9.059 -12.608 -25.655 1.00 94.88 400 SER A CA 1
ATOM 3276 C C . SER A 1 400 ? 9.620 -13.430 -24.482 1.00 94.88 400 SER A C 1
ATOM 3278 O O . SER A 1 400 ? 9.218 -13.284 -23.323 1.00 94.88 400 SER A O 1
ATOM 3280 N N . VAL A 1 401 ? 10.604 -14.277 -24.785 1.00 95.38 401 VAL A N 1
ATOM 3281 C CA . VAL A 1 401 ? 11.455 -14.972 -23.803 1.00 95.38 401 VAL A CA 1
ATOM 3282 C C . VAL A 1 401 ? 12.899 -14.464 -23.827 1.00 95.38 401 VAL A C 1
ATOM 3284 O O . VAL A 1 401 ? 13.737 -14.955 -23.068 1.00 95.38 401 VAL A O 1
ATOM 3287 N N . THR A 1 402 ? 13.215 -13.530 -24.723 1.00 94.31 402 THR A N 1
ATOM 3288 C CA . THR A 1 402 ? 14.571 -13.039 -24.981 1.00 94.31 402 THR A CA 1
ATOM 3289 C C . THR A 1 402 ? 14.810 -11.690 -24.317 1.00 94.31 402 THR A C 1
ATOM 3291 O O . THR A 1 402 ? 13.875 -10.957 -24.012 1.00 94.31 402 THR A O 1
ATOM 3294 N N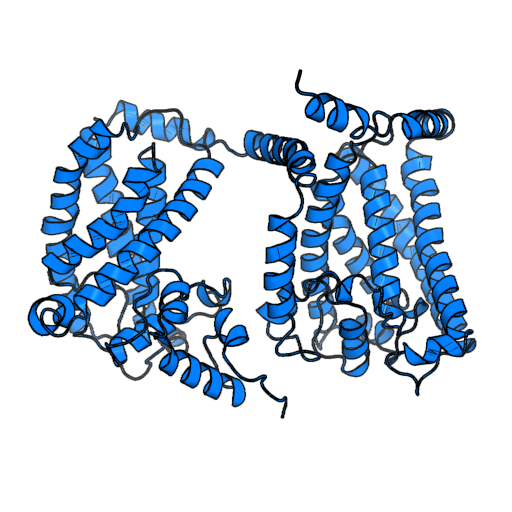 . LEU A 1 403 ? 16.085 -11.328 -24.172 1.00 92.56 403 LEU A N 1
ATOM 3295 C CA . LEU A 1 403 ? 16.487 -9.974 -23.792 1.00 92.56 403 LEU A CA 1
ATOM 3296 C C . LEU A 1 403 ? 15.982 -8.906 -24.789 1.00 92.56 403 LEU A C 1
ATOM 3298 O O . LEU A 1 403 ? 15.802 -9.221 -25.972 1.00 92.56 403 LEU A O 1
ATOM 3302 N N . PRO A 1 404 ? 15.817 -7.643 -24.344 1.00 93.75 404 PRO A N 1
ATOM 3303 C CA . PRO A 1 404 ? 16.016 -7.146 -22.972 1.00 93.75 404 PRO A CA 1
ATOM 3304 C C . PRO A 1 404 ? 14.875 -7.536 -22.022 1.00 93.75 404 PRO A C 1
ATOM 3306 O O . PRO A 1 404 ? 13.745 -7.774 -22.452 1.00 93.75 404 PRO A O 1
ATOM 3309 N N . LEU A 1 405 ? 15.161 -7.573 -20.717 1.00 93.12 405 LEU A N 1
ATOM 3310 C CA . LEU A 1 405 ? 14.121 -7.836 -19.717 1.00 93.12 405 LEU A CA 1
ATOM 3311 C C . LEU A 1 405 ? 13.098 -6.685 -19.652 1.00 93.12 405 LEU A C 1
ATOM 3313 O O . LEU A 1 405 ? 13.443 -5.524 -19.891 1.00 93.12 405 LEU A O 1
ATOM 3317 N N . PRO A 1 406 ? 11.826 -6.970 -19.306 1.00 92.56 406 PRO A N 1
ATOM 3318 C CA . PRO A 1 406 ? 10.815 -5.937 -19.188 1.00 92.56 406 PRO A CA 1
ATOM 3319 C C . PRO A 1 406 ? 11.153 -4.997 -18.033 1.00 92.56 406 PRO A C 1
ATOM 3321 O O . PRO A 1 406 ? 11.584 -5.408 -16.956 1.00 92.56 406 PRO A O 1
ATOM 3324 N N . LYS A 1 407 ? 10.881 -3.718 -18.259 1.00 88.62 407 LYS A N 1
ATOM 3325 C CA . LYS A 1 407 ? 10.998 -2.665 -17.258 1.00 88.62 407 LYS A CA 1
ATOM 3326 C C . LYS A 1 407 ? 10.143 -2.977 -16.011 1.00 88.62 407 LYS A C 1
ATOM 3328 O O . LYS A 1 407 ? 8.960 -3.291 -16.187 1.00 88.62 407 LYS A O 1
ATOM 3333 N N . PRO A 1 408 ? 10.670 -2.889 -14.773 1.00 86.50 408 PRO A N 1
ATOM 3334 C CA . PRO A 1 408 ? 9.911 -3.066 -13.530 1.00 86.50 408 PRO A CA 1
ATOM 3335 C C . PRO A 1 408 ? 8.559 -2.337 -13.473 1.00 86.50 408 PRO A C 1
ATOM 3337 O O . PRO A 1 408 ? 7.570 -2.911 -13.029 1.00 86.50 408 PRO A O 1
ATOM 3340 N N . SER A 1 409 ? 8.476 -1.104 -13.966 1.00 80.50 409 SER A N 1
ATOM 3341 C CA . SER A 1 409 ? 7.263 -0.289 -14.050 1.00 80.50 409 SER A CA 1
ATOM 3342 C C . SER A 1 409 ? 6.235 -0.893 -15.005 1.00 80.50 409 SER A C 1
ATOM 3344 O O . SER A 1 409 ? 5.043 -0.925 -14.695 1.00 80.50 409 SER A O 1
ATOM 3346 N N . SER A 1 410 ? 6.693 -1.449 -16.131 1.00 82.62 410 SER A N 1
ATOM 3347 C CA . SER A 1 410 ? 5.850 -2.184 -17.070 1.00 82.62 410 SER A CA 1
ATOM 3348 C C . SER A 1 410 ? 5.336 -3.469 -16.434 1.00 82.62 410 SER A C 1
ATOM 3350 O O . SER A 1 410 ? 4.155 -3.770 -16.574 1.00 82.62 410 SER A O 1
ATOM 3352 N N . VAL A 1 411 ? 6.189 -4.213 -15.721 1.00 88.81 411 VAL A N 1
ATOM 3353 C CA . VAL A 1 411 ? 5.782 -5.422 -14.985 1.00 88.81 411 VAL A CA 1
ATOM 3354 C C . VAL A 1 411 ? 4.747 -5.068 -13.914 1.00 88.81 411 VAL A C 1
ATOM 3356 O O . VAL A 1 411 ? 3.721 -5.733 -13.816 1.00 88.81 411 VAL A O 1
ATOM 3359 N N . PHE A 1 412 ? 4.969 -3.993 -13.156 1.00 85.25 412 PHE A N 1
ATOM 3360 C CA . PHE A 1 412 ? 4.060 -3.524 -12.111 1.00 85.25 412 PHE A CA 1
ATOM 3361 C C . PHE A 1 412 ? 2.702 -3.078 -12.671 1.00 85.25 412 PHE A C 1
ATOM 3363 O O . PHE A 1 412 ? 1.659 -3.488 -12.166 1.00 85.25 412 PHE A O 1
ATOM 3370 N N . MET A 1 413 ? 2.690 -2.294 -13.753 1.00 81.81 413 MET A N 1
ATOM 3371 C CA . MET A 1 413 ? 1.446 -1.890 -14.413 1.00 81.81 413 MET A CA 1
ATOM 3372 C C . MET A 1 413 ? 0.700 -3.100 -14.989 1.00 81.81 413 MET A C 1
ATOM 3374 O O . MET A 1 413 ? -0.510 -3.224 -14.816 1.00 81.81 413 MET A O 1
ATOM 3378 N N . GLN A 1 414 ? 1.419 -4.026 -15.634 1.00 88.06 414 GLN A N 1
ATOM 3379 C CA . GLN A 1 414 ? 0.842 -5.279 -16.128 1.00 88.06 414 GLN A CA 1
ATOM 3380 C C . GLN A 1 414 ? 0.254 -6.108 -14.986 1.00 88.06 414 GLN A C 1
ATOM 3382 O O . GLN A 1 414 ? -0.832 -6.651 -15.157 1.00 88.06 414 GLN A O 1
ATOM 3387 N N . LEU A 1 415 ? 0.912 -6.164 -13.824 1.00 91.88 415 LEU A N 1
ATOM 3388 C CA . LEU A 1 415 ? 0.401 -6.848 -12.639 1.00 91.88 415 LEU A CA 1
ATOM 3389 C C . LEU A 1 415 ? -0.946 -6.260 -12.201 1.00 91.88 415 LEU A C 1
ATOM 3391 O O . LEU A 1 415 ? -1.906 -7.011 -12.067 1.00 91.88 415 LEU A O 1
ATOM 3395 N N . ILE A 1 416 ? -1.053 -4.932 -12.067 1.00 86.56 416 ILE A N 1
ATOM 3396 C CA . ILE A 1 416 ? -2.312 -4.254 -11.703 1.00 86.56 416 ILE A CA 1
ATOM 3397 C C . ILE A 1 416 ? -3.416 -4.547 -12.730 1.00 86.56 416 ILE A C 1
ATOM 3399 O O . ILE A 1 416 ? -4.541 -4.879 -12.358 1.00 86.56 416 ILE A O 1
ATOM 3403 N N . LEU A 1 417 ? -3.108 -4.454 -14.027 1.00 82.38 417 LEU A N 1
ATOM 3404 C CA . LEU A 1 417 ? -4.079 -4.731 -15.090 1.00 82.38 417 LEU A CA 1
ATOM 3405 C C . LEU A 1 417 ? -4.525 -6.199 -15.093 1.00 82.38 417 LEU A C 1
ATOM 3407 O O . LEU A 1 417 ? -5.710 -6.480 -15.286 1.00 82.38 417 LEU A O 1
ATOM 3411 N N . CYS A 1 418 ? -3.604 -7.132 -14.838 1.00 91.00 418 CYS A N 1
ATOM 3412 C CA . CYS A 1 418 ? -3.929 -8.547 -14.689 1.00 91.00 418 CYS A CA 1
ATOM 3413 C C . CYS A 1 418 ? -4.819 -8.789 -13.466 1.00 91.00 418 CYS A C 1
ATOM 3415 O O . CYS A 1 418 ? -5.799 -9.512 -13.602 1.00 91.00 418 CYS A O 1
ATOM 3417 N N . MET A 1 419 ? -4.552 -8.136 -12.326 1.00 92.38 419 MET A N 1
ATOM 3418 C CA . MET A 1 419 ? -5.401 -8.221 -11.129 1.00 92.38 419 MET A CA 1
ATOM 3419 C C . MET A 1 419 ? -6.832 -7.762 -11.415 1.00 92.38 419 MET A C 1
ATOM 3421 O O . MET A 1 419 ? -7.774 -8.466 -11.081 1.00 92.38 419 MET A O 1
ATOM 3425 N N . ILE A 1 420 ? -7.009 -6.609 -12.068 1.00 84.75 420 ILE A N 1
ATOM 3426 C CA . ILE A 1 420 ? -8.344 -6.081 -12.402 1.00 84.75 420 ILE A CA 1
ATOM 3427 C C . ILE A 1 420 ? -9.077 -7.013 -13.378 1.00 84.75 420 ILE A C 1
ATOM 3429 O O . ILE A 1 420 ? -10.274 -7.263 -13.226 1.00 84.75 420 ILE A O 1
ATOM 3433 N N . CYS A 1 421 ? -8.369 -7.515 -14.394 1.00 85.50 421 CYS A N 1
ATOM 3434 C CA . CYS A 1 421 ? -8.944 -8.407 -15.397 1.00 85.50 421 CYS A CA 1
ATOM 3435 C C . CYS A 1 421 ? -9.349 -9.757 -14.798 1.00 85.50 421 CYS A C 1
ATOM 3437 O O . CYS A 1 421 ? -10.465 -10.216 -15.043 1.00 85.50 421 CYS A O 1
ATOM 3439 N N . GLU A 1 422 ? -8.470 -10.370 -14.006 1.00 94.56 422 GLU A N 1
ATOM 3440 C CA . GLU A 1 422 ? -8.752 -11.637 -13.338 1.00 94.56 422 GLU A CA 1
ATOM 3441 C C . GLU A 1 422 ? -9.883 -11.482 -12.332 1.00 94.56 422 GLU A C 1
ATOM 3443 O O . GLU A 1 422 ? -10.801 -12.286 -12.378 1.00 94.56 422 GLU A O 1
ATOM 3448 N N . ASP A 1 423 ? -9.898 -10.429 -11.511 1.00 93.75 423 ASP A N 1
ATOM 3449 C CA . ASP A 1 423 ? -10.933 -10.248 -10.492 1.00 93.75 423 ASP A CA 1
ATOM 3450 C C . ASP A 1 423 ? -12.334 -10.137 -11.116 1.00 93.75 423 ASP A C 1
ATOM 3452 O O . ASP A 1 423 ? -13.284 -10.778 -10.659 1.00 93.75 423 ASP A O 1
ATOM 3456 N N . PHE A 1 424 ? -12.452 -9.405 -12.232 1.00 87.88 424 PHE A N 1
ATOM 3457 C CA . PHE A 1 424 ? -13.686 -9.356 -13.017 1.00 87.88 424 PHE A CA 1
ATOM 3458 C C . PHE A 1 424 ? -14.068 -10.731 -13.576 1.00 87.88 424 PHE A C 1
ATOM 3460 O O . PHE A 1 424 ? -15.195 -11.188 -13.377 1.00 87.88 424 PHE A O 1
ATOM 3467 N N . MET A 1 425 ? -13.154 -11.392 -14.292 1.00 90.12 425 MET A N 1
ATOM 3468 C CA . MET A 1 425 ? -13.444 -12.672 -14.946 1.00 90.12 425 MET A CA 1
ATOM 3469 C C . MET A 1 425 ? -13.767 -13.764 -13.923 1.00 90.12 425 MET A C 1
ATOM 3471 O O . MET A 1 425 ? -14.746 -14.498 -14.082 1.00 90.12 425 MET A O 1
ATOM 3475 N N . PHE A 1 426 ? -12.979 -13.838 -12.855 1.00 95.56 426 PHE A N 1
ATOM 3476 C CA . PHE A 1 426 ? -13.124 -14.798 -11.778 1.00 95.56 426 PHE A CA 1
ATOM 3477 C C . PHE A 1 426 ? -14.445 -14.601 -11.050 1.00 95.56 426 PHE A C 1
ATOM 3479 O O . PHE A 1 426 ? -15.155 -15.584 -10.880 1.00 95.56 426 PHE A O 1
ATOM 3486 N N . TYR A 1 427 ? -14.843 -13.371 -10.700 1.00 96.06 427 TYR A N 1
ATOM 3487 C CA . TYR A 1 427 ? -16.125 -13.131 -10.025 1.00 96.06 427 TYR A CA 1
ATOM 3488 C C . TYR A 1 427 ? -17.303 -13.761 -10.785 1.00 96.06 427 TYR A C 1
ATOM 3490 O O . TYR A 1 427 ? -18.135 -14.463 -10.204 1.00 96.06 427 TYR A O 1
ATOM 3498 N N . TRP A 1 428 ? -17.367 -13.560 -12.106 1.00 93.25 428 TRP A N 1
ATOM 3499 C CA . TRP A 1 428 ? -18.450 -14.110 -12.924 1.00 93.25 428 TRP A CA 1
ATOM 3500 C C . TRP A 1 428 ? -18.344 -15.620 -13.118 1.00 93.25 428 TRP A C 1
ATOM 3502 O O . TRP A 1 428 ? -19.366 -16.304 -13.044 1.00 93.25 428 TRP A O 1
ATOM 3512 N N . VAL A 1 429 ? -17.136 -16.150 -13.333 1.00 95.88 429 VAL A N 1
ATOM 3513 C CA . VAL A 1 429 ? -16.900 -17.600 -13.421 1.00 95.88 429 VAL A CA 1
ATOM 3514 C C . VAL A 1 429 ? -17.280 -18.283 -12.110 1.00 95.88 429 VAL A C 1
ATOM 3516 O O . VAL A 1 429 ? -18.034 -19.253 -12.116 1.00 95.88 429 VAL A O 1
ATOM 3519 N N . HIS A 1 430 ? -16.828 -17.748 -10.983 1.00 96.88 430 HIS A N 1
ATOM 3520 C CA . HIS A 1 430 ? -17.081 -18.279 -9.655 1.00 96.88 430 HIS A CA 1
ATOM 3521 C C . HIS A 1 430 ? -18.574 -18.223 -9.318 1.00 96.88 430 HIS A C 1
ATOM 3523 O O . HIS A 1 430 ? -19.181 -19.235 -8.968 1.00 96.88 430 HIS A O 1
ATOM 3529 N N . ARG A 1 431 ? -19.234 -17.085 -9.554 1.00 95.38 431 ARG A N 1
ATOM 3530 C CA . ARG A 1 431 ? -20.689 -16.968 -9.384 1.00 95.38 431 ARG A CA 1
ATOM 3531 C C . ARG A 1 431 ? -21.468 -17.915 -10.303 1.00 95.38 431 ARG A C 1
ATOM 3533 O O . ARG A 1 431 ? -22.498 -18.456 -9.896 1.00 95.38 431 ARG A O 1
ATOM 3540 N N . PHE A 1 432 ? -20.995 -18.139 -11.530 1.00 95.44 432 PHE A N 1
ATOM 3541 C CA . PHE A 1 432 ? -21.570 -19.130 -12.441 1.00 95.44 432 PHE A CA 1
ATOM 3542 C C . PHE A 1 432 ? -21.411 -20.554 -11.899 1.00 95.44 432 PHE A C 1
ATOM 3544 O O . PHE A 1 432 ? -22.386 -21.303 -11.908 1.00 95.44 432 PHE A O 1
ATOM 3551 N N . LEU A 1 433 ? -20.240 -20.913 -11.367 1.00 96.62 433 LEU A N 1
ATOM 3552 C CA . LEU A 1 433 ? -19.969 -22.210 -10.734 1.00 96.62 433 LEU A CA 1
ATOM 3553 C C . LEU A 1 433 ? -20.909 -22.502 -9.550 1.00 96.62 433 LEU A C 1
ATOM 3555 O O . LEU A 1 433 ? -21.288 -23.655 -9.331 1.00 96.62 433 LEU A O 1
ATOM 3559 N N . HIS A 1 434 ? -21.380 -21.460 -8.863 1.00 96.31 434 HIS A N 1
ATOM 3560 C CA . HIS A 1 434 ? -22.410 -21.534 -7.817 1.00 96.31 434 HIS A CA 1
ATOM 3561 C C . HIS A 1 434 ? -23.851 -21.593 -8.315 1.00 96.31 434 HIS A C 1
ATOM 3563 O O . HIS A 1 434 ? -24.798 -21.729 -7.533 1.00 96.31 434 HIS A O 1
ATOM 3569 N N . TRP A 1 435 ? -24.072 -21.541 -9.625 1.00 95.31 435 TRP A N 1
ATOM 3570 C CA . TRP A 1 435 ? -25.412 -21.685 -10.162 1.00 95.31 435 TRP A CA 1
ATOM 3571 C C . TRP A 1 435 ? -25.972 -23.071 -9.829 1.00 95.31 435 TRP A C 1
ATOM 3573 O O . TRP A 1 435 ? -25.390 -24.105 -10.162 1.00 95.31 435 TRP A O 1
ATOM 3583 N N . LYS A 1 436 ? -27.161 -23.093 -9.207 1.00 94.25 436 LYS A N 1
ATOM 3584 C CA . LYS A 1 436 ? -27.820 -24.295 -8.652 1.00 94.25 436 LYS A CA 1
ATOM 3585 C C . LYS A 1 436 ? -27.844 -25.508 -9.591 1.00 94.25 436 LYS A C 1
ATOM 3587 O O . LYS A 1 436 ? -27.865 -26.643 -9.119 1.00 94.25 436 LYS A O 1
ATOM 3592 N N . LYS A 1 437 ? -27.871 -25.286 -10.910 1.00 95.81 437 LYS A N 1
ATOM 3593 C CA . LYS A 1 437 ? -27.902 -26.362 -11.911 1.00 95.81 437 LYS A CA 1
ATOM 3594 C C . LYS A 1 437 ? -26.561 -27.084 -12.071 1.00 95.81 437 LYS A C 1
ATOM 3596 O O . LYS A 1 437 ? -26.578 -28.264 -12.409 1.00 95.81 437 LYS A O 1
ATOM 3601 N N . ILE A 1 438 ? -25.439 -26.409 -11.817 1.00 96.12 438 ILE A N 1
ATOM 3602 C CA . ILE A 1 438 ? -24.095 -26.950 -12.055 1.00 96.12 438 ILE A CA 1
ATOM 3603 C C . ILE A 1 438 ? -23.283 -27.175 -10.775 1.00 96.12 438 ILE A C 1
ATOM 3605 O O . ILE A 1 438 ? -22.501 -28.123 -10.730 1.00 96.12 438 ILE A O 1
ATOM 3609 N N . TYR A 1 439 ? -23.536 -26.395 -9.715 1.00 96.31 439 TYR A N 1
ATOM 3610 C CA . TYR A 1 439 ? -22.791 -26.436 -8.448 1.00 96.31 439 TYR A CA 1
ATOM 3611 C C . TYR A 1 439 ? -22.558 -27.859 -7.931 1.00 96.31 439 TYR A C 1
ATOM 3613 O O . TYR A 1 439 ? -21.427 -28.269 -7.685 1.00 96.31 439 TYR A O 1
ATOM 3621 N N . LYS A 1 440 ? -23.628 -28.660 -7.840 1.00 96.44 440 LYS A N 1
ATOM 3622 C CA . LYS A 1 440 ? -23.571 -30.007 -7.251 1.00 96.44 440 LYS A CA 1
ATOM 3623 C C . LYS A 1 440 ? -22.663 -30.992 -8.001 1.00 96.44 440 LYS A C 1
ATOM 3625 O O . LYS A 1 440 ? -22.314 -32.014 -7.420 1.00 96.44 440 LYS A O 1
ATOM 3630 N N . TYR A 1 441 ? -22.353 -30.721 -9.269 1.00 96.31 441 TYR A N 1
ATOM 3631 C CA . TYR A 1 441 ? -21.551 -31.593 -10.130 1.00 96.31 441 TYR A CA 1
ATOM 3632 C C . TYR A 1 441 ? -20.094 -31.150 -10.234 1.00 96.31 441 TYR A C 1
ATOM 3634 O O . TYR A 1 441 ? -19.227 -31.987 -10.452 1.00 96.31 441 TYR A O 1
ATOM 3642 N N . ILE A 1 442 ? -19.845 -29.845 -10.120 1.00 96.38 442 ILE A N 1
ATOM 3643 C CA . ILE A 1 442 ? -18.543 -29.246 -10.411 1.00 96.38 442 ILE A CA 1
ATOM 3644 C C . ILE A 1 442 ? -17.987 -28.641 -9.119 1.00 96.38 442 ILE A C 1
ATOM 3646 O O . ILE A 1 442 ? -17.129 -29.237 -8.474 1.00 96.38 442 ILE A O 1
ATOM 3650 N N . HIS A 1 443 ? -18.561 -27.524 -8.678 1.00 96.69 443 HIS A N 1
ATOM 3651 C CA . HIS A 1 443 ? -17.976 -26.691 -7.630 1.00 96.69 443 HIS A CA 1
ATOM 3652 C C . HIS A 1 443 ? -18.173 -27.207 -6.198 1.00 96.69 443 HIS A C 1
ATOM 3654 O O . HIS A 1 443 ? -17.475 -26.815 -5.268 1.00 96.69 443 HIS A O 1
ATOM 3660 N N . LYS A 1 444 ? -19.084 -28.165 -5.993 1.00 96.31 444 LYS A N 1
ATOM 3661 C CA . LYS A 1 444 ? -19.262 -28.821 -4.690 1.00 96.31 444 LYS A CA 1
ATOM 3662 C C . LYS A 1 444 ? -17.995 -29.545 -4.206 1.00 96.31 444 LYS A C 1
ATOM 3664 O O . LYS A 1 444 ? -17.833 -29.704 -3.002 1.00 96.31 444 LYS A O 1
ATOM 3669 N N . VAL A 1 445 ? -17.122 -29.993 -5.117 1.00 95.56 445 VAL A N 1
ATOM 3670 C CA . VAL A 1 445 ? -15.848 -30.647 -4.756 1.00 95.56 445 VAL A CA 1
ATOM 3671 C C . VAL A 1 445 ? -14.935 -29.669 -4.016 1.00 95.56 445 VAL A C 1
ATOM 3673 O O . VAL A 1 445 ? -14.425 -30.006 -2.952 1.00 95.56 445 VAL A O 1
ATOM 3676 N N . HIS A 1 446 ? -14.815 -28.444 -4.530 1.00 96.44 446 HIS A N 1
ATOM 3677 C CA . HIS A 1 446 ? -14.059 -27.361 -3.902 1.00 96.44 446 HIS A CA 1
ATOM 3678 C C . HIS A 1 446 ? -14.568 -27.027 -2.493 1.00 96.44 446 HIS A C 1
ATOM 3680 O O . HIS A 1 446 ? -13.798 -26.874 -1.546 1.00 96.44 446 HIS A O 1
ATOM 3686 N N . HIS A 1 447 ? -15.890 -27.046 -2.332 1.00 96.38 447 HIS A N 1
ATOM 3687 C CA . HIS A 1 447 ? -16.583 -26.788 -1.069 1.00 96.38 447 HIS A CA 1
ATOM 3688 C C . HIS A 1 447 ? -16.668 -27.981 -0.110 1.00 96.38 447 HIS A C 1
ATOM 3690 O O . HIS A 1 447 ? -17.372 -27.910 0.898 1.00 96.38 447 HIS A O 1
ATOM 3696 N N . GLU A 1 448 ? -15.961 -29.085 -0.376 1.00 95.38 448 GLU A N 1
ATOM 3697 C CA . GLU A 1 448 ? -15.935 -30.240 0.534 1.00 95.38 448 GLU A CA 1
ATOM 3698 C C . GLU A 1 448 ? -15.409 -29.859 1.930 1.00 95.38 448 GLU A C 1
ATOM 3700 O O . GLU A 1 448 ? -15.877 -30.389 2.941 1.00 95.38 448 GLU A O 1
ATOM 3705 N N . TYR A 1 449 ? -14.477 -28.905 1.992 1.00 95.56 449 TYR A N 1
ATOM 3706 C CA . TYR A 1 449 ? -13.911 -28.401 3.238 1.00 95.56 449 TYR A CA 1
ATOM 3707 C C . TYR A 1 449 ? -14.467 -27.013 3.561 1.00 95.56 449 TYR A C 1
ATOM 3709 O O . TYR A 1 449 ? -14.041 -26.012 2.997 1.00 95.56 449 TYR A O 1
ATOM 3717 N N . GLN A 1 450 ? -15.386 -26.958 4.528 1.00 95.06 450 GLN A N 1
ATOM 3718 C CA . GLN A 1 450 ? -15.938 -25.699 5.052 1.00 95.06 450 GLN A CA 1
ATOM 3719 C C . GLN A 1 450 ? -14.918 -24.844 5.814 1.00 95.06 450 GLN A C 1
ATOM 3721 O O . GLN A 1 450 ? -15.150 -23.660 6.023 1.00 95.06 450 GLN A O 1
ATOM 3726 N N . ALA A 1 451 ? -13.840 -25.463 6.298 1.00 96.12 451 ALA A N 1
ATOM 3727 C CA . ALA A 1 451 ? -12.683 -24.788 6.871 1.00 96.12 451 ALA A CA 1
ATOM 3728 C C . ALA A 1 451 ? -11.502 -25.035 5.926 1.00 96.12 451 ALA A C 1
ATOM 3730 O O . ALA A 1 451 ? -10.892 -26.112 5.999 1.00 96.12 451 ALA A O 1
ATOM 3731 N N . PRO A 1 452 ? -11.230 -24.111 4.992 1.00 96.44 452 PRO A N 1
ATOM 3732 C CA . PRO A 1 452 ? -10.160 -24.292 4.034 1.00 96.44 452 PRO A CA 1
ATOM 3733 C C . PRO A 1 452 ? -8.782 -24.260 4.719 1.00 96.44 452 PRO A C 1
ATOM 3735 O O . PRO A 1 452 ? -8.574 -23.741 5.824 1.00 96.44 452 PRO A O 1
ATOM 3738 N N . PHE A 1 453 ? -7.831 -24.893 4.047 1.00 95.62 453 PHE A N 1
ATOM 3739 C CA . PHE A 1 453 ? -6.402 -24.867 4.358 1.00 95.62 453 PHE A CA 1
ATOM 3740 C C . PHE A 1 453 ? -5.627 -24.770 3.041 1.00 95.62 453 PHE A C 1
ATOM 3742 O O . PHE A 1 453 ? -6.157 -25.169 2.008 1.00 95.62 453 PHE A O 1
ATOM 3749 N N . GLY A 1 454 ? -4.387 -24.269 3.039 1.00 94.19 454 GLY A N 1
ATOM 3750 C CA . GLY A 1 454 ? -3.731 -23.762 1.816 1.00 94.19 454 GLY A CA 1
ATOM 3751 C C . GLY A 1 454 ? -3.826 -24.653 0.562 1.00 94.19 454 GLY A C 1
ATOM 3752 O O . GLY A 1 454 ? -4.083 -24.153 -0.529 1.00 94.19 454 GLY A O 1
ATOM 3753 N N . LEU A 1 455 ? -3.724 -25.981 0.707 1.00 94.94 455 LEU A N 1
ATOM 3754 C CA . LEU A 1 455 ? -3.800 -26.942 -0.408 1.00 94.94 455 LEU A CA 1
ATOM 3755 C C . LEU A 1 455 ? -5.219 -27.148 -0.987 1.00 94.94 455 LEU A C 1
ATOM 3757 O O . LEU A 1 455 ? -5.371 -27.706 -2.070 1.00 94.94 455 LEU A O 1
ATOM 3761 N N . THR A 1 456 ? -6.266 -26.714 -0.283 1.00 95.00 456 THR A N 1
ATOM 3762 C CA . THR A 1 456 ? -7.657 -26.740 -0.780 1.00 95.00 456 THR A CA 1
ATOM 3763 C C . THR A 1 456 ? -7.891 -25.780 -1.945 1.00 95.00 456 THR A C 1
ATOM 3765 O O . THR A 1 456 ? -8.811 -26.015 -2.723 1.00 95.00 456 THR A O 1
ATOM 3768 N N . SER A 1 457 ? -7.010 -24.789 -2.129 1.00 93.75 457 SER A N 1
ATOM 3769 C CA . SER A 1 457 ? -7.022 -23.841 -3.256 1.00 93.75 457 SER A CA 1
ATOM 3770 C C . SER A 1 457 ? -7.093 -24.501 -4.638 1.00 93.75 457 SER A C 1
ATOM 3772 O O . SER A 1 457 ? -7.674 -23.930 -5.550 1.00 93.75 457 SER A O 1
ATOM 3774 N N . ILE A 1 458 ? -6.542 -25.710 -4.783 1.00 92.81 458 ILE A N 1
ATOM 3775 C CA . ILE A 1 458 ? -6.531 -26.496 -6.031 1.00 92.81 458 ILE A CA 1
ATOM 3776 C C . ILE A 1 458 ? -7.280 -27.838 -5.883 1.00 92.81 458 ILE A C 1
ATOM 3778 O O . ILE A 1 458 ? -7.187 -28.744 -6.716 1.00 92.81 458 ILE A O 1
ATOM 3782 N N . TYR A 1 459 ? -8.021 -28.021 -4.787 1.00 95.56 459 TYR A N 1
ATOM 3783 C CA . TYR A 1 459 ? -8.866 -29.198 -4.596 1.00 95.56 459 TYR A CA 1
ATOM 3784 C C . TYR A 1 459 ? -10.202 -29.000 -5.318 1.00 95.56 459 TYR A C 1
ATOM 3786 O O . TYR A 1 459 ? -11.241 -28.786 -4.707 1.00 95.56 459 TYR A O 1
ATOM 3794 N N . THR A 1 460 ? -10.164 -29.034 -6.642 1.00 95.88 460 THR A N 1
ATOM 3795 C CA . THR A 1 460 ? -11.266 -28.617 -7.517 1.00 95.88 460 THR A CA 1
ATOM 3796 C C . THR A 1 460 ? -11.601 -29.708 -8.528 1.00 95.88 460 THR A C 1
ATOM 3798 O O . THR A 1 460 ? -10.798 -30.599 -8.832 1.00 95.88 460 THR A O 1
ATOM 3801 N N . HIS A 1 461 ? -12.810 -29.650 -9.085 1.00 96.56 461 HIS A N 1
ATOM 3802 C CA . HIS A 1 461 ? -13.155 -30.484 -10.231 1.00 96.56 461 HIS A CA 1
ATOM 3803 C C . HIS A 1 461 ? -12.364 -30.014 -11.477 1.00 96.56 461 HIS A C 1
ATOM 3805 O O . HIS A 1 461 ? -12.330 -28.811 -11.727 1.00 96.56 461 HIS A O 1
ATOM 3811 N N . PRO A 1 462 ? -11.811 -30.901 -12.337 1.00 94.75 462 PRO A N 1
ATOM 3812 C CA . PRO A 1 462 ? -10.955 -30.492 -13.467 1.00 94.75 462 PRO A CA 1
ATOM 3813 C C . PRO A 1 462 ? -11.576 -29.458 -14.424 1.00 94.75 462 PRO A C 1
ATOM 3815 O O . PRO A 1 462 ? -10.889 -28.599 -14.975 1.00 94.75 462 PRO A O 1
ATOM 3818 N N . PHE A 1 463 ? -12.895 -29.524 -14.623 1.00 94.62 463 PHE A N 1
ATOM 3819 C CA . PHE A 1 463 ? -13.626 -28.533 -15.422 1.00 94.62 463 PHE A CA 1
ATOM 3820 C C . PHE A 1 463 ? -13.688 -27.149 -14.757 1.00 94.62 463 PHE A C 1
ATOM 3822 O O . PHE A 1 463 ? -13.567 -26.142 -15.444 1.00 94.62 463 PHE A O 1
ATOM 3829 N N . GLU A 1 464 ? -13.862 -27.092 -13.436 1.00 95.56 464 GLU A N 1
ATOM 3830 C CA . GLU A 1 464 ? -13.762 -25.832 -12.695 1.00 95.56 464 GLU A CA 1
ATOM 3831 C C . GLU A 1 464 ? -12.346 -25.284 -12.785 1.00 95.56 464 GLU A C 1
ATOM 3833 O O . GLU A 1 464 ? -12.196 -24.121 -13.143 1.00 95.56 464 GLU A O 1
ATOM 3838 N N . GLU A 1 465 ? -11.340 -26.141 -12.575 1.00 95.00 465 GLU A N 1
ATOM 3839 C CA . GLU A 1 465 ? -9.931 -25.756 -12.681 1.00 95.00 465 GLU A CA 1
ATOM 3840 C C . GLU A 1 465 ? -9.642 -25.123 -14.049 1.00 95.00 465 GLU A C 1
ATOM 3842 O O . GLU A 1 465 ? -9.025 -24.071 -14.152 1.00 95.00 465 GLU A O 1
ATOM 3847 N N . THR A 1 466 ? -10.193 -25.699 -15.119 1.00 94.06 466 THR A N 1
ATOM 3848 C CA . THR A 1 466 ? -10.059 -25.145 -16.472 1.00 94.06 466 THR A CA 1
ATOM 3849 C C . THR A 1 466 ? -10.669 -23.743 -16.601 1.00 94.06 466 THR A C 1
ATOM 3851 O O . THR A 1 466 ? -10.068 -22.869 -17.226 1.00 94.06 466 THR A O 1
ATOM 3854 N N . LEU A 1 467 ? -11.847 -23.503 -16.015 1.00 94.56 467 LEU A N 1
ATOM 3855 C CA . LEU A 1 467 ? -12.522 -22.203 -16.077 1.00 94.56 467 LEU A CA 1
ATOM 3856 C C . LEU A 1 467 ? -11.804 -21.131 -15.249 1.00 94.56 467 LEU A C 1
ATOM 3858 O O . LEU A 1 467 ? -11.647 -20.006 -15.723 1.00 94.56 467 LEU A O 1
ATOM 3862 N N . VAL A 1 468 ? -11.348 -21.466 -14.039 1.00 94.25 468 VAL A N 1
ATOM 3863 C CA . VAL A 1 468 ? -10.608 -20.514 -13.194 1.00 94.25 468 VAL A CA 1
ATOM 3864 C C . VAL A 1 468 ? -9.221 -20.226 -13.770 1.00 94.25 468 VAL A C 1
ATOM 3866 O O . VAL A 1 468 ? -8.793 -19.075 -13.768 1.00 94.25 468 VAL A O 1
ATOM 3869 N N . MET A 1 469 ? -8.557 -21.213 -14.383 1.00 92.56 469 MET A N 1
ATOM 3870 C CA . MET A 1 469 ? -7.302 -20.992 -15.111 1.00 92.56 469 MET A CA 1
ATOM 3871 C C . MET A 1 469 ? -7.499 -20.113 -16.352 1.00 92.56 469 MET A C 1
ATOM 3873 O O . MET A 1 469 ? -6.648 -19.272 -16.645 1.00 92.56 469 MET A O 1
ATOM 3877 N N . ALA A 1 470 ? -8.630 -20.241 -17.054 1.00 90.38 470 ALA A N 1
ATOM 3878 C CA . ALA A 1 470 ? -8.974 -19.342 -18.154 1.00 90.38 470 ALA A CA 1
ATOM 3879 C C . ALA A 1 470 ? -9.159 -17.886 -17.678 1.00 90.38 470 ALA A C 1
ATOM 3881 O O . ALA A 1 470 ? -8.701 -16.963 -18.352 1.00 90.38 470 ALA A O 1
ATOM 3882 N N . ALA A 1 471 ? -9.768 -17.675 -16.505 1.00 91.12 471 ALA A N 1
ATOM 3883 C CA . ALA A 1 471 ? -9.856 -16.353 -15.878 1.00 91.12 471 ALA A CA 1
ATOM 3884 C C . ALA A 1 471 ? -8.480 -15.829 -15.424 1.00 91.12 471 ALA A C 1
ATOM 3886 O O . ALA A 1 471 ? -8.170 -14.659 -15.621 1.00 91.12 471 ALA A O 1
ATOM 3887 N N . MET A 1 472 ? -7.616 -16.695 -14.883 1.00 92.69 472 MET A N 1
ATOM 3888 C CA . MET A 1 472 ? -6.258 -16.318 -14.477 1.00 92.69 472 MET A CA 1
ATOM 3889 C C . MET A 1 472 ? -5.393 -15.863 -15.661 1.00 92.69 472 MET A C 1
ATOM 3891 O O . MET A 1 472 ? -4.598 -14.930 -15.529 1.00 92.69 472 MET A O 1
ATOM 3895 N N . ILE A 1 473 ? -5.486 -16.549 -16.803 1.00 91.44 473 ILE A N 1
ATOM 3896 C CA . ILE A 1 473 ? -4.609 -16.299 -17.954 1.00 91.44 473 ILE A CA 1
ATOM 3897 C C . ILE A 1 473 ? -5.110 -15.162 -18.855 1.00 91.44 473 ILE A C 1
ATOM 3899 O O . ILE A 1 473 ? -4.328 -14.628 -19.640 1.00 91.44 473 ILE A O 1
ATOM 3903 N N . SER A 1 474 ? -6.372 -14.733 -18.725 1.00 87.75 474 SER A N 1
ATOM 3904 C CA . SER A 1 474 ? -6.936 -13.678 -19.577 1.00 87.75 474 SER A CA 1
ATOM 3905 C C . SER A 1 474 ? -6.172 -12.358 -19.465 1.00 87.75 474 SER A C 1
ATOM 3907 O O . SER A 1 474 ? -5.874 -11.743 -20.485 1.00 87.75 474 SER A O 1
ATOM 3909 N N . GLY A 1 475 ? -5.799 -11.944 -18.250 1.00 88.50 475 GLY A N 1
ATOM 3910 C CA . GLY A 1 475 ? -5.002 -10.735 -18.024 1.00 88.50 475 GLY A CA 1
ATOM 3911 C C . GLY A 1 475 ? -3.652 -10.785 -18.750 1.00 88.50 475 GLY A C 1
ATOM 3912 O O . GLY A 1 475 ? -3.382 -9.927 -19.594 1.00 88.50 475 GLY A O 1
ATOM 3913 N N . PRO A 1 476 ? -2.814 -11.805 -18.502 1.00 92.25 476 PRO A N 1
ATOM 3914 C CA . PRO A 1 476 ? -1.526 -11.911 -19.172 1.00 92.25 476 PRO A CA 1
ATOM 3915 C C . PRO A 1 476 ? -1.586 -11.991 -20.691 1.00 92.25 476 PRO A C 1
ATOM 3917 O O . PRO A 1 476 ? -0.740 -11.392 -21.347 1.00 92.25 476 PRO A O 1
ATOM 3920 N N . LEU A 1 477 ? -2.583 -12.674 -21.262 1.00 88.25 477 LEU A N 1
ATOM 3921 C CA . LEU A 1 477 ? -2.753 -12.731 -22.718 1.00 88.25 477 LEU A CA 1
ATOM 3922 C C . LEU A 1 477 ? -3.052 -11.351 -23.324 1.00 88.25 477 LEU A C 1
ATOM 3924 O O . LEU A 1 477 ? -2.700 -11.083 -24.472 1.00 88.25 477 LEU A O 1
ATOM 3928 N N . LEU A 1 478 ? -3.684 -10.456 -22.563 1.00 84.25 478 LEU A N 1
ATOM 3929 C CA . LEU A 1 478 ? -3.974 -9.096 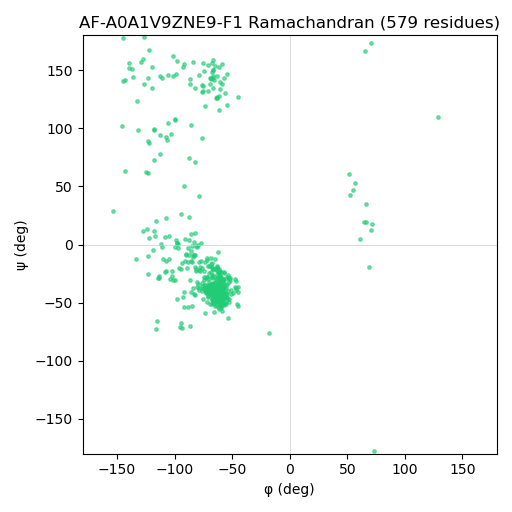-23.010 1.00 84.25 478 LEU A CA 1
ATOM 3930 C C . LEU A 1 478 ? -2.773 -8.159 -22.817 1.00 84.25 478 LEU A C 1
ATOM 3932 O O . LEU A 1 478 ? -2.466 -7.355 -23.704 1.00 84.25 478 LEU A O 1
ATOM 3936 N N . PHE A 1 479 ? -2.090 -8.257 -21.672 1.00 87.81 479 PHE A N 1
ATOM 3937 C CA . PHE A 1 479 ? -1.182 -7.204 -21.208 1.00 87.81 479 PHE A CA 1
ATOM 3938 C C . PHE A 1 479 ? 0.298 -7.596 -21.158 1.00 87.81 479 PHE A C 1
ATOM 3940 O O . PHE A 1 479 ? 1.153 -6.721 -21.314 1.00 87.81 479 PHE A O 1
ATOM 3947 N N . CYS A 1 480 ? 0.637 -8.869 -20.946 1.00 91.25 480 CYS A N 1
ATOM 3948 C CA . CYS A 1 480 ? 2.030 -9.293 -20.831 1.00 91.25 480 CYS A CA 1
ATOM 3949 C C . CYS A 1 480 ? 2.661 -9.487 -22.216 1.00 91.25 480 CYS A C 1
ATOM 3951 O O . CYS A 1 480 ? 2.081 -10.105 -23.102 1.00 91.25 480 CYS A O 1
ATOM 3953 N N . ARG A 1 481 ? 3.885 -8.974 -22.386 1.00 92.00 481 ARG A N 1
ATOM 3954 C CA . ARG A 1 481 ? 4.688 -9.116 -23.620 1.00 92.00 481 ARG A CA 1
ATOM 3955 C C . ARG A 1 481 ? 6.041 -9.780 -23.391 1.00 92.00 481 ARG A C 1
ATOM 3957 O O . ARG A 1 481 ? 6.847 -9.875 -24.303 1.00 92.00 481 ARG A O 1
ATOM 3964 N N . HIS A 1 482 ? 6.287 -10.238 -22.168 1.00 95.75 482 HIS A N 1
ATOM 3965 C CA . HIS A 1 482 ? 7.478 -10.993 -21.820 1.00 95.75 482 HIS A CA 1
ATOM 3966 C C . HIS A 1 482 ? 7.122 -12.078 -20.799 1.00 95.75 482 HIS A C 1
ATOM 3968 O O . HIS A 1 482 ? 6.322 -11.835 -19.887 1.00 95.75 482 HIS A O 1
ATOM 3974 N N . ILE A 1 483 ? 7.726 -13.261 -20.922 1.00 96.44 483 ILE A N 1
ATOM 3975 C CA . ILE A 1 483 ? 7.434 -14.425 -20.072 1.00 96.44 483 ILE A CA 1
ATOM 3976 C C . ILE A 1 483 ? 7.718 -14.152 -18.589 1.00 96.44 483 ILE A C 1
ATOM 3978 O O . ILE A 1 483 ? 7.007 -14.645 -17.720 1.00 96.44 483 ILE A O 1
ATOM 3982 N N . LEU A 1 484 ? 8.699 -13.292 -18.291 1.00 96.06 484 LEU A N 1
ATOM 3983 C CA . LEU A 1 484 ? 8.980 -12.837 -16.925 1.00 96.06 484 LEU A CA 1
ATOM 3984 C C . LEU A 1 484 ? 7.774 -12.127 -16.290 1.00 96.06 484 LEU A C 1
ATOM 3986 O O . LEU A 1 484 ? 7.439 -12.421 -15.146 1.00 96.06 484 LEU A O 1
ATOM 3990 N N . SER A 1 485 ? 7.093 -11.235 -17.018 1.00 95.75 485 SER A N 1
ATOM 3991 C CA . SER A 1 485 ? 5.885 -10.572 -16.508 1.00 95.75 485 SER A CA 1
ATOM 3992 C C . SER A 1 485 ? 4.778 -11.583 -16.216 1.00 95.75 485 SER A C 1
ATOM 3994 O O . SER A 1 485 ? 4.111 -11.493 -15.185 1.00 95.75 485 SER A O 1
ATOM 3996 N N . PHE A 1 486 ? 4.624 -12.578 -17.097 1.00 96.06 486 PHE A N 1
ATOM 3997 C CA . PHE A 1 486 ? 3.697 -13.686 -16.886 1.00 96.06 486 PHE A CA 1
ATOM 3998 C C . PHE A 1 486 ? 4.063 -14.495 -15.634 1.00 96.06 486 PHE A C 1
ATOM 4000 O O . PHE A 1 486 ? 3.182 -14.787 -14.831 1.00 96.06 486 PHE A O 1
ATOM 4007 N N . TRP A 1 487 ? 5.344 -14.808 -15.408 1.00 97.31 487 TRP A N 1
ATOM 4008 C CA . TRP A 1 487 ? 5.793 -15.511 -14.201 1.00 97.31 487 TRP A CA 1
ATOM 4009 C C . TRP A 1 487 ? 5.575 -14.707 -12.922 1.00 97.31 487 TRP A C 1
ATOM 4011 O O . TRP A 1 487 ? 5.190 -15.297 -11.914 1.00 97.31 487 TRP A O 1
ATOM 4021 N N . VAL A 1 488 ? 5.781 -13.387 -12.945 1.00 97.00 488 VAL A N 1
ATOM 4022 C CA . VAL A 1 488 ? 5.507 -12.513 -11.792 1.00 97.00 488 VAL A CA 1
ATOM 4023 C C . VAL A 1 488 ? 4.017 -12.525 -11.453 1.00 97.00 488 VAL A C 1
ATOM 4025 O O . VAL A 1 488 ? 3.662 -12.793 -10.305 1.00 97.00 488 VAL A O 1
ATOM 4028 N N . TRP A 1 489 ? 3.144 -12.331 -12.447 1.00 96.75 489 TRP A N 1
ATOM 4029 C CA . TRP A 1 489 ? 1.694 -12.448 -12.266 1.00 96.75 489 TRP A CA 1
ATOM 4030 C C . TRP A 1 489 ? 1.281 -13.831 -11.754 1.00 96.75 489 TRP A C 1
ATOM 4032 O O . TRP A 1 489 ? 0.571 -13.936 -10.759 1.00 96.75 489 TRP A O 1
ATOM 4042 N N . MET A 1 490 ? 1.746 -14.894 -12.410 1.00 96.00 490 MET A N 1
ATOM 4043 C CA . MET A 1 490 ? 1.403 -16.271 -12.066 1.00 96.00 490 MET A CA 1
ATOM 4044 C C . MET A 1 490 ? 1.847 -16.615 -10.641 1.00 96.00 490 MET A C 1
ATOM 4046 O O . MET A 1 490 ? 1.093 -17.239 -9.901 1.00 96.00 490 MET A O 1
ATOM 4050 N N . SER A 1 491 ? 3.046 -16.185 -10.237 1.00 97.38 491 SER A N 1
ATOM 4051 C CA . SER A 1 491 ? 3.544 -16.393 -8.873 1.00 97.38 491 SER A CA 1
ATOM 4052 C C . SER A 1 491 ? 2.674 -15.662 -7.857 1.00 97.38 491 SER A C 1
ATOM 4054 O O . SER A 1 491 ? 2.242 -16.269 -6.881 1.00 97.38 491 SER A O 1
ATOM 4056 N N . TYR A 1 492 ? 2.364 -14.388 -8.116 1.00 95.81 492 TYR A N 1
ATOM 4057 C CA . TYR A 1 492 ? 1.473 -13.606 -7.263 1.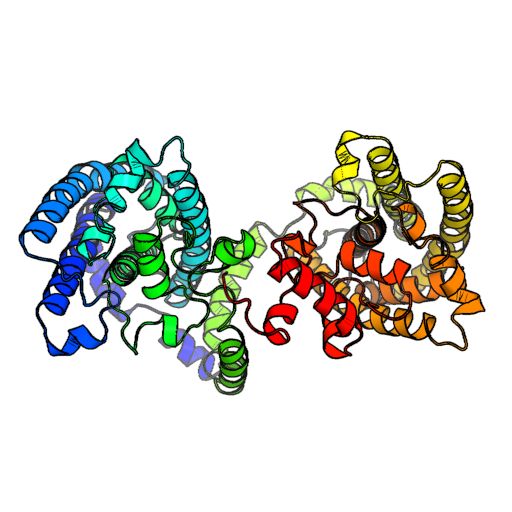00 95.81 492 TYR A CA 1
ATOM 4058 C C . TYR A 1 492 ? 0.093 -14.261 -7.135 1.00 95.81 492 TYR A C 1
ATOM 4060 O O . TYR A 1 492 ? -0.353 -14.506 -6.017 1.00 95.81 492 TYR A O 1
ATOM 4068 N N . ARG A 1 493 ? -0.552 -14.617 -8.257 1.00 95.44 493 ARG A N 1
ATOM 4069 C CA . ARG A 1 493 ? -1.872 -15.258 -8.244 1.00 95.44 493 ARG A CA 1
ATOM 4070 C C . ARG A 1 493 ? -1.836 -16.563 -7.458 1.00 95.44 493 ARG A C 1
ATOM 4072 O O . ARG A 1 493 ? -2.671 -16.733 -6.584 1.00 95.44 493 ARG A O 1
ATOM 4079 N N . ILE A 1 494 ? -0.905 -17.475 -7.732 1.00 96.06 494 ILE A N 1
ATOM 4080 C CA . ILE A 1 494 ? -0.882 -18.774 -7.042 1.00 96.06 494 ILE A CA 1
ATOM 4081 C C . ILE A 1 494 ? -0.747 -18.580 -5.526 1.00 96.06 494 ILE A C 1
ATOM 4083 O O . ILE A 1 494 ? -1.484 -19.195 -4.757 1.00 96.06 494 ILE A O 1
ATOM 4087 N N . LEU A 1 495 ? 0.166 -17.706 -5.094 1.00 95.31 495 LEU A N 1
ATOM 4088 C CA . LEU A 1 495 ? 0.390 -17.445 -3.673 1.00 95.31 495 LEU A CA 1
ATOM 4089 C C . LEU A 1 495 ? -0.808 -16.754 -3.013 1.00 95.31 495 LEU A C 1
ATOM 4091 O O . LEU A 1 495 ? -1.159 -17.115 -1.894 1.00 95.31 495 LEU A O 1
ATOM 4095 N N . GLU A 1 496 ? -1.463 -15.817 -3.699 1.00 94.88 496 GLU A N 1
ATOM 4096 C CA . GLU A 1 496 ? -2.670 -15.161 -3.192 1.00 94.88 496 GLU A CA 1
ATOM 4097 C C . GLU A 1 496 ? -3.833 -16.152 -3.052 1.00 94.88 496 GLU A C 1
ATOM 4099 O O . GLU A 1 496 ? -4.475 -16.171 -2.007 1.00 94.88 496 GLU A O 1
ATOM 4104 N N . THR A 1 497 ? -4.055 -17.055 -4.022 1.00 95.12 497 THR A N 1
ATOM 4105 C CA . THR A 1 497 ? -5.108 -18.078 -3.888 1.00 95.12 497 THR A CA 1
ATOM 4106 C C . THR A 1 497 ? -4.829 -18.962 -2.676 1.00 95.12 497 THR A C 1
ATOM 4108 O O . THR A 1 497 ? -5.742 -19.283 -1.918 1.00 95.12 497 THR A O 1
ATOM 4111 N N . ILE A 1 498 ? -3.571 -19.356 -2.464 1.00 96.56 498 ILE A N 1
ATOM 4112 C CA . ILE A 1 498 ? -3.183 -20.152 -1.296 1.00 96.56 498 ILE A CA 1
ATOM 4113 C C . ILE A 1 498 ? -3.418 -19.369 0.001 1.00 96.56 498 ILE A C 1
ATOM 4115 O O . ILE A 1 498 ? -3.938 -19.952 0.951 1.00 96.56 498 ILE A O 1
ATOM 4119 N N . ASP A 1 499 ? -3.086 -18.075 0.047 1.00 95.12 499 ASP A N 1
ATOM 4120 C CA . ASP A 1 499 ? -3.345 -17.204 1.203 1.00 95.12 499 ASP A CA 1
ATOM 4121 C C . ASP A 1 499 ? -4.844 -17.128 1.516 1.00 95.12 499 ASP A C 1
ATOM 4123 O O . ASP A 1 499 ? -5.244 -17.416 2.646 1.00 95.12 499 ASP A O 1
ATOM 4127 N N . ALA A 1 500 ? -5.682 -16.879 0.504 1.00 95.06 500 ALA A N 1
ATOM 4128 C CA . ALA A 1 500 ? -7.137 -16.822 0.638 1.00 95.06 500 ALA A CA 1
ATOM 4129 C C . ALA A 1 500 ? -7.743 -18.131 1.186 1.00 95.06 500 ALA A C 1
ATOM 4131 O O . ALA A 1 500 ? -8.728 -18.103 1.921 1.00 95.06 500 ALA A O 1
ATOM 4132 N N . HIS A 1 501 ? -7.128 -19.282 0.887 1.00 96.69 501 HIS A N 1
ATOM 4133 C CA . HIS A 1 501 ? -7.548 -20.601 1.380 1.00 96.69 501 HIS A CA 1
ATOM 4134 C C . HIS A 1 501 ? -6.770 -21.079 2.604 1.00 96.69 501 HIS A C 1
ATOM 4136 O O . HIS A 1 501 ? -7.046 -22.157 3.125 1.00 96.69 501 HIS A O 1
ATOM 4142 N N . SER A 1 502 ? -5.774 -20.334 3.078 1.00 95.25 502 SER A N 1
ATOM 4143 C CA . SER A 1 502 ? -4.909 -20.774 4.177 1.00 95.25 502 SER A CA 1
ATOM 4144 C C . SER A 1 502 ? -5.710 -21.024 5.460 1.00 95.25 502 SER A C 1
ATOM 4146 O O . SER A 1 502 ? -5.332 -21.849 6.298 1.00 95.25 502 SER A O 1
ATOM 4148 N N . GLY A 1 503 ? -6.839 -20.319 5.595 1.00 94.81 503 GLY A N 1
ATOM 4149 C CA . GLY A 1 503 ? -7.657 -20.221 6.795 1.00 94.81 503 GLY A CA 1
ATOM 4150 C C . GLY A 1 503 ? -6.917 -19.532 7.947 1.00 94.81 503 GLY A C 1
ATOM 4151 O O . GLY A 1 503 ? -7.279 -19.722 9.110 1.00 94.81 503 GLY A O 1
ATOM 4152 N N . TYR A 1 504 ? -5.862 -18.779 7.635 1.00 94.12 504 TYR A N 1
ATOM 4153 C CA . TYR A 1 504 ? -5.154 -17.908 8.557 1.00 94.12 504 TYR A CA 1
ATOM 4154 C C . TYR A 1 504 ? -5.493 -16.451 8.284 1.00 94.12 504 TYR A C 1
ATOM 4156 O O . TYR A 1 504 ? -5.668 -16.033 7.145 1.00 94.12 504 TYR A O 1
ATOM 4164 N N . ASP A 1 505 ? -5.524 -15.675 9.355 1.00 93.69 505 ASP A N 1
ATOM 4165 C CA . ASP A 1 505 ? -5.647 -14.233 9.305 1.00 93.69 505 ASP A CA 1
ATOM 4166 C C . ASP A 1 505 ? -4.586 -13.620 10.223 1.00 93.69 505 ASP A C 1
ATOM 4168 O O . ASP A 1 505 ? -4.701 -13.607 11.452 1.00 93.69 505 ASP A O 1
ATOM 4172 N N . PHE A 1 506 ? -3.478 -13.202 9.613 1.00 87.38 506 PHE A N 1
ATOM 4173 C CA . PHE A 1 506 ? -2.343 -12.634 10.323 1.00 87.38 506 PHE A CA 1
ATOM 4174 C C . PHE A 1 506 ? -2.464 -11.109 10.400 1.00 87.38 506 PHE A C 1
ATOM 4176 O O . PHE A 1 506 ? -3.011 -10.484 9.496 1.00 87.38 506 PHE A O 1
ATOM 4183 N N . PRO A 1 507 ? -1.832 -10.458 11.394 1.00 82.12 507 PRO A N 1
ATOM 4184 C CA . PRO A 1 507 ? -1.809 -8.995 11.479 1.00 82.12 507 PRO A CA 1
ATOM 4185 C C . PRO A 1 507 ? -1.232 -8.294 10.238 1.00 82.12 507 PRO A C 1
ATOM 4187 O O . PRO A 1 507 ? -1.532 -7.130 10.004 1.00 82.12 507 PRO A O 1
ATOM 4190 N N . ILE A 1 508 ? -0.401 -8.997 9.460 1.00 79.44 508 ILE A N 1
ATOM 4191 C CA . ILE A 1 508 ? 0.232 -8.505 8.228 1.00 79.44 508 ILE A CA 1
ATOM 4192 C C . ILE A 1 508 ? -0.486 -8.952 6.944 1.00 79.44 508 ILE A C 1
ATOM 4194 O O . ILE A 1 508 ? 0.021 -8.696 5.854 1.00 79.44 508 ILE A O 1
ATOM 4198 N N . SER A 1 509 ? -1.620 -9.656 7.045 1.00 80.69 509 SER A N 1
ATOM 4199 C CA . SER A 1 509 ? -2.371 -10.114 5.872 1.00 80.69 509 SER A CA 1
ATOM 4200 C C . SER A 1 509 ? -2.798 -8.925 5.006 1.00 80.69 509 SER A C 1
ATOM 4202 O O . SER A 1 509 ? -3.238 -7.896 5.519 1.00 80.69 509 SER A O 1
ATOM 4204 N N . LEU A 1 510 ? -2.689 -9.065 3.679 1.00 80.94 510 LEU A N 1
ATOM 4205 C CA . LEU A 1 510 ? -2.819 -7.943 2.737 1.00 80.94 510 LEU A CA 1
ATOM 4206 C C . LEU A 1 510 ? -4.150 -7.190 2.851 1.00 80.94 510 LEU A C 1
ATOM 4208 O O . LEU A 1 510 ? -4.158 -5.967 2.750 1.00 80.94 510 LEU A O 1
ATOM 4212 N N . HIS A 1 511 ? -5.254 -7.888 3.126 1.00 82.56 511 HIS A N 1
ATOM 4213 C CA . HIS A 1 511 ? -6.571 -7.266 3.299 1.00 82.56 511 HIS A CA 1
ATOM 4214 C C . HIS A 1 511 ? -6.667 -6.318 4.506 1.00 82.56 511 HIS A C 1
ATOM 4216 O O . HIS A 1 511 ? -7.511 -5.428 4.516 1.00 82.56 511 HIS A O 1
ATOM 4222 N N . ARG A 1 512 ? -5.782 -6.461 5.503 1.00 79.19 512 ARG A N 1
ATOM 4223 C CA . ARG A 1 512 ? -5.679 -5.531 6.641 1.00 79.19 512 ARG A CA 1
ATOM 4224 C C . ARG A 1 512 ? -4.870 -4.280 6.310 1.00 79.19 512 ARG A C 1
ATOM 4226 O O . ARG A 1 512 ? -5.024 -3.262 6.973 1.00 79.19 512 ARG A O 1
ATOM 4233 N N . VAL A 1 513 ? -4.002 -4.361 5.301 1.00 75.69 513 VAL A N 1
ATOM 4234 C CA . VAL A 1 513 ? -3.151 -3.250 4.847 1.00 75.69 513 VAL A CA 1
ATOM 4235 C C . VAL A 1 513 ? -3.835 -2.459 3.733 1.00 75.69 513 VAL A C 1
ATOM 4237 O O . VAL A 1 513 ? -3.773 -1.233 3.707 1.00 75.69 513 VAL A O 1
ATOM 4240 N N . ILE A 1 514 ? -4.496 -3.159 2.811 1.00 78.25 514 ILE A N 1
ATOM 4241 C CA . ILE A 1 514 ? -5.158 -2.597 1.636 1.00 78.25 514 ILE A CA 1
ATOM 4242 C C . ILE A 1 514 ? -6.660 -2.908 1.755 1.00 78.25 514 ILE A C 1
ATOM 4244 O O . ILE A 1 514 ? -7.081 -4.011 1.390 1.00 78.25 514 ILE A O 1
ATOM 4248 N N . PRO A 1 515 ? -7.488 -1.951 2.230 1.00 79.50 515 PRO A N 1
ATOM 4249 C CA . PRO A 1 515 ? -8.888 -2.172 2.614 1.00 79.50 515 PRO A CA 1
ATOM 4250 C C . PRO A 1 515 ? -9.834 -2.238 1.401 1.00 79.50 515 PRO A C 1
ATOM 4252 O O . PRO A 1 515 ? -10.906 -1.649 1.392 1.00 79.50 515 PRO A O 1
ATOM 4255 N N . ILE A 1 516 ? -9.423 -2.919 0.338 1.00 84.94 516 ILE A N 1
ATOM 4256 C CA . ILE A 1 516 ? -10.254 -3.305 -0.812 1.00 84.94 516 ILE A CA 1
ATOM 4257 C C . ILE A 1 516 ? -10.023 -4.776 -1.184 1.00 84.94 516 ILE A C 1
ATOM 4259 O O . ILE A 1 516 ? -10.793 -5.338 -1.959 1.00 84.94 516 ILE A O 1
ATOM 4263 N N . ILE A 1 517 ? -8.978 -5.408 -0.638 1.00 88.12 517 ILE A N 1
ATOM 4264 C CA . ILE A 1 517 ? -8.665 -6.812 -0.894 1.00 88.12 517 ILE A CA 1
ATOM 4265 C C . ILE A 1 517 ? -9.641 -7.704 -0.114 1.00 88.12 517 ILE A C 1
ATOM 4267 O O . ILE A 1 517 ? -9.930 -7.440 1.050 1.00 88.12 517 ILE A O 1
ATOM 4271 N N . SER A 1 518 ? -10.144 -8.756 -0.763 1.00 89.88 518 SER A N 1
ATOM 4272 C CA . SER A 1 518 ? -11.130 -9.695 -0.212 1.00 89.88 518 SER A CA 1
ATOM 4273 C C . SER A 1 518 ? -10.557 -10.485 0.975 1.00 89.88 518 SER A C 1
ATOM 4275 O O . SER A 1 518 ? -11.112 -10.456 2.076 1.00 89.88 518 SER A O 1
ATOM 4277 N N . GLY A 1 519 ? -9.393 -11.113 0.769 1.00 91.94 519 GLY A N 1
ATOM 4278 C CA . GLY A 1 519 ? -8.615 -11.797 1.802 1.00 91.94 519 GLY A CA 1
ATOM 4279 C C . GLY A 1 519 ? -9.224 -13.101 2.336 1.00 91.94 519 GLY A C 1
ATOM 4280 O O . GLY A 1 519 ? -10.363 -13.474 2.050 1.00 91.94 519 GLY A O 1
ATOM 4281 N N . ALA A 1 520 ? -8.446 -13.790 3.176 1.00 94.56 520 ALA A N 1
ATOM 4282 C CA . ALA A 1 520 ? -8.783 -15.118 3.687 1.00 94.56 520 ALA A CA 1
ATOM 4283 C C . ALA A 1 520 ? -10.061 -15.170 4.539 1.00 94.56 520 ALA A C 1
ATOM 4285 O O . ALA A 1 520 ? -10.803 -16.137 4.453 1.00 94.56 520 ALA A O 1
ATOM 4286 N N . VAL A 1 521 ? -10.371 -14.141 5.337 1.00 95.12 521 VAL A N 1
ATOM 4287 C CA . VAL A 1 521 ? -11.565 -14.135 6.215 1.00 95.12 521 VAL A CA 1
ATOM 4288 C C . VAL A 1 521 ? -12.861 -14.222 5.416 1.00 95.12 521 VAL A C 1
ATOM 4290 O O . VAL A 1 521 ? -13.804 -14.923 5.785 1.00 95.12 521 VAL A O 1
ATOM 4293 N N . ARG A 1 522 ? -12.909 -13.482 4.312 1.00 95.31 522 ARG A N 1
ATOM 4294 C CA . ARG A 1 522 ? -14.081 -13.374 3.451 1.00 95.31 522 ARG A CA 1
ATOM 4295 C C . ARG A 1 522 ? -14.278 -14.645 2.631 1.00 95.31 522 ARG A C 1
ATOM 4297 O O . ARG A 1 522 ? -15.416 -15.101 2.498 1.00 95.31 522 ARG A O 1
ATOM 4304 N N . HIS A 1 523 ? -13.180 -15.235 2.160 1.00 96.62 523 HIS A N 1
ATOM 4305 C CA . HIS A 1 523 ? -13.191 -16.510 1.444 1.00 96.62 523 HIS A CA 1
ATOM 4306 C C . HIS A 1 523 ? -13.442 -17.713 2.372 1.00 96.62 523 HIS A C 1
ATOM 4308 O O . HIS A 1 523 ? -14.180 -18.628 2.031 1.00 96.62 523 HIS A O 1
ATOM 4314 N N . ASP A 1 524 ? -12.947 -17.697 3.606 1.00 97.00 524 ASP A N 1
ATOM 4315 C CA . ASP A 1 524 ? -13.276 -18.711 4.618 1.00 97.00 524 ASP A CA 1
ATOM 4316 C C . ASP A 1 524 ? -14.788 -18.704 4.932 1.00 97.00 524 ASP A C 1
ATOM 4318 O O . ASP A 1 524 ? -15.437 -19.752 4.922 1.00 97.00 524 ASP A O 1
ATOM 4322 N N . TYR A 1 525 ? -15.398 -17.516 5.057 1.00 96.94 525 TYR A N 1
ATOM 4323 C CA . TYR A 1 525 ? -16.857 -17.383 5.170 1.00 96.94 525 TYR A CA 1
ATOM 4324 C C . TYR A 1 525 ? -17.599 -17.890 3.924 1.00 96.94 525 TYR A C 1
ATOM 4326 O O . TYR A 1 525 ? -18.665 -18.502 4.043 1.00 96.94 525 TYR A O 1
ATOM 4334 N N . HIS A 1 526 ? -17.030 -17.673 2.733 1.00 97.44 526 HIS A N 1
ATOM 4335 C CA . HIS A 1 526 ? -17.544 -18.244 1.491 1.00 97.44 526 HIS A CA 1
ATOM 4336 C C . HIS A 1 526 ? -17.580 -19.779 1.552 1.00 97.44 526 HIS A C 1
ATOM 4338 O O . HIS A 1 526 ? -18.620 -20.369 1.279 1.00 97.44 526 HIS A O 1
ATOM 4344 N N . HIS A 1 527 ? -16.502 -20.432 1.992 1.00 97.19 527 HIS A N 1
ATOM 4345 C CA . HIS A 1 527 ? -16.472 -21.885 2.202 1.00 97.19 527 HIS A CA 1
ATOM 4346 C C . HIS A 1 527 ? -17.445 -22.364 3.291 1.00 97.19 527 HIS A C 1
ATOM 4348 O O . HIS A 1 527 ? -17.895 -23.508 3.262 1.00 97.19 527 HIS A O 1
ATOM 4354 N N . GLU A 1 528 ? -17.794 -21.524 4.266 1.00 95.75 528 GLU A N 1
ATOM 4355 C CA . GLU A 1 528 ? -18.754 -21.889 5.309 1.00 95.75 528 GLU A CA 1
ATOM 4356 C C . GLU A 1 528 ? -20.218 -21.811 4.829 1.00 95.75 528 GLU A C 1
ATOM 4358 O O . GLU A 1 528 ? -21.042 -22.647 5.219 1.00 95.75 528 GLU A O 1
ATOM 4363 N N . LYS A 1 529 ? -20.564 -20.793 4.025 1.00 95.25 529 LYS A N 1
ATOM 4364 C CA . LYS A 1 529 ? -21.955 -20.478 3.621 1.00 95.25 529 LYS A CA 1
ATOM 4365 C C . LYS A 1 529 ? -22.295 -20.801 2.171 1.00 95.25 529 LYS A C 1
ATOM 4367 O O . LYS A 1 529 ? -23.462 -21.032 1.866 1.00 95.25 529 LYS A O 1
ATOM 4372 N N . PHE A 1 530 ? -21.291 -20.883 1.310 1.00 92.31 530 PHE A N 1
ATOM 4373 C CA . PHE A 1 530 ? -21.336 -21.277 -0.098 1.00 92.31 530 PHE A CA 1
ATOM 4374 C C . PHE A 1 530 ? -22.042 -20.314 -1.066 1.00 92.31 530 PHE A C 1
ATOM 4376 O O . PHE A 1 530 ? -21.804 -20.410 -2.259 1.00 92.31 530 PHE A O 1
ATOM 4383 N N . ASP A 1 531 ? -22.907 -19.396 -0.628 1.00 91.25 531 ASP A N 1
ATOM 4384 C CA . ASP A 1 531 ? -23.791 -18.622 -1.522 1.00 91.25 531 ASP A CA 1
ATOM 4385 C C . ASP A 1 531 ? -23.539 -17.101 -1.553 1.00 91.25 531 ASP A C 1
ATOM 4387 O O . ASP A 1 531 ? -24.397 -16.326 -1.981 1.00 91.25 531 ASP A O 1
ATOM 4391 N N . CYS A 1 532 ? -22.352 -16.669 -1.138 1.00 95.25 532 CYS A N 1
ATOM 4392 C CA . CYS A 1 532 ? -21.951 -15.265 -0.991 1.00 95.25 532 CYS A CA 1
ATOM 4393 C C . CYS A 1 532 ? -20.470 -15.070 -1.352 1.00 95.25 532 CYS A C 1
ATOM 4395 O O . CYS A 1 532 ? -19.805 -16.056 -1.613 1.00 95.25 532 CYS A O 1
ATOM 4397 N N . ASN A 1 533 ? -19.935 -13.846 -1.325 1.00 96.56 533 ASN A N 1
ATOM 4398 C CA . ASN A 1 533 ? -18.486 -13.577 -1.378 1.00 96.56 533 ASN A CA 1
ATOM 4399 C C . ASN A 1 533 ? -17.736 -14.275 -2.544 1.00 96.56 533 ASN A C 1
ATOM 4401 O O . ASN A 1 533 ? -16.861 -15.105 -2.314 1.00 96.56 533 ASN A O 1
ATOM 4405 N N . PHE A 1 534 ? -18.097 -13.980 -3.794 1.00 96.62 534 PHE A N 1
ATOM 4406 C CA . PHE A 1 534 ? -17.523 -14.636 -4.978 1.00 96.62 534 PHE A CA 1
ATOM 4407 C C . PHE A 1 534 ? -16.238 -13.978 -5.513 1.00 96.62 534 PHE A C 1
ATOM 4409 O O . PHE A 1 534 ? -15.622 -14.527 -6.428 1.00 96.62 534 PHE A O 1
ATOM 4416 N N . GLY A 1 535 ? -15.864 -12.800 -5.011 1.00 93.62 535 GLY A N 1
ATOM 4417 C CA . GLY A 1 535 ? -14.688 -12.046 -5.442 1.00 93.62 535 GLY A CA 1
ATOM 4418 C C . GLY A 1 535 ? -13.378 -12.787 -5.180 1.00 93.62 535 GLY A C 1
ATOM 4419 O O . GLY A 1 535 ? -13.247 -13.494 -4.183 1.00 93.62 535 GLY A O 1
ATOM 4420 N N . SER A 1 536 ? -12.417 -12.607 -6.089 1.00 90.50 536 SER A N 1
ATOM 4421 C CA . SER A 1 536 ? -11.087 -13.223 -6.018 1.00 90.50 536 SER A CA 1
ATOM 4422 C C . SER A 1 536 ? -10.161 -12.338 -5.190 1.00 90.50 536 SER A C 1
ATOM 4424 O O . SER A 1 536 ? -9.839 -12.638 -4.045 1.00 90.50 536 SER A O 1
ATOM 4426 N N . MET A 1 537 ? -9.816 -11.184 -5.759 1.00 89.62 537 MET A N 1
ATOM 4427 C CA . MET A 1 537 ? -8.816 -10.261 -5.244 1.00 89.62 537 MET A CA 1
ATOM 4428 C C . MET A 1 537 ? -9.471 -9.143 -4.460 1.00 89.62 537 MET A C 1
ATOM 4430 O O . MET A 1 537 ? -9.031 -8.817 -3.361 1.00 89.62 537 MET A O 1
ATOM 4434 N N . PHE A 1 538 ? -10.522 -8.540 -5.019 1.00 93.69 538 PHE A N 1
ATOM 4435 C CA . PHE A 1 538 ? -11.149 -7.347 -4.472 1.00 93.69 538 PHE A CA 1
ATOM 4436 C C . PHE A 1 538 ? -12.560 -7.642 -3.969 1.00 93.69 538 PHE A C 1
ATOM 4438 O O . PHE A 1 538 ? -13.325 -8.386 -4.577 1.00 93.69 538 PHE A O 1
ATOM 4445 N N . SER A 1 539 ? -12.967 -6.977 -2.888 1.00 92.12 539 SER A N 1
ATOM 4446 C CA . SER A 1 539 ? -14.348 -7.048 -2.393 1.00 92.12 539 SER A CA 1
ATOM 4447 C C . SER A 1 539 ? -15.335 -6.193 -3.202 1.00 92.12 539 SER A C 1
ATOM 4449 O O . SER A 1 539 ? -16.528 -6.154 -2.893 1.00 92.12 539 SER A O 1
ATOM 4451 N N . PHE A 1 540 ? -14.860 -5.522 -4.259 1.00 90.44 540 PHE A N 1
ATOM 4452 C CA . PHE A 1 540 ? -15.639 -4.589 -5.073 1.00 90.44 540 PHE A CA 1
ATOM 4453 C C . PHE A 1 540 ? -16.863 -5.235 -5.725 1.00 90.44 540 PHE A C 1
ATOM 4455 O O . PHE A 1 540 ? -17.969 -4.721 -5.570 1.00 90.44 540 PHE A O 1
ATOM 4462 N N . TRP A 1 541 ? -16.692 -6.344 -6.452 1.00 89.31 541 TRP A N 1
ATOM 4463 C CA . TRP A 1 541 ? -17.808 -6.970 -7.171 1.00 89.31 541 TRP A CA 1
ATOM 4464 C C . TRP A 1 541 ? -18.848 -7.555 -6.232 1.00 89.31 541 TRP A C 1
ATOM 4466 O O . TRP A 1 541 ? -20.043 -7.493 -6.527 1.00 89.31 541 TRP A O 1
ATOM 4476 N N . ASP A 1 542 ? -18.402 -8.070 -5.089 1.00 95.31 542 ASP A N 1
ATOM 4477 C CA . ASP A 1 542 ? -19.303 -8.555 -4.060 1.00 95.31 542 ASP A CA 1
ATOM 4478 C C . ASP A 1 542 ? -20.145 -7.444 -3.457 1.00 95.31 542 ASP A C 1
ATOM 4480 O O . ASP A 1 542 ? -21.365 -7.581 -3.376 1.00 95.31 542 ASP A O 1
ATOM 4484 N N . TRP A 1 543 ? -19.513 -6.326 -3.109 1.00 92.69 543 TRP A N 1
ATOM 4485 C CA . TRP A 1 543 ? -20.217 -5.146 -2.635 1.00 92.69 543 TRP A CA 1
ATOM 4486 C C . TRP A 1 543 ? -21.186 -4.607 -3.692 1.00 92.69 543 TRP A C 1
ATOM 4488 O O . TRP A 1 543 ? -22.363 -4.380 -3.409 1.00 92.69 543 TRP A O 1
ATOM 4498 N N . PHE A 1 544 ? -20.713 -4.450 -4.931 1.00 87.38 544 PHE A N 1
ATOM 4499 C CA . PHE A 1 544 ? -21.496 -3.905 -6.038 1.00 87.38 544 PHE A CA 1
ATOM 4500 C C . PHE A 1 544 ? -22.727 -4.764 -6.351 1.00 87.38 544 PHE A C 1
ATOM 4502 O O . PHE A 1 544 ? -23.813 -4.242 -6.600 1.00 87.38 544 PHE A O 1
ATOM 4509 N N . CYS A 1 545 ? -22.577 -6.089 -6.311 1.00 85.56 545 CYS A N 1
ATOM 4510 C CA . CYS A 1 545 ? -23.666 -7.032 -6.554 1.00 85.56 545 CYS A CA 1
ATOM 4511 C C . CYS A 1 545 ? -24.460 -7.403 -5.291 1.00 85.56 545 CYS A C 1
ATOM 4513 O O . CYS A 1 545 ? -25.418 -8.173 -5.393 1.00 85.56 545 CYS A O 1
ATOM 4515 N N . GLY A 1 546 ? -24.060 -6.905 -4.118 1.00 90.38 546 GLY A N 1
ATOM 4516 C CA . GLY A 1 546 ? -24.655 -7.229 -2.822 1.00 90.38 546 GLY A CA 1
ATOM 4517 C C . GLY A 1 546 ? -24.459 -8.682 -2.375 1.00 90.38 546 GLY A C 1
ATOM 4518 O O . GLY A 1 546 ? -25.214 -9.161 -1.528 1.00 90.38 546 GLY A O 1
ATOM 4519 N N . THR A 1 547 ? -23.482 -9.400 -2.935 1.00 95.50 547 THR A N 1
ATOM 4520 C CA . THR A 1 547 ? -23.212 -10.809 -2.610 1.00 95.50 547 THR A CA 1
ATOM 4521 C C . THR A 1 547 ? -22.419 -10.991 -1.316 1.00 95.50 547 THR A C 1
ATOM 4523 O O . THR A 1 547 ? -22.227 -12.124 -0.903 1.00 95.50 547 THR A O 1
ATOM 4526 N N . ASP A 1 548 ? -22.045 -9.914 -0.621 1.00 95.12 548 ASP A N 1
ATOM 4527 C CA . ASP A 1 548 ? -21.397 -9.938 0.700 1.00 95.12 548 ASP A CA 1
ATOM 4528 C C . ASP A 1 548 ? -22.202 -9.284 1.832 1.00 95.12 548 ASP A C 1
ATOM 4530 O O . ASP A 1 548 ? -21.704 -9.143 2.951 1.00 95.12 548 ASP A O 1
ATOM 4534 N N . ALA A 1 549 ? -23.453 -8.888 1.583 1.00 91.75 549 ALA A N 1
ATOM 4535 C CA . ALA A 1 549 ? -24.222 -8.064 2.517 1.00 91.75 549 ALA A CA 1
ATOM 4536 C C . ALA A 1 549 ? -24.342 -8.678 3.927 1.00 91.75 549 ALA A C 1
ATOM 4538 O O . ALA A 1 549 ? -24.263 -7.972 4.935 1.00 91.75 549 ALA A O 1
ATOM 4539 N N . VAL A 1 550 ? -24.510 -10.003 4.008 1.00 94.06 550 VAL A N 1
ATOM 4540 C CA . VAL A 1 550 ? -24.602 -10.726 5.287 1.00 94.06 550 VAL A CA 1
ATOM 4541 C C . VAL A 1 550 ? -23.249 -10.764 5.994 1.00 94.06 550 VAL A C 1
ATOM 4543 O O . VAL A 1 550 ? -23.187 -10.486 7.192 1.00 94.06 550 VAL A O 1
ATOM 4546 N N . PHE A 1 551 ? -22.173 -11.057 5.259 1.00 94.88 551 PHE A N 1
ATOM 4547 C CA . PHE A 1 551 ? -20.812 -11.056 5.791 1.00 94.88 551 PHE A CA 1
ATOM 4548 C C . PHE A 1 551 ? -20.472 -9.690 6.390 1.00 94.88 551 PHE A C 1
ATOM 4550 O O . PHE A 1 551 ? -20.135 -9.602 7.569 1.00 94.88 551 PHE A O 1
ATOM 4557 N N . ARG A 1 552 ? -20.677 -8.614 5.624 1.00 91.69 552 ARG A N 1
ATOM 4558 C CA . ARG A 1 552 ? -20.443 -7.235 6.074 1.00 91.69 552 ARG A CA 1
ATOM 4559 C C . ARG A 1 552 ? -21.192 -6.906 7.354 1.00 91.69 552 ARG A C 1
ATOM 4561 O O . ARG A 1 552 ? -20.614 -6.365 8.289 1.00 91.69 552 ARG A O 1
ATOM 4568 N N . LYS A 1 553 ? -22.474 -7.273 7.431 1.00 91.12 553 LYS A N 1
ATOM 4569 C CA . LYS A 1 553 ? -23.286 -7.043 8.630 1.00 91.12 553 LYS A CA 1
ATOM 4570 C C . LYS A 1 553 ? -22.699 -7.744 9.861 1.00 91.12 553 LYS A C 1
ATOM 4572 O O . LYS A 1 553 ? -22.625 -7.133 10.921 1.00 91.12 553 LYS A O 1
ATOM 4577 N N . ILE A 1 554 ? -22.259 -8.995 9.725 1.00 92.62 554 ILE A N 1
ATOM 4578 C CA . ILE A 1 554 ? -21.637 -9.747 10.827 1.00 92.62 554 ILE A CA 1
ATOM 4579 C C . ILE A 1 554 ? -20.336 -9.074 11.272 1.00 92.62 554 ILE A C 1
ATOM 4581 O O . ILE A 1 554 ? -20.113 -8.887 12.467 1.00 92.62 554 ILE A O 1
ATOM 4585 N N . GLN A 1 555 ? -19.484 -8.691 10.322 1.00 91.38 555 GLN A N 1
ATOM 4586 C CA . GLN A 1 555 ? -18.207 -8.045 10.626 1.00 91.38 555 GLN A CA 1
ATOM 4587 C C . GLN A 1 555 ? -18.417 -6.668 11.267 1.00 91.38 555 GLN A C 1
ATOM 4589 O O . GLN A 1 555 ? -17.719 -6.317 12.216 1.00 91.38 555 GLN A O 1
ATOM 4594 N N . TRP A 1 556 ? -19.450 -5.942 10.841 1.00 86.81 556 TRP A N 1
ATOM 4595 C CA . TRP A 1 556 ? -19.880 -4.699 11.468 1.00 86.81 556 TRP A CA 1
ATOM 4596 C C . TRP A 1 556 ? -20.325 -4.888 12.921 1.00 86.81 556 TRP A C 1
ATOM 4598 O O . TRP A 1 556 ? -19.914 -4.147 13.811 1.00 86.81 556 TRP A O 1
ATOM 4608 N N . GLU A 1 557 ? -21.154 -5.898 13.191 1.00 88.88 557 GLU A N 1
ATOM 4609 C CA . GLU A 1 557 ? -21.622 -6.204 14.546 1.00 88.88 557 GLU A CA 1
ATOM 4610 C C . GLU A 1 557 ? -20.471 -6.592 15.484 1.00 88.88 557 GLU A C 1
ATOM 4612 O O . GLU A 1 557 ? -20.500 -6.219 16.658 1.00 88.88 557 GLU A O 1
ATOM 4617 N N . LYS A 1 558 ? -19.448 -7.293 14.975 1.00 85.88 558 LYS A N 1
ATOM 4618 C CA . LYS A 1 558 ? -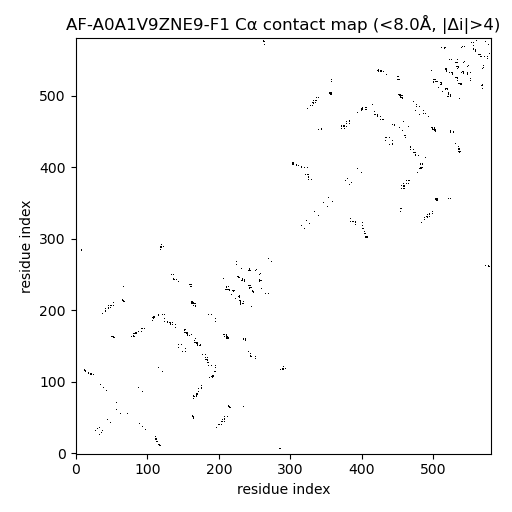18.204 -7.562 15.715 1.00 85.88 558 LYS A CA 1
ATOM 4619 C C . LYS A 1 558 ? -17.462 -6.267 16.041 1.00 85.88 558 LYS A C 1
ATOM 4621 O O . LYS A 1 558 ? -17.133 -6.032 17.202 1.00 85.88 558 LYS A O 1
ATOM 4626 N N . ALA A 1 559 ? -17.285 -5.392 15.050 1.00 85.38 559 ALA A N 1
ATOM 4627 C CA . ALA A 1 559 ? -16.616 -4.106 15.232 1.00 85.38 559 ALA A CA 1
ATOM 4628 C C . ALA A 1 559 ? -17.299 -3.242 16.306 1.00 85.38 559 ALA A C 1
ATOM 4630 O O . ALA A 1 559 ? -16.636 -2.701 17.187 1.00 85.38 559 ALA A O 1
ATOM 4631 N N . VAL A 1 560 ? -18.637 -3.171 16.292 1.00 82.69 560 VAL A N 1
ATOM 4632 C CA . VAL A 1 560 ? -19.432 -2.432 17.293 1.00 82.69 560 VAL A CA 1
ATOM 4633 C C . VAL A 1 560 ? -19.227 -2.971 18.714 1.00 82.69 560 VAL A C 1
ATOM 4635 O O . VAL A 1 560 ? -19.304 -2.210 19.676 1.00 82.69 560 VAL A O 1
ATOM 4638 N N . LYS A 1 561 ? -18.952 -4.269 18.866 1.00 84.19 561 LYS A N 1
ATOM 4639 C CA . LYS A 1 561 ? -18.674 -4.910 20.161 1.00 84.19 561 LYS A CA 1
ATOM 4640 C C . LYS A 1 561 ? -17.208 -4.797 20.597 1.00 84.19 561 LYS A C 1
ATOM 4642 O O . LYS A 1 561 ? -16.869 -5.284 21.671 1.00 84.19 561 LYS A O 1
ATOM 4647 N N . GLY A 1 562 ? -16.343 -4.180 19.787 1.00 80.38 562 GLY A N 1
ATOM 4648 C CA . GLY A 1 562 ? -14.897 -4.153 20.018 1.00 80.38 562 GLY A CA 1
ATOM 4649 C C . GLY A 1 562 ? -14.214 -5.504 19.774 1.00 80.38 562 GLY A C 1
ATOM 4650 O O . GLY A 1 562 ? -13.101 -5.723 20.248 1.00 80.38 562 GLY A O 1
ATOM 4651 N N . GLU A 1 563 ? -14.878 -6.418 19.066 1.00 82.81 563 GLU A N 1
ATOM 4652 C CA . GLU A 1 563 ? -14.305 -7.692 18.639 1.00 82.81 563 GLU A CA 1
ATOM 4653 C C . GLU A 1 563 ? -13.507 -7.507 17.341 1.00 82.81 563 GLU A C 1
ATOM 4655 O O . GLU A 1 563 ? -13.744 -6.588 16.550 1.00 82.81 563 GLU A O 1
ATOM 4660 N N . GLU A 1 564 ? -12.564 -8.415 17.095 1.00 82.38 564 GLU A N 1
ATOM 4661 C CA . GLU A 1 564 ? -11.792 -8.414 15.858 1.00 82.38 564 GLU A CA 1
ATOM 4662 C C . GLU A 1 564 ? -12.709 -8.618 14.641 1.00 82.38 564 GLU A C 1
ATOM 4664 O O . GLU A 1 564 ? -13.521 -9.547 14.582 1.00 82.38 564 GLU A O 1
ATOM 4669 N N . SER A 1 565 ? -12.589 -7.721 13.664 1.00 87.06 565 SER A N 1
ATOM 4670 C CA . SER A 1 565 ? -13.420 -7.682 12.464 1.00 87.06 565 SER A CA 1
ATOM 4671 C C . SER A 1 565 ? -12.566 -7.411 11.227 1.00 87.06 565 SER A C 1
ATOM 4673 O O . SER A 1 565 ? -11.514 -6.783 11.296 1.00 87.06 565 SER A O 1
ATOM 4675 N N . SER A 1 566 ? -13.034 -7.916 10.091 1.00 87.56 566 SER A N 1
ATOM 4676 C CA . SER A 1 566 ? -12.450 -7.694 8.766 1.00 87.56 566 SER A CA 1
ATOM 4677 C C . SER A 1 566 ? -13.377 -6.734 8.031 1.00 87.56 566 SER A C 1
ATOM 4679 O O . SER A 1 566 ? -14.381 -7.162 7.459 1.00 87.56 566 SER A O 1
ATOM 4681 N N . LEU A 1 567 ? -13.100 -5.439 8.197 1.00 86.06 567 LEU A N 1
ATOM 4682 C CA . LEU A 1 567 ? -13.797 -4.343 7.530 1.00 86.06 567 LEU A CA 1
ATOM 4683 C C . LEU A 1 567 ? -12.981 -3.883 6.324 1.00 86.06 567 LEU A C 1
ATOM 4685 O O . LEU A 1 567 ? -11.751 -3.876 6.365 1.00 86.06 567 LEU A O 1
ATOM 4689 N N . ASP A 1 568 ? -13.669 -3.446 5.278 1.00 85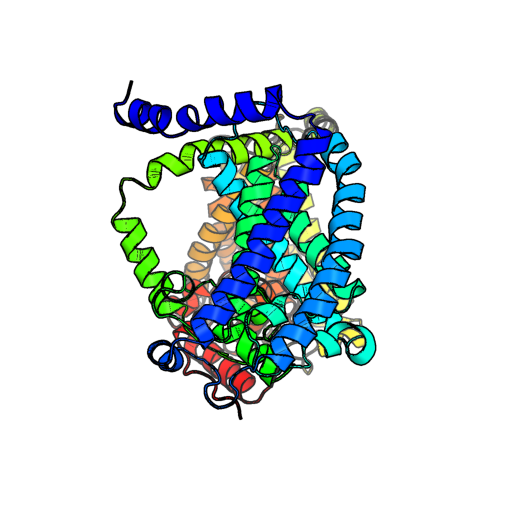.50 568 ASP A N 1
ATOM 4690 C CA . ASP A 1 568 ? -13.052 -2.837 4.104 1.00 85.50 568 ASP A CA 1
ATOM 4691 C C . ASP A 1 568 ? -13.664 -1.461 3.793 1.00 85.50 568 ASP A C 1
ATOM 4693 O O . ASP A 1 568 ? -14.581 -0.984 4.468 1.00 85.50 568 ASP A O 1
ATOM 4697 N N . ILE A 1 569 ? -13.150 -0.796 2.756 1.00 82.69 569 ILE A N 1
ATOM 4698 C CA . ILE A 1 569 ? -13.546 0.558 2.358 1.00 82.69 569 ILE A CA 1
ATOM 4699 C C . ILE A 1 569 ? -15.053 0.683 2.116 1.00 82.69 569 ILE A C 1
ATOM 4701 O O . ILE A 1 569 ? -15.625 1.752 2.342 1.00 82.69 569 ILE A O 1
ATOM 4705 N N . PHE A 1 570 ? -15.719 -0.391 1.691 1.00 82.75 570 PHE A N 1
ATOM 4706 C CA . PHE A 1 570 ? -17.133 -0.335 1.372 1.00 82.75 570 PHE A CA 1
ATOM 4707 C C . PHE A 1 570 ? -18.037 -0.436 2.604 1.00 82.75 570 PHE A C 1
ATOM 4709 O O . PHE A 1 570 ? -19.157 0.076 2.557 1.00 82.75 570 PHE A O 1
ATOM 4716 N N . ASP A 1 571 ? -17.559 -0.974 3.733 1.00 78.31 571 ASP A N 1
ATOM 4717 C CA . ASP A 1 571 ? -18.331 -0.986 4.985 1.00 78.31 571 ASP A CA 1
ATOM 4718 C C . ASP A 1 571 ? -18.591 0.440 5.472 1.00 78.31 571 ASP A C 1
ATOM 4720 O O . ASP A 1 571 ? -19.687 0.757 5.938 1.00 78.31 571 ASP A O 1
ATOM 4724 N N . TYR A 1 572 ? -17.631 1.337 5.241 1.00 67.06 572 TYR A N 1
ATOM 4725 C CA . TYR A 1 572 ? -17.769 2.768 5.508 1.00 67.06 572 TYR A CA 1
ATOM 4726 C C . TYR A 1 572 ? -18.803 3.458 4.605 1.00 67.06 572 TYR A C 1
ATOM 4728 O O . TYR A 1 572 ? -19.301 4.529 4.960 1.00 67.06 572 TYR A O 1
ATOM 4736 N N . PHE A 1 573 ? -19.132 2.877 3.445 1.00 66.94 573 PHE A N 1
ATOM 4737 C CA . PHE A 1 573 ? -20.162 3.401 2.545 1.00 66.94 573 PHE A CA 1
ATOM 4738 C C . PHE A 1 573 ? -21.565 2.911 2.888 1.00 66.94 573 PHE A C 1
ATOM 4740 O O . PHE A 1 573 ? -22.533 3.628 2.631 1.00 66.94 573 PHE A O 1
ATOM 4747 N N . THR A 1 574 ? -21.687 1.703 3.438 1.00 68.88 574 THR A N 1
ATOM 4748 C CA . THR A 1 574 ? -22.984 1.034 3.593 1.00 68.88 574 THR A CA 1
ATOM 4749 C C . THR A 1 574 ? -23.487 0.951 5.027 1.00 68.88 574 THR A C 1
ATOM 4751 O O . THR A 1 574 ? -24.699 0.835 5.213 1.00 68.88 574 THR A O 1
ATOM 4754 N N . MET A 1 575 ? -22.612 1.005 6.038 1.00 73.12 575 MET A N 1
ATOM 4755 C CA . MET A 1 575 ? -23.005 0.744 7.426 1.00 73.12 575 MET A CA 1
ATOM 4756 C C . MET A 1 575 ? -23.188 2.024 8.270 1.00 73.12 575 MET A C 1
ATOM 4758 O O . MET A 1 575 ? -22.483 3.017 8.070 1.00 73.12 575 MET A O 1
ATOM 4762 N N . PRO A 1 576 ? -24.147 2.048 9.222 1.00 69.81 576 PRO A N 1
ATOM 4763 C CA . PRO A 1 576 ? -24.405 3.219 10.067 1.00 69.81 576 PRO A CA 1
ATOM 4764 C C . PRO A 1 576 ? -23.229 3.502 11.000 1.00 69.81 576 PRO A C 1
ATOM 4766 O O . PRO A 1 576 ? -22.803 2.576 11.668 1.00 69.81 576 PRO A O 1
ATOM 4769 N N . LYS A 1 577 ? -22.775 4.759 11.142 1.00 60.03 577 LYS A N 1
ATOM 4770 C CA . LYS A 1 577 ? -21.633 5.140 12.006 1.00 60.03 577 LYS A CA 1
ATOM 4771 C C . LYS A 1 577 ? -21.682 4.467 13.397 1.00 60.03 577 LYS A C 1
ATOM 4773 O O . LYS A 1 577 ? -22.680 4.607 14.106 1.00 60.03 577 LYS A O 1
ATOM 4778 N N . ILE A 1 578 ? -20.595 3.800 13.805 1.00 56.25 578 ILE A N 1
ATOM 4779 C CA . ILE A 1 578 ? -20.405 3.258 15.159 1.00 56.25 578 ILE A CA 1
ATOM 4780 C C . ILE A 1 578 ? -20.433 4.444 16.123 1.00 56.25 578 ILE A C 1
ATOM 4782 O O . ILE A 1 578 ? -19.590 5.338 16.046 1.00 56.25 578 ILE A O 1
ATOM 4786 N N . LYS A 1 579 ? -21.430 4.485 17.010 1.00 42.28 579 LYS A N 1
ATOM 4787 C CA . LYS A 1 579 ? -21.410 5.409 18.145 1.00 42.28 579 LYS A CA 1
ATOM 4788 C C . LYS A 1 579 ? -20.393 4.858 19.136 1.00 42.28 579 LYS A C 1
ATOM 4790 O O . LYS A 1 579 ? -20.561 3.731 19.589 1.00 42.28 579 LYS A O 1
ATOM 4795 N N . SER A 1 580 ? -19.352 5.629 19.436 1.00 40.03 580 SER A N 1
ATOM 4796 C CA . SER A 1 580 ? -18.444 5.331 20.544 1.00 40.03 580 SER A CA 1
ATOM 4797 C C . SER A 1 580 ? -19.274 5.187 21.823 1.00 40.03 580 SER A C 1
ATOM 4799 O O . SER A 1 580 ? -20.007 6.120 22.167 1.00 40.03 580 SER A O 1
ATOM 4801 N N . VAL A 1 581 ? -19.220 4.013 22.456 1.00 34.12 581 VAL A N 1
ATOM 4802 C CA . VAL A 1 581 ? -19.794 3.774 23.791 1.00 34.12 581 VAL A CA 1
ATOM 4803 C C . VAL A 1 581 ? -18.918 4.439 24.840 1.00 34.12 581 VAL A C 1
ATOM 4805 O O . VAL A 1 581 ? -17.679 4.322 24.706 1.00 34.12 581 VAL A O 1
#

Mean predicted aligned error: 15.54 Å

Foldseek 3Di:
DDPVVVVCVVQQAPVVCQVVLVVVPVVDDPCCCLAVVLLVLLCCLQVVLLVVLVVCLVDPVQLVQFQCSVDRDDPVNLVVLVVQLVVLSVPPVNVVSVVCVVLLVVLQADSHDDDRGPLLLVLLLVQLLVQLQVQQLVLLVVCLPPVNVVPWVVQLLPDLQFALSSLRSTHSVSSNSNVVSSCPSCSVRHRYVVSVSVSSSVVSSLSSQLRRSGDDCPFVCVVQVQFCGNVLSSVCSNPVFASRGRGGCVVSLLVVRRDPPVFDDVVVNVVVVVVVVVPDPPVVSSVPVNVVVVVVVLVVQQAPVVCQVVLVVVPVPDDPCCCLQVVLLVLLVCLQVVLLVVLVVLLVDPVQLVQFLCSVDRDDPVNVVVLVVQLVVLSVCPVNVVSVVCPVLCVVLQADSHDDDGTPVLLVVLLVQLLVQLQVQQLVLLLVCLDPVNVVPWVVQLLPDLQFALSSLRSTHSVSSNSSVVSNCPSCSVRHNYVVSVSVNSSVLSSQSSQLRRSGDDCPFVCSVAQFFCTNNNSSVCSNPVQARRGRGGCVVRLVVVRCVVVLVVLVVCVLVVHDHRHGPCNSVPPDDRDDD

Organism: NCBI:txid74557